Protein 6DZD (pdb70)

Structure (mmCIF, N/CA/C/O backbone):
data_6DZD
#
_en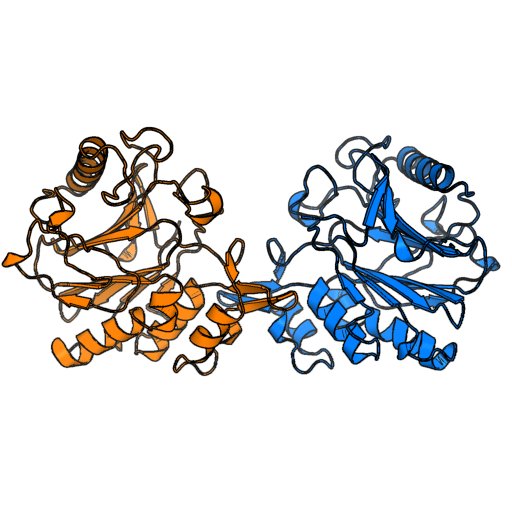try.id   6DZD
#
_cell.length_a   42.567
_cell.length_b   69.464
_cell.length_c   179.589
_cell.angle_alpha   90.000
_cell.angle_beta   90.000
_cell.angle_gamma   90.000
#
_symmetry.space_group_name_H-M   'P 21 21 21'
#
loop_
_entity.id
_entity.type
_entity.pdbx_description
1 polymer 'hypothetical protein YfiH'
2 non-polymer 'ZINC ION'
3 non-polymer 'POTASSIUM ION'
4 non-polymer 'CHLORIDE ION'
5 non-polymer 'SODIUM ION'
6 water water
#
loop_
_atom_site.group_PDB
_atom_site.id
_atom_site.type_symbol
_atom_site.label_atom_id
_atom_site.label_alt_id
_atom_site.label_comp_id
_atom_site.label_asym_id
_atom_site.label_entity_id
_atom_site.label_seq_id
_atom_site.pdbx_PDB_ins_code
_atom_site.Cartn_x
_atom_site.Cartn_y
_atom_site.Cartn_z
_atom_site.occupancy
_atom_site.B_iso_or_equiv
_atom_site.auth_seq_id
_atom_site.auth_comp_id
_atom_site.auth_asym_id
_atom_site.auth_atom_id
_atom_site.pdbx_PDB_model_num
ATOM 1 N N . ASN A 1 2 ? 18.59008 30.95068 33.05451 1.000 50.03514 2 ASN A N 1
ATOM 2 C CA . ASN A 1 2 ? 17.49502 30.59329 32.15864 1.000 48.62032 2 ASN A CA 1
ATOM 3 C C . ASN A 1 2 ? 16.43058 29.75642 32.87267 1.000 46.51983 2 ASN A C 1
ATOM 4 O O . ASN A 1 2 ? 16.69574 29.14541 33.92154 1.000 45.30938 2 ASN A O 1
ATOM 9 N N . THR A 1 3 ? 15.23445 29.70448 32.27192 1.000 46.33631 3 THR A N 1
ATOM 10 C CA . THR A 1 3 ? 14.06528 29.07027 32.87921 1.000 45.18024 3 THR A CA 1
ATOM 11 C C . THR A 1 3 ? 14.38953 27.64071 33.29101 1.000 41.74692 3 THR A C 1
ATOM 12 O O . THR A 1 3 ? 15.30377 27.01642 32.73993 1.000 40.07713 3 THR A O 1
ATOM 14 N N . TYR A 1 4 ? 13.68935 27.13377 34.29877 1.000 41.14331 4 TYR A N 1
ATOM 15 C CA . TYR A 1 4 ? 13.80200 25.71836 34.61082 1.000 38.14554 4 TYR A CA 1
ATOM 16 C C . TYR A 1 4 ? 12.96198 24.86430 33.68571 1.000 36.43995 4 TYR A C 1
ATOM 17 O O . TYR A 1 4 ? 13.11435 23.63790 33.70755 1.000 34.14170 4 TYR A O 1
ATOM 26 N N . ASN A 1 5 ? 12.09241 25.49065 32.88969 1.000 37.89682 5 ASN A N 1
ATOM 27 C CA . ASN A 1 5 ? 11.15358 24.75561 32.06199 1.000 36.85494 5 ASN A CA 1
ATOM 28 C C . ASN A 1 5 ? 11.89558 23.72025 31.23740 1.000 34.50574 5 ASN A C 1
ATOM 29 O O . ASN A 1 5 ? 12.90432 24.05192 30.61258 1.000 34.70851 5 ASN A O 1
ATOM 34 N N . PRO A 1 6 ? 11.41734 22.47698 31.16956 1.000 32.72841 6 PRO A N 1
ATOM 35 C CA . PRO A 1 6 ? 10.16028 21.87962 31.63408 1.000 32.57461 6 PRO A CA 1
ATOM 36 C C . PRO A 1 6 ? 10.13997 21.42768 33.10332 1.000 32.04270 6 PRO A C 1
ATOM 37 O O . PRO A 1 6 ? 9.22223 20.71004 33.51538 1.000 31.80421 6 PRO A O 1
ATOM 41 N N . PHE A 1 7 ? 11.13729 21.82891 33.87486 1.000 32.13957 7 PHE A N 1
ATOM 42 C CA . PHE A 1 7 ? 11.20939 21.47229 35.27927 1.000 31.97234 7 PHE A CA 1
ATOM 43 C C . PHE A 1 7 ? 10.63106 22.58301 36.14959 1.000 34.54864 7 PHE A C 1
ATOM 44 O O . PHE A 1 7 ? 10.57550 23.75077 35.76459 1.000 36.52578 7 PHE A O 1
ATOM 52 N N . ARG A 1 8 ? 10.20581 22.19661 37.34485 1.000 34.89859 8 ARG A N 1
ATOM 53 C CA . ARG A 1 8 ? 9.78111 23.13472 38.37297 1.000 37.72490 8 ARG A CA 1
ATOM 54 C C . ARG A 1 8 ? 10.62062 22.87276 39.61293 1.000 37.50429 8 ARG A C 1
ATOM 55 O O . ARG A 1 8 ? 10.85055 21.71501 39.97430 1.000 35.54571 8 ARG A O 1
ATOM 63 N N . LEU A 1 9 ? 11.12112 23.95120 40.21578 1.000 39.79057 9 LEU A N 1
ATOM 64 C CA . LEU A 1 9 ? 11.96809 23.90510 41.40430 1.000 40.27776 9 LEU A CA 1
ATOM 65 C C . LEU A 1 9 ? 11.14438 23.81708 42.68573 1.000 42.22461 9 LEU A C 1
ATOM 66 O O . LEU A 1 9 ? 10.48360 24.78775 43.06754 1.000 45.49073 9 LEU A O 1
ATOM 71 N N . ASP A 1 10 ? 11.11905 22.63584 43.31126 1.000 40.61228 10 ASP A N 1
ATOM 72 C CA . ASP A 1 10 ? 10.66053 22.47963 44.70075 1.000 42.57624 10 ASP A CA 1
ATOM 73 C C . ASP A 1 10 ? 11.91129 22.61327 45.56811 1.000 43.04090 10 ASP A C 1
ATOM 74 O O . ASP A 1 10 ? 12.55627 21.62717 45.92417 1.000 41.22414 10 ASP A O 1
ATOM 79 N N . ALA A 1 11 ? 12.27433 23.84841 45.90065 1.000 45.86841 11 ALA A N 1
ATOM 80 C CA . ALA A 1 11 ? 13.54759 24.07891 46.56123 1.000 46.57696 11 ALA A CA 1
ATOM 81 C C . ALA A 1 11 ? 13.60875 23.34566 47.90419 1.000 47.18274 11 ALA A C 1
ATOM 82 O O . ALA A 1 11 ? 12.57231 23.02374 48.49405 1.000 48.20739 11 ALA A O 1
ATOM 84 N N . PRO A 1 12 ? 14.82945 23.05497 48.40536 1.000 46.86926 12 PRO A N 1
ATOM 85 C CA . PRO A 1 12 ? 16.11318 23.08387 47.69246 1.000 45.39616 12 PRO A CA 1
ATOM 86 C C . PRO A 1 12 ? 16.40007 21.89048 46.77396 1.000 41.68469 12 PRO A C 1
ATOM 87 O O . PRO A 1 12 ? 17.07658 22.02264 45.76087 1.000 40.48778 12 PRO A O 1
ATOM 91 N N . SER A 1 13 ? 15.89835 20.72249 47.13996 1.000 40.28152 13 SER A N 1
ATOM 92 C CA . SER A 1 13 ? 16.48251 19.50837 46.60361 1.000 37.67529 13 SER A CA 1
ATOM 93 C C . SER A 1 13 ? 15.93055 19.05982 45.25526 1.000 35.27002 13 SER A C 1
ATOM 94 O O . SER A 1 13 ? 16.62368 18.31830 44.55912 1.000 33.61567 13 SER A O 1
ATOM 97 N N . MET A 1 14 ? 14.73413 19.47446 44.83796 1.000 35.39626 14 MET A N 1
ATOM 98 C CA . MET A 1 14 ? 14.05628 18.78719 43.74078 1.000 33.32780 14 MET A CA 1
ATOM 99 C C . MET A 1 14 ? 13.73845 19.69887 42.56681 1.000 33.36049 14 MET A C 1
ATOM 100 O O . MET A 1 14 ? 13.23242 20.80938 42.74253 1.000 35.37402 14 MET A O 1
ATOM 105 N N . LEU A 1 15 ? 13.99119 19.18931 41.36516 1.000 31.47934 15 LEU A N 1
ATOM 106 C CA . LEU A 1 15 ? 13.43304 19.73829 40.13534 1.000 31.30609 15 LEU A CA 1
ATOM 107 C C . LEU A 1 15 ? 12.45125 18.71910 39.57443 1.000 29.95222 15 LEU A C 1
ATOM 108 O O . LEU A 1 15 ? 12.82802 17.56878 39.34097 1.000 28.42777 15 LEU A O 1
ATOM 113 N N . LEU A 1 16 ? 11.21340 19.14340 39.31802 1.000 30.91228 16 LEU A N 1
ATOM 114 C CA . LEU A 1 16 ? 10.13786 18.22841 38.94671 1.000 30.26055 16 LEU A CA 1
ATOM 115 C C . LEU A 1 16 ? 9.57470 18.55075 37.57512 1.000 30.23364 16 LEU A C 1
ATOM 116 O O . LEU A 1 16 ? 9.25040 19.70752 37.29381 1.000 31.83427 16 LEU A O 1
ATOM 121 N N . ILE A 1 17 ? 9.41583 17.52060 36.74505 1.000 28.82134 17 ILE A N 1
ATOM 122 C CA . ILE A 1 17 ? 8.78143 17.66885 35.43579 1.000 29.00227 17 ILE A CA 1
ATOM 123 C C . ILE A 1 17 ? 7.26782 17.78951 35.62079 1.000 30.68719 17 ILE A C 1
ATOM 124 O O . ILE A 1 17 ? 6.56836 16.79682 35.84912 1.000 30.56526 17 ILE A O 1
ATOM 129 N N . GLU A 1 18 ? 6.75027 19.00254 35.43243 1.000 32.66387 18 GLU A N 1
ATOM 130 C CA . GLU A 1 18 ? 5.37976 19.29956 35.83959 1.000 35.10774 18 GLU A CA 1
ATOM 131 C C . GLU A 1 18 ? 4.35988 18.58332 34.95989 1.000 35.32689 18 GLU A C 1
ATOM 132 O O . GLU A 1 18 ? 3.49554 17.85709 35.46806 1.000 36.06343 18 GLU A O 1
ATOM 138 N N . GLU A 1 19 ? 4.45560 18.76707 33.63349 1.000 34.97991 19 GLU A N 1
ATOM 139 C CA . GLU A 1 19 ? 3.39514 18.33130 32.71841 1.000 35.97067 19 GLU A CA 1
ATOM 140 C C . GLU A 1 19 ? 3.11355 16.83571 32.82011 1.000 34.81334 19 GLU A C 1
ATOM 141 O O . GLU A 1 19 ? 1.99450 16.39833 32.53312 1.000 36.33354 19 GLU A O 1
ATOM 143 N N . TRP A 1 20 ? 4.10098 16.04145 33.23727 1.000 32.55754 20 TRP A N 1
ATOM 144 C CA . TRP A 1 20 ? 3.92605 14.59538 33.27686 1.000 31.76020 20 TRP A CA 1
ATOM 145 C C . TRP A 1 20 ? 3.11923 14.15001 34.50120 1.000 32.93856 20 TRP A C 1
ATOM 146 O O . TRP A 1 20 ? 2.34518 13.18073 34.41226 1.000 33.67433 20 TRP A O 1
ATOM 157 N N . ASN A 1 21 ? 3.24700 14.86165 35.62692 1.000 33.56033 21 ASN A N 1
ATOM 158 C CA . ASN A 1 21 ? 2.43272 14.58695 36.81881 1.000 35.28348 21 ASN A CA 1
ATOM 159 C C . ASN A 1 21 ? 1.05820 15.23792 36.69354 1.000 38.44380 21 ASN A C 1
ATOM 160 O O . ASN A 1 21 ? 0.45393 15.24957 35.61505 1.000 39.18610 21 ASN A O 1
ATOM 162 N N . GLN A 1 29 ? -0.33335 8.08123 36.57102 1.000 31.24010 29 GLN A N 1
ATOM 163 C CA . GLN A 1 29 ? 0.37617 9.30876 36.92940 1.000 29.80722 29 GLN A CA 1
ATOM 164 C C . GLN A 1 29 ? 1.88843 9.09751 37.05765 1.000 27.33033 29 GLN A C 1
ATOM 165 O O . GLN A 1 29 ? 2.37042 8.29140 37.85971 1.000 27.26742 29 GLN A O 1
ATOM 167 N N . VAL A 1 30 ? 2.62049 9.86961 36.29995 1.000 27.94261 30 VAL A N 1
ATOM 168 C CA . VAL A 1 30 ? 4.07102 9.79432 36.27280 1.000 25.72828 30 VAL A CA 1
ATOM 169 C C . VAL A 1 30 ? 4.66827 10.77910 37.26424 1.000 25.20254 30 VAL A C 1
ATOM 170 O O . VAL A 1 30 ? 4.20998 11.92822 37.37274 1.000 25.79434 30 VAL A O 1
ATOM 174 N N . THR A 1 31 ? 5.68547 10.32339 38.00319 1.000 23.95991 31 THR A N 1
ATOM 175 C CA . THR A 1 31 ? 6.55073 11.20390 38.78143 1.000 23.07291 31 THR A CA 1
ATOM 176 C C . THR A 1 31 ? 7.96381 11.17453 38.19476 1.000 21.37352 31 THR A C 1
ATOM 177 O O . THR A 1 31 ? 8.60495 10.12334 38.14895 1.000 20.65177 31 THR A O 1
ATOM 181 N N . ALA A 1 32 ? 8.43739 12.32658 37.73392 1.000 21.37712 32 ALA A N 1
ATOM 182 C CA . ALA A 1 32 ? 9.72646 12.42938 37.06890 1.000 20.86915 32 ALA A CA 1
ATOM 183 C C . ALA A 1 32 ? 10.43370 13.69551 37.54205 1.000 21.80844 32 ALA A C 1
ATOM 184 O O . ALA A 1 32 ? 9.78106 14.68050 37.91041 1.000 22.80539 32 ALA A O 1
ATOM 186 N N . GLY A 1 33 ? 11.76400 13.64505 37.59595 1.000 19.06343 33 GLY A N 1
ATOM 187 C CA . GLY A 1 33 ? 12.51020 14.82233 37.99930 1.000 20.22455 33 GLY A CA 1
ATOM 188 C C . GLY A 1 33 ? 14.00436 14.57147 38.04009 1.000 19.81418 33 GLY A C 1
ATOM 189 O O . GLY A 1 33 ? 14.49929 13.54714 37.56615 1.000 18.44375 33 GLY A O 1
ATOM 190 N N . PHE A 1 34 ? 14.70668 15.52555 38.66331 1.000 20.18367 34 PHE A N 1
ATOM 191 C CA . PHE A 1 34 ? 16.16505 15.63392 38.69521 1.000 19.88858 34 PHE A CA 1
ATOM 192 C C . PHE A 1 34 ? 16.54826 16.34820 39.98525 1.000 21.04519 34 PHE A C 1
ATOM 193 O O . PHE A 1 34 ? 15.94834 17.37226 40.31756 1.000 21.94416 34 PHE A O 1
ATOM 201 N N . THR A 1 35 ? 17.51128 15.82284 40.72439 1.000 18.21745 35 THR A N 1
ATOM 202 C CA . THR A 1 35 ? 17.83861 16.50713 41.96759 1.000 19.06641 35 THR A CA 1
ATOM 203 C C . THR A 1 35 ? 18.86474 17.62041 41.71850 1.000 18.80738 35 THR A C 1
ATOM 204 O O . THR A 1 35 ? 19.52804 17.68736 40.67641 1.000 18.10732 35 THR A O 1
ATOM 208 N N . THR A 1 36 ? 19.00190 18.48539 42.71461 1.000 21.12768 36 THR A N 1
ATOM 209 C CA . THR A 1 36 ? 19.93923 19.59331 42.72932 1.000 20.79784 36 THR A CA 1
ATOM 210 C C . THR A 1 36 ? 21.04713 19.28915 43.72578 1.000 20.94629 36 THR A C 1
ATOM 211 O O . THR A 1 36 ? 21.02279 18.28083 44.42542 1.000 21.48937 36 THR A O 1
ATOM 215 N N . LYS A 1 37 ? 22.02657 20.18929 43.76441 1.000 20.50133 37 LYS A N 1
ATOM 216 C CA . LYS A 1 37 ? 23.18522 20.08793 44.65494 1.000 20.54430 37 LYS A CA 1
ATOM 217 C C . LYS A 1 37 ? 22.80995 20.19393 46.13663 1.000 21.26698 37 LYS A C 1
ATOM 218 O O . LYS A 1 37 ? 23.54871 19.71807 47.00340 1.000 21.56579 37 LYS A O 1
ATOM 222 N N . ASN A 1 38 ? 21.68330 20.81754 46.44126 1.000 21.37982 38 ASN A N 1
ATOM 223 C CA . ASN A 1 38 ? 21.41057 21.34943 47.76912 1.000 21.87714 38 ASN A CA 1
ATOM 224 C C . ASN A 1 38 ? 20.48294 20.52003 48.66246 1.000 22.84331 38 ASN A C 1
ATOM 225 O O . ASN A 1 38 ? 19.61399 19.76550 48.20203 1.000 23.14275 38 ASN A O 1
ATOM 230 N N . GLY A 1 39 ? 20.67873 20.71296 49.97593 1.000 22.84958 39 GLY A N 1
ATOM 231 C CA . GLY A 1 39 ? 19.83047 20.15006 51.01005 1.000 23.76930 39 GLY A CA 1
ATOM 232 C C . GLY A 1 39 ? 20.22341 18.79298 51.54306 1.000 24.51880 39 GLY A C 1
ATOM 233 O O . GLY A 1 39 ? 19.36312 18.09897 52.10471 1.000 25.20044 39 GLY A O 1
ATOM 234 N N . GLY A 1 40 ? 21.49436 18.39837 51.41275 1.000 20.16387 40 GLY A N 1
ATOM 235 C CA . GLY A 1 40 ? 21.95002 17.08800 51.80622 1.000 20.44833 40 GLY A CA 1
ATOM 236 C C . GLY A 1 40 ? 22.90920 17.11414 52.98004 1.000 21.05168 40 GLY A C 1
ATOM 237 O O . GLY A 1 40 ? 23.14851 18.14303 53.60544 1.000 21.28762 40 GLY A O 1
ATOM 238 N N . GLU A 1 41 ? 23.49136 15.94877 53.24689 1.000 20.37897 41 GLU A N 1
ATOM 239 C CA . GLU A 1 41 ? 24.35277 15.73234 54.39560 1.000 20.94998 41 GLU A CA 1
ATOM 240 C C . GLU A 1 41 ? 25.81848 15.60082 54.03429 1.000 20.48639 41 GLU A C 1
ATOM 241 O O . GLU A 1 41 ? 26.65338 15.53663 54.94074 1.000 20.76407 41 GLU A O 1
ATOM 247 N N . SER A 1 42 ? 26.15532 15.50152 52.75471 1.000 20.20941 42 SER A N 1
ATOM 248 C CA . SER A 1 42 ? 27.52176 15.16124 52.39683 1.000 19.90810 42 SER A CA 1
ATOM 249 C C . SER A 1 42 ? 28.44614 16.35445 52.61606 1.000 19.75288 42 SER A C 1
ATOM 250 O O . SER A 1 42 ? 28.06403 17.51612 52.43806 1.000 19.43845 42 SER A O 1
ATOM 253 N N . GLU A 1 43 ? 29.65806 16.05223 53.03060 1.000 22.66776 43 GLU A N 1
ATOM 254 C CA . GLU A 1 43 ? 30.71559 17.02481 53.20937 1.000 22.15143 43 GLU A CA 1
ATOM 255 C C . GLU A 1 43 ? 31.42183 17.27206 51.88475 1.000 21.23598 43 GLU A C 1
ATOM 256 O O . GLU A 1 43 ? 31.31885 16.46310 50.95904 1.000 21.10650 43 GLU A O 1
ATOM 262 N N . PRO A 1 44 ? 32.14220 18.38526 51.75197 1.000 20.94301 44 PRO A N 1
ATOM 263 C CA . PRO A 1 44 ? 32.99409 18.57787 50.57294 1.000 20.26744 44 PRO A CA 1
ATOM 264 C C . PRO A 1 44 ? 33.93188 17.40277 50.37718 1.000 20.74242 44 PRO A C 1
ATOM 265 O O . PRO A 1 44 ? 34.39519 16.79084 51.35347 1.000 21.62696 44 PRO A O 1
ATOM 269 N N . PRO A 1 45 ? 34.24432 17.05516 49.12611 1.000 20.85361 45 PRO A N 1
ATOM 270 C CA . PRO A 1 45 ? 33.81195 17.72940 47.89462 1.000 19.71965 45 PRO A CA 1
ATOM 271 C C . PRO A 1 45 ? 32.44840 17.29336 47.34999 1.000 19.26103 45 PRO A C 1
ATOM 272 O O . PRO A 1 45 ? 32.22407 17.43035 46.14463 1.000 18.33972 45 PRO A O 1
ATOM 276 N N . PHE A 1 46 ? 31.55232 16.78710 48.19679 1.000 18.96137 46 PHE A N 1
ATOM 277 C CA . PHE A 1 46 ? 30.25435 16.29984 47.74232 1.000 18.84010 46 PHE A CA 1
ATOM 278 C C . PHE A 1 46 ? 29.10753 17.14160 48.29740 1.000 19.01264 46 PHE A C 1
ATOM 279 O O . PHE A 1 46 ? 27.99233 16.65233 48.46323 1.000 19.59352 46 PHE A O 1
ATOM 287 N N . HIS A 1 47 ? 29.35391 18.42127 48.55481 1.000 20.99796 47 HIS A N 1
ATOM 288 C CA . HIS A 1 47 ? 28.35420 19.25237 49.20662 1.000 21.28498 47 HIS A CA 1
ATOM 289 C C . HIS A 1 47 ? 27.21210 19.61426 48.25337 1.000 20.80440 47 HIS A C 1
ATOM 290 O O . HIS A 1 47 ? 27.43879 20.23671 47.20469 1.000 19.93403 47 HIS A O 1
ATOM 297 N N . SER A 1 48 ? 25.97914 19.26088 48.63338 1.000 19.40864 48 SER A N 1
ATOM 298 C CA . SER A 1 48 ? 25.72188 18.48766 49.84896 1.000 20.57689 48 SER A CA 1
ATOM 299 C C . SER A 1 48 ? 24.81132 17.28300 49.59103 1.000 21.29974 48 SER A C 1
ATOM 300 O O . SER A 1 48 ? 24.84158 16.31878 50.35939 1.000 22.34129 48 SER A O 1
ATOM 303 N N . LEU A 1 49 ? 24.00223 17.33008 48.52775 1.000 19.57477 49 LEU A N 1
ATOM 304 C CA . LEU A 1 49 ? 23.05459 16.24979 48.23215 1.000 20.08888 49 LEU A CA 1
ATOM 305 C C . LEU A 1 49 ? 23.64387 15.26814 47.22216 1.000 19.40410 49 LEU A C 1
ATOM 306 O O . LEU A 1 49 ? 23.09398 15.01801 46.14456 1.000 18.56205 49 LEU A O 1
ATOM 311 N N . ASN A 1 50 ? 24.76312 14.66481 47.59926 1.000 17.81310 50 ASN A N 1
ATOM 312 C CA . ASN A 1 50 ? 25.34999 13.65997 46.73086 1.000 17.17710 50 ASN A CA 1
ATOM 313 C C . ASN A 1 50 ? 24.51511 12.39175 46.74595 1.000 17.49870 50 ASN A C 1
ATOM 314 O O . ASN A 1 50 ? 24.11097 11.91504 47.81141 1.000 18.65538 50 ASN A O 1
ATOM 319 N N . THR A 1 51 ? 24.24412 11.84669 45.56038 1.000 18.50167 51 THR A N 1
ATOM 320 C CA . THR A 1 51 ? 23.44938 10.63107 45.45372 1.000 18.19873 51 THR A CA 1
ATOM 321 C C . THR A 1 51 ? 24.21094 9.44626 44.87774 1.000 17.70430 51 THR A C 1
ATOM 322 O O . THR A 1 51 ? 23.61619 8.38002 44.68635 1.000 17.30134 51 THR A O 1
ATOM 326 N N . GLY A 1 52 ? 25.50567 9.58641 44.60731 1.000 16.72131 52 GLY A N 1
ATOM 327 C CA . GLY A 1 52 ? 26.28899 8.50120 44.05489 1.000 17.09386 52 GLY A CA 1
ATOM 328 C C . GLY A 1 52 ? 26.99317 7.72954 45.15481 1.000 19.52393 52 GLY A C 1
ATOM 329 O O . GLY A 1 52 ? 27.62241 8.31707 46.04453 1.000 20.54908 52 GLY A O 1
ATOM 330 N N . LEU A 1 53 ? 26.86413 6.40346 45.09313 1.000 17.88152 53 LEU A N 1
ATOM 331 C CA . LEU A 1 53 ? 27.59495 5.51446 45.97559 1.000 19.76867 53 LEU A CA 1
ATOM 332 C C . LEU A 1 53 ? 28.93077 5.10545 45.37576 1.000 20.45533 53 LEU A C 1
ATOM 333 O O . LEU A 1 53 ? 29.67869 4.35647 46.00283 1.000 21.20998 53 LEU A O 1
ATOM 338 N N . HIS A 1 54 ? 29.26499 5.59850 44.19262 1.000 22.61670 54 HIS A N 1
ATOM 339 C CA . HIS A 1 54 ? 30.45418 5.16333 43.47905 1.000 22.96193 54 HIS A CA 1
ATOM 340 C C . HIS A 1 54 ? 31.50457 6.26732 43.35630 1.000 22.04855 54 HIS A C 1
ATOM 341 O O . HIS A 1 54 ? 32.37259 6.19416 42.48110 1.000 21.61647 54 HIS A O 1
ATOM 348 N N . VAL A 1 55 ? 31.42266 7.31331 44.17294 1.000 23.01580 55 VAL A N 1
ATOM 349 C CA . VAL A 1 55 ? 32.35983 8.42342 44.07040 1.000 21.98708 55 VAL A CA 1
ATOM 350 C C . VAL A 1 55 ? 33.15301 8.61780 45.36784 1.000 22.80463 55 VAL A C 1
ATOM 351 O O . VAL A 1 55 ? 33.65902 9.70486 45.63450 1.000 22.13166 55 VAL A O 1
ATOM 355 N N . GLN A 1 56 ? 33.26156 7.56492 46.17838 1.000 25.72454 56 GLN A N 1
ATOM 356 C CA . GLN A 1 56 ? 34.05382 7.57058 47.41310 1.000 26.33016 56 GLN A CA 1
ATOM 357 C C . GLN A 1 56 ? 33.62659 8.67809 48.38107 1.000 26.04493 56 GLN A C 1
ATOM 358 O O . GLN A 1 56 ? 34.44883 9.24373 49.10425 1.000 26.05788 56 GLN A O 1
ATOM 364 N N . ASP A 1 57 ? 32.32503 8.96270 48.42412 1.000 21.42195 57 ASP A N 1
ATOM 365 C CA . ASP A 1 57 ? 31.72329 9.73785 49.49726 1.000 21.44471 57 ASP A CA 1
ATOM 366 C C . ASP A 1 57 ? 31.41662 8.82547 50.68741 1.000 22.44440 57 ASP A C 1
ATOM 367 O O . ASP A 1 57 ? 31.48264 7.59630 50.59961 1.000 22.95064 57 ASP A O 1
ATOM 372 N N . HIS A 1 58 ? 31.07784 9.44303 51.81627 1.000 23.66533 58 HIS A N 1
ATOM 373 C CA . HIS A 1 58 ? 30.67496 8.68879 52.99409 1.000 24.45386 58 HIS A CA 1
ATOM 374 C C . HIS A 1 58 ? 29.35255 7.98854 52.72747 1.000 24.57494 58 HIS A C 1
ATOM 375 O O . HIS A 1 58 ? 28.32523 8.64549 52.52711 1.000 24.27946 58 HIS A O 1
ATOM 382 N N . GLU A 1 59 ? 29.37876 6.65431 52.76520 1.000 25.06171 59 GLU A N 1
ATOM 383 C CA . GLU A 1 59 ? 28.26215 5.87055 52.25061 1.000 24.87946 59 GLU A CA 1
ATOM 384 C C . GLU A 1 59 ? 26.95854 6.20599 52.96960 1.000 24.78433 59 GLU A C 1
ATOM 385 O O . GLU A 1 59 ? 25.91395 6.38685 52.33421 1.000 24.13199 59 GLU A O 1
ATOM 391 N N . GLN A 1 60 ? 27.00969 6.31494 54.29861 1.000 23.63173 60 GLN A N 1
ATOM 392 C CA . GLN A 1 60 ? 25.81510 6.62101 55.07553 1.000 23.74526 60 GLN A CA 1
ATOM 393 C C . GLN A 1 60 ? 25.21602 7.96572 54.68371 1.000 23.26529 60 GLN A C 1
ATOM 394 O O . GLN A 1 60 ? 23.99768 8.14576 54.77108 1.000 23.08205 60 GLN A O 1
ATOM 400 N N . HIS A 1 61 ? 26.05115 8.93464 54.29742 1.000 23.05604 61 HIS A N 1
ATOM 401 C CA . HIS A 1 61 ? 25.52046 10.22755 53.87277 1.000 22.63139 61 HIS A CA 1
ATOM 402 C C . HIS A 1 61 ? 24.75240 10.10888 52.55662 1.000 21.85313 61 HIS A C 1
ATOM 403 O O . HIS A 1 61 ? 23.71285 10.75586 52.38407 1.000 21.52586 61 HIS A O 1
ATOM 410 N N . VAL A 1 62 ? 25.24380 9.29009 51.61828 1.000 20.52072 62 VAL A N 1
ATOM 411 C CA . VAL A 1 62 ? 24.56776 9.11967 50.32721 1.000 19.65292 62 VAL A CA 1
ATOM 412 C C . VAL A 1 62 ? 23.21403 8.43908 50.50944 1.000 19.81544 62 VAL A C 1
ATOM 413 O O . VAL A 1 62 ? 22.20555 8.84740 49.91698 1.000 19.17229 62 VAL A O 1
ATOM 417 N N . ILE A 1 63 ? 23.17301 7.38189 51.32374 1.000 21.24616 63 ILE A N 1
ATOM 418 C CA . ILE A 1 63 ? 21.91108 6.70203 51.59189 1.000 20.84428 63 ILE A CA 1
ATOM 419 C C . ILE A 1 63 ? 20.92414 7.65366 52.25868 1.000 20.99987 63 ILE A C 1
ATOM 420 O O . ILE A 1 63 ? 19.71804 7.63381 51.96209 1.000 20.37911 63 ILE A O 1
ATOM 425 N N . ASN A 1 64 ? 21.42126 8.52051 53.14769 1.000 20.33453 64 ASN A N 1
ATOM 426 C CA . ASN A 1 64 ? 20.54715 9.51032 53.76544 1.000 20.90940 64 ASN A CA 1
ATOM 427 C C . ASN A 1 64 ? 20.09549 10.56019 52.75098 1.000 19.66449 64 ASN A C 1
ATOM 428 O O . ASN A 1 64 ? 18.94224 11.00627 52.79209 1.000 20.18589 64 ASN A O 1
ATOM 433 N N . ASN A 1 65 ? 20.96704 10.95610 51.81693 1.000 20.24812 65 ASN A N 1
ATOM 434 C CA . ASN A 1 65 ? 20.50007 11.87216 50.78112 1.000 19.40125 65 ASN A CA 1
ATOM 435 C C . ASN A 1 65 ? 19.42719 11.20684 49.91110 1.000 18.86194 65 ASN A C 1
ATOM 436 O O . ASN A 1 65 ? 18.42366 11.83678 49.55251 1.000 18.68553 65 ASN A O 1
ATOM 441 N N . ARG A 1 66 ? 19.61042 9.91486 49.59591 1.000 20.18609 66 ARG A N 1
ATOM 442 C CA . ARG A 1 66 ? 18.58569 9.16815 48.86875 1.000 19.66790 66 ARG A CA 1
ATOM 443 C C . ARG A 1 66 ? 17.33436 8.97871 49.71928 1.000 20.63870 66 ARG A C 1
ATOM 444 O O . ARG A 1 66 ? 16.20885 9.11515 49.22316 1.000 20.42417 66 ARG A O 1
ATOM 452 N N . LYS A 1 67 ? 17.51553 8.67465 51.00663 1.000 21.12580 67 LYS A N 1
ATOM 453 C CA . LYS A 1 67 ? 16.37112 8.51972 51.89518 1.000 22.05319 67 LYS A CA 1
ATOM 454 C C . LYS A 1 67 ? 15.55842 9.80056 51.98385 1.000 22.23552 67 LYS A C 1
ATOM 455 O O . LYS A 1 67 ? 14.33328 9.74367 52.14222 1.000 23.54163 67 LYS A O 1
ATOM 461 N N . LYS A 1 68 ? 16.21608 10.96283 51.87988 1.000 22.90179 68 LYS A N 1
ATOM 462 C CA . LYS A 1 68 ? 15.48800 12.22507 51.93347 1.000 22.98425 68 LYS A CA 1
ATOM 463 C C . LYS A 1 68 ? 14.71547 12.46459 50.64884 1.000 21.98090 68 LYS A C 1
ATOM 464 O O . LYS A 1 68 ? 13.54908 12.87677 50.69266 1.000 21.92325 68 LYS A O 1
ATOM 470 N N . VAL A 1 69 ? 15.32311 12.15653 49.49910 1.000 22.23757 69 VAL A N 1
ATOM 471 C CA . VAL A 1 69 ? 14.61218 12.34987 48.24162 1.000 21.25017 69 VAL A CA 1
ATOM 472 C C . VAL A 1 69 ? 13.42963 11.39729 48.14528 1.000 20.58998 69 VAL A C 1
ATOM 473 O O . VAL A 1 69 ? 12.32573 11.80031 47.76596 1.000 20.52914 69 VAL A O 1
ATOM 477 N N . ALA A 1 70 ? 13.62107 10.13873 48.54328 1.000 21.38770 70 ALA A N 1
ATOM 478 C CA . ALA A 1 70 ? 12.52055 9.18134 48.51905 1.000 21.96268 70 ALA A CA 1
ATOM 479 C C . ALA A 1 70 ? 11.35881 9.65468 49.38317 1.000 23.77180 70 ALA A C 1
ATOM 480 O O . ALA A 1 70 ? 10.18451 9.47921 49.02565 1.000 24.86989 70 ALA A O 1
ATOM 482 N N . ASP A 1 71 ? 11.66476 10.27075 50.51983 1.000 24.37308 71 ASP A N 1
ATOM 483 C CA . ASP A 1 71 ? 10.59893 10.70012 51.41738 1.000 26.46790 71 ASP A CA 1
ATOM 484 C C . ASP A 1 71 ? 9.87502 11.94671 50.89026 1.000 26.41289 71 ASP A C 1
ATOM 485 O O . ASP A 1 71 ? 8.68511 12.12729 51.14589 1.000 28.23775 71 ASP A O 1
ATOM 490 N N . ILE A 1 72 ? 10.56199 12.82436 50.16283 1.000 24.58897 72 ILE A N 1
ATOM 491 C CA . ILE A 1 72 ? 9.86870 13.97117 49.58738 1.000 24.70024 72 ILE A CA 1
ATOM 492 C C . ILE A 1 72 ? 8.84559 13.50662 48.55870 1.000 25.05589 72 ILE A C 1
ATOM 493 O O . ILE A 1 72 ? 7.70972 13.99161 48.52952 1.000 26.52351 72 ILE A O 1
ATOM 498 N N . LEU A 1 73 ? 9.21759 12.54033 47.72558 1.000 23.92204 73 LEU A N 1
ATOM 499 C CA . LEU A 1 73 ? 8.32174 11.93672 46.74814 1.000 24.29840 73 LEU A CA 1
ATOM 500 C C . LEU A 1 73 ? 7.32450 10.97120 47.37979 1.000 26.50178 73 LEU A C 1
ATOM 501 O O . LEU A 1 73 ? 6.58387 10.29639 46.65158 1.000 27.07110 73 LEU A O 1
ATOM 506 N N . LYS A 1 74 ? 7.30005 10.88677 48.70875 1.000 27.90862 74 LYS A N 1
ATOM 507 C CA . LYS A 1 74 ? 6.37058 10.02780 49.44287 1.000 30.39799 74 LYS A CA 1
ATOM 508 C C . LYS A 1 74 ? 6.43167 8.60655 48.89797 1.000 30.31266 74 LYS A C 1
ATOM 509 O O . LYS A 1 74 ? 5.41946 8.01099 48.52268 1.000 31.78410 74 LYS A O 1
ATOM 511 N N . THR A 1 75 ? 7.65555 8.07321 48.85099 1.000 28.70564 75 THR A N 1
ATOM 512 C CA . THR A 1 75 ? 7.92153 6.71491 48.39935 1.000 28.58951 75 THR A CA 1
ATOM 513 C C . THR A 1 75 ? 8.87867 6.04618 49.37131 1.000 28.76291 75 THR A C 1
ATOM 514 O O . THR A 1 75 ? 9.40121 6.66844 50.30133 1.000 28.72231 75 THR A O 1
ATOM 518 N N . ASP A 1 76 ? 9.11009 4.76238 49.13124 1.000 29.08234 76 ASP A N 1
ATOM 519 C CA . ASP A 1 76 ? 10.06269 3.97415 49.88619 1.000 29.31729 76 ASP A CA 1
ATOM 520 C C . ASP A 1 76 ? 11.27956 3.66857 49.02775 1.000 27.10513 76 ASP A C 1
ATOM 521 O O . ASP A 1 76 ? 11.14281 3.22494 47.88167 1.000 26.39230 76 ASP A O 1
ATOM 526 N N . LEU A 1 77 ? 12.46846 3.81913 49.61933 1.000 26.30192 77 LEU A N 1
ATOM 527 C CA . LEU A 1 77 ? 13.70354 3.53701 48.89943 1.000 24.49020 77 LEU A CA 1
ATOM 528 C C . LEU A 1 77 ? 13.81350 2.07066 48.50076 1.000 25.22868 77 LEU A C 1
ATOM 529 O O . LEU A 1 77 ? 14.58733 1.73835 47.59423 1.000 23.89572 77 LEU A O 1
ATOM 534 N N . HIS A 1 78 ? 13.03398 1.19457 49.13563 1.000 27.55444 78 HIS A N 1
ATOM 535 C CA . HIS A 1 78 ? 13.00292 -0.21519 48.76401 1.000 28.65217 78 HIS A CA 1
ATOM 536 C C . HIS A 1 78 ? 12.44250 -0.44103 47.37151 1.000 27.93622 78 HIS A C 1
ATOM 537 O O . HIS A 1 78 ? 12.74723 -1.46610 46.75561 1.000 28.09738 78 HIS A O 1
ATOM 544 N N . ASP A 1 79 ? 11.62741 0.48183 46.86851 1.000 27.29836 79 ASP A N 1
ATOM 545 C CA . ASP A 1 79 ? 11.03133 0.36079 45.54628 1.000 26.74940 79 ASP A CA 1
ATOM 546 C C . ASP A 1 79 ? 11.81154 1.14584 44.48804 1.000 24.15569 79 ASP A C 1
ATOM 547 O O . ASP A 1 79 ? 11.27319 1.44157 43.41187 1.000 23.51257 79 ASP A O 1
ATOM 552 N N . TRP A 1 80 ? 13.07011 1.47823 44.76960 1.000 24.58998 80 TRP A N 1
ATOM 553 C CA . TRP A 1 80 ? 13.92847 2.16189 43.82009 1.000 22.60489 80 TRP A CA 1
ATOM 554 C C . TRP A 1 80 ? 14.93244 1.18228 43.20067 1.000 22.45416 80 TRP A C 1
ATOM 555 O O . TRP A 1 80 ? 15.29474 0.16333 43.80068 1.000 23.55896 80 TRP A O 1
ATOM 566 N N . VAL A 1 81 ? 15.38058 1.50314 41.98126 1.000 21.53807 81 VAL A N 1
ATOM 567 C CA . VAL A 1 81 ? 16.33212 0.67314 41.24873 1.000 21.51032 81 VAL A CA 1
ATOM 568 C C . VAL A 1 81 ? 17.42578 1.55384 40.65750 1.000 20.35099 81 VAL A C 1
ATOM 569 O O . VAL A 1 81 ? 17.13150 2.52597 39.95202 1.000 19.28093 81 VAL A O 1
ATOM 573 N N . PHE A 1 82 ? 18.68354 1.17092 40.89879 1.000 20.07822 82 PHE A N 1
ATOM 574 C CA . PHE A 1 82 ? 19.86266 1.92794 40.50117 1.000 19.99820 82 PHE A CA 1
ATOM 575 C C . PHE A 1 82 ? 20.73354 1.08759 39.57318 1.000 20.96508 82 PHE A C 1
ATOM 576 O O . PHE A 1 82 ? 20.60050 -0.13722 39.50726 1.000 21.88501 82 PHE A O 1
ATOM 584 N N . ALA A 1 83 ? 21.63372 1.75692 38.84731 1.000 18.38428 83 ALA A N 1
ATOM 585 C CA . ALA A 1 83 ? 22.46839 1.10108 37.84553 1.000 19.71267 83 ALA A CA 1
ATOM 586 C C . ALA A 1 83 ? 23.94496 1.31366 38.13255 1.000 21.25987 83 ALA A C 1
ATOM 587 O O . ALA A 1 83 ? 24.35922 2.36659 38.62836 1.000 20.72031 83 ALA A O 1
ATOM 589 N N . ASP A 1 84 ? 24.72220 0.27350 37.84943 1.000 18.27062 84 ASP A N 1
ATOM 590 C CA . ASP A 1 84 ? 26.17463 0.35204 37.77774 1.000 20.12654 84 ASP A CA 1
ATOM 591 C C . ASP A 1 84 ? 26.49207 0.93154 36.40890 1.000 20.32303 84 ASP A C 1
ATOM 592 O O . ASP A 1 84 ? 26.53735 0.20958 35.41333 1.000 21.03456 84 ASP A O 1
ATOM 597 N N . GLN A 1 85 ? 26.68847 2.24220 36.34299 1.000 21.48570 85 GLN A N 1
ATOM 598 C CA . GLN A 1 85 ? 26.71862 2.92398 35.05911 1.000 19.74635 85 GLN A CA 1
ATOM 599 C C . GLN A 1 85 ? 28.11994 2.87100 34.46555 1.000 20.30929 85 GLN A C 1
ATOM 600 O O . GLN A 1 85 ? 29.06719 3.41941 35.04413 1.000 20.02248 85 GLN A O 1
ATOM 606 N N . THR A 1 86 ? 28.24825 2.21779 33.30338 1.000 17.56559 86 THR A N 1
ATOM 607 C CA . THR A 1 86 ? 29.53975 2.01054 32.65564 1.000 17.97078 86 THR A CA 1
ATOM 608 C C . THR A 1 86 ? 29.69042 2.80083 31.35379 1.000 16.90492 86 THR A C 1
ATOM 609 O O . THR A 1 86 ? 30.56834 2.48935 30.55211 1.000 17.40546 86 THR A O 1
ATOM 613 N N . HIS A 1 87 ? 28.84363 3.80099 31.11294 1.000 20.94647 87 HIS A N 1
ATOM 614 C CA . HIS A 1 87 ? 28.97789 4.65658 29.93555 1.000 19.40839 87 HIS A CA 1
ATOM 615 C C . HIS A 1 87 ? 28.97475 3.86488 28.62950 1.000 20.15016 87 HIS A C 1
ATOM 616 O O . HIS A 1 87 ? 29.65679 4.22940 27.66250 1.000 19.71447 87 HIS A O 1
ATOM 623 N N . GLU A 1 88 ? 28.17812 2.79842 28.59019 1.000 17.35681 88 GLU A N 1
ATOM 624 C CA . GLU A 1 88 ? 27.84027 2.04850 27.39624 1.000 18.00021 88 GLU A CA 1
ATOM 625 C C . GLU A 1 88 ? 26.33394 2.20591 27.16694 1.000 17.68059 88 GLU A C 1
ATOM 626 O O . GLU A 1 88 ? 25.73844 3.21759 27.56897 1.000 16.26647 88 GLU A O 1
ATOM 632 N N . ASP A 1 89 ? 25.71911 1.23568 26.49816 1.000 16.04312 89 ASP A N 1
ATOM 633 C CA . ASP A 1 89 ? 24.37726 1.46163 25.97792 1.000 15.63725 89 ASP A CA 1
ATOM 634 C C . ASP A 1 89 ? 23.42158 0.33106 26.33790 1.000 16.79276 89 ASP A C 1
ATOM 635 O O . ASP A 1 89 ? 22.51689 0.01440 25.56914 1.000 17.16295 89 ASP A O 1
ATOM 640 N N . ARG A 1 90 ? 23.59753 -0.27518 27.50478 1.000 17.55280 90 ARG A N 1
ATOM 641 C CA . ARG A 1 90 ? 22.70266 -1.33686 27.94350 1.000 17.96082 90 ARG A CA 1
ATOM 642 C C . ARG A 1 90 ? 21.44066 -0.75241 28.58032 1.000 16.81483 90 ARG A C 1
ATOM 643 O O . ARG A 1 90 ? 21.51509 0.11630 29.45700 1.000 15.82804 90 ARG A O 1
ATOM 647 N N . ILE A 1 91 ? 20.28316 -1.22675 28.12591 1.000 19.25612 91 ILE A N 1
ATOM 648 C CA . ILE A 1 91 ? 18.98916 -0.81234 28.64727 1.000 17.56033 91 ILE A CA 1
ATOM 649 C C . ILE A 1 91 ? 18.32397 -2.01332 29.28727 1.000 17.97765 91 ILE A C 1
ATOM 650 O O . ILE A 1 91 ? 18.13191 -3.04118 28.63518 1.000 19.19407 91 ILE A O 1
ATOM 655 N N . HIS A 1 92 ? 17.90703 -1.86487 30.52897 1.000 19.58624 92 HIS A N 1
ATOM 656 C CA . HIS A 1 92 ? 17.34740 -2.96990 31.28163 1.000 19.95651 92 HIS A CA 1
ATOM 657 C C . HIS A 1 92 ? 15.88406 -2.67235 31.54647 1.000 18.74272 92 HIS A C 1
ATOM 658 O O . HIS A 1 92 ? 15.53859 -1.56022 31.95562 1.000 17.35591 92 HIS A O 1
ATOM 665 N N . LYS A 1 93 ? 15.02596 -3.65473 31.28181 1.000 20.89736 93 LYS A N 1
ATOM 666 C CA . LYS A 1 93 ? 13.60264 -3.54110 31.57522 1.000 20.19490 93 LYS A CA 1
ATOM 667 C C . LYS A 1 93 ? 13.40318 -3.95509 33.02953 1.000 20.61927 93 LYS A C 1
ATOM 668 O O . LYS A 1 93 ? 13.46331 -5.14714 33.35704 1.000 22.05355 93 LYS A O 1
ATOM 674 N N . VAL A 1 94 ? 13.14693 -2.97494 33.89636 1.000 20.25759 94 VAL A N 1
ATOM 675 C CA . VAL A 1 94 ? 13.07296 -3.21765 35.33193 1.000 21.03975 94 VAL A CA 1
ATOM 676 C C . VAL A 1 94 ? 11.73688 -3.85717 35.68434 1.000 23.03569 94 VAL A C 1
ATOM 677 O O . VAL A 1 94 ? 10.67642 -3.34813 35.30686 1.000 23.25500 94 VAL A O 1
ATOM 681 N N . THR A 1 95 ? 11.78297 -4.96823 36.42258 1.000 24.71537 95 THR A N 1
ATOM 682 C CA . THR A 1 95 ? 10.57744 -5.66185 36.88821 1.000 27.02988 95 THR A CA 1
ATOM 683 C C . THR A 1 95 ? 10.55935 -5.70515 38.41426 1.000 28.15347 95 THR A C 1
ATOM 684 O O . THR A 1 95 ? 11.49214 -5.23923 39.08254 1.000 27.09016 95 THR A O 1
ATOM 688 N N . ASP A 1 96 ? 9.48667 -6.30159 38.96117 1.000 30.54195 96 ASP A N 1
ATOM 689 C CA . ASP A 1 96 ? 9.31175 -6.34442 40.41666 1.000 32.00607 96 ASP A CA 1
ATOM 690 C C . ASP A 1 96 ? 10.50578 -6.97468 41.10955 1.000 32.13366 96 ASP A C 1
ATOM 691 O O . ASP A 1 96 ? 10.93207 -6.51084 42.16648 1.000 31.95445 96 ASP A O 1
ATOM 696 N N . GLY A 1 97 ? 11.05139 -8.03890 40.53021 1.000 32.60716 97 GLY A N 1
ATOM 697 C CA . GLY A 1 97 ? 12.19596 -8.69084 41.13182 1.000 32.96613 97 GLY A CA 1
ATOM 698 C C . GLY A 1 97 ? 13.40913 -7.79806 41.27534 1.000 30.59731 97 GLY A C 1
ATOM 699 O O . GLY A 1 97 ? 14.23032 -8.02039 42.16342 1.000 30.99823 97 GLY A O 1
ATOM 700 N N . ASP A 1 98 ? 13.53589 -6.77355 40.42760 1.000 28.30601 98 ASP A N 1
ATOM 701 C CA . ASP A 1 98 ? 14.66713 -5.85541 40.49192 1.000 26.18478 98 ASP A CA 1
ATOM 702 C C . ASP A 1 98 ? 14.55919 -4.86669 41.62486 1.000 25.84779 98 ASP A C 1
ATOM 703 O O . ASP A 1 98 ? 15.47300 -4.05150 41.78850 1.000 24.26673 98 ASP A O 1
ATOM 708 N N . ARG A 1 99 ? 13.44958 -4.87042 42.35627 1.000 27.38635 99 ARG A N 1
ATOM 709 C CA . ARG A 1 99 ? 13.21813 -3.86483 43.38105 1.000 27.21077 99 ARG A CA 1
ATOM 710 C C . ARG A 1 99 ? 14.39809 -3.79234 44.33252 1.000 26.94045 99 ARG A C 1
ATOM 711 O O . ARG A 1 99 ? 15.06912 -4.79716 44.59740 1.000 27.93272 99 ARG A O 1
ATOM 719 N N . ALA A 1 100 ? 14.68179 -2.57698 44.78982 1.000 25.64520 100 ALA A N 1
ATOM 720 C CA . ALA A 1 100 ? 15.70709 -2.25799 45.78320 1.000 25.38080 100 ALA A CA 1
ATOM 721 C C . ALA A 1 100 ? 17.13090 -2.55405 45.30476 1.000 24.92225 100 ALA A C 1
ATOM 722 O O . ALA A 1 100 ? 18.07953 -2.38054 46.08060 1.000 25.38493 100 ALA A O 1
ATOM 724 N N . SER A 1 101 ? 17.32765 -2.88850 44.03034 1.000 23.99100 101 SER A N 1
ATOM 725 C CA . SER A 1 101 ? 18.65955 -3.23667 43.54778 1.000 24.28352 101 SER A CA 1
ATOM 726 C C . SER A 1 101 ? 19.49646 -1.96981 43.42002 1.000 23.70605 101 SER A C 1
ATOM 727 O O . SER A 1 101 ? 19.14397 -1.05286 42.66401 1.000 22.49268 101 SER A O 1
ATOM 730 N N . GLY A 1 102 ? 20.62158 -1.93333 44.12717 1.000 22.82376 102 GLY A N 1
ATOM 731 C CA . GLY A 1 102 ? 21.46453 -0.75619 44.12559 1.000 21.97926 102 GLY A CA 1
ATOM 732 C C . GLY A 1 102 ? 20.99616 0.40015 44.98085 1.000 21.51038 102 GLY A C 1
ATOM 733 O O . GLY A 1 102 ? 21.72212 1.39289 45.08317 1.000 20.98871 102 GLY A O 1
ATOM 734 N N . ALA A 1 103 ? 19.83802 0.28493 45.64325 1.000 21.74287 103 ALA A N 1
ATOM 735 C CA . ALA A 1 103 ? 19.26727 1.41421 46.37509 1.000 21.46137 103 ALA A CA 1
ATOM 736 C C . ALA A 1 103 ? 20.02925 1.67738 47.66713 1.000 22.39221 103 ALA A C 1
ATOM 737 O O . ALA A 1 103 ? 20.21412 2.83697 48.05357 1.000 22.02565 103 ALA A O 1
ATOM 739 N N . PHE A 1 104 ? 20.47524 0.62053 48.35640 1.000 21.87800 104 PHE A N 1
ATOM 740 C CA . PHE A 1 104 ? 21.25339 0.77347 49.58433 1.000 22.59114 104 PHE A CA 1
ATOM 741 C C . PHE A 1 104 ? 22.71161 0.36434 49.44615 1.000 22.56361 104 PHE A C 1
ATOM 742 O O . PHE A 1 104 ? 23.53282 0.74805 50.28263 1.000 23.10161 104 PHE A O 1
ATOM 750 N N . ARG A 1 105 ? 23.05648 -0.37173 48.40562 1.000 24.43583 105 ARG A N 1
ATOM 751 C CA . ARG A 1 105 ? 24.41113 -0.84751 48.20706 1.000 25.40776 105 ARG A CA 1
ATOM 752 C C . ARG A 1 105 ? 24.65477 -0.83081 46.71779 1.000 24.91456 105 ARG A C 1
ATOM 753 O O . ARG A 1 105 ? 23.76664 -1.20259 45.95396 1.000 24.09823 105 ARG A O 1
ATOM 761 N N . TYR A 1 106 ? 25.84379 -0.37935 46.30644 1.000 23.07902 106 TYR A N 1
ATOM 762 C CA . TYR A 1 106 ? 26.20077 -0.42170 44.89146 1.000 22.96105 106 TYR A CA 1
ATOM 763 C C . TYR A 1 106 ? 26.37200 -1.85511 44.38667 1.000 23.49568 106 TYR A C 1
ATOM 764 O O . TYR A 1 106 ? 26.24563 -2.09203 43.17944 1.000 23.25491 106 TYR A O 1
ATOM 773 N N . ASP A 1 107 ? 26.61623 -2.81139 45.29732 1.000 26.33542 107 ASP A N 1
ATOM 774 C CA . ASP A 1 107 ? 26.86962 -4.19210 44.90879 1.000 26.88413 107 ASP A CA 1
ATOM 775 C C . ASP A 1 107 ? 25.70803 -4.80111 44.14045 1.000 26.16191 107 ASP A C 1
ATOM 776 O O . ASP A 1 107 ? 25.92358 -5.70033 43.31463 1.000 26.48307 107 ASP A O 1
ATOM 781 N N . THR A 1 108 ? 24.47809 -4.34422 44.40063 1.000 24.13561 108 THR A N 1
ATOM 782 C CA . THR A 1 108 ? 23.29332 -4.86343 43.72545 1.000 23.86737 108 THR A CA 1
ATOM 783 C C . THR A 1 108 ? 22.73716 -3.93605 42.64763 1.000 22.32093 108 THR A C 1
ATOM 784 O O . THR A 1 108 ? 21.68332 -4.24079 42.08651 1.000 22.03972 108 THR A O 1
ATOM 788 N N . ALA A 1 109 ? 23.39655 -2.80892 42.36705 1.000 22.56495 109 ALA A N 1
ATOM 789 C CA . ALA A 1 109 ? 22.99688 -1.95457 41.25566 1.000 21.49038 109 ALA A CA 1
ATOM 790 C C . ALA A 1 109 ? 23.09886 -2.73914 39.95639 1.000 21.91433 109 ALA A C 1
ATOM 791 O O . ALA A 1 109 ? 23.93238 -3.63927 39.82564 1.000 23.19943 109 ALA A O 1
ATOM 793 N N . LEU A 1 110 ? 22.22499 -2.41861 38.99866 1.000 20.73620 110 LEU A N 1
ATOM 794 C CA . LEU A 1 110 ? 22.17305 -3.18003 37.74868 1.000 21.24482 110 LEU A CA 1
ATOM 795 C C . LEU A 1 110 ? 23.50105 -3.08488 36.97830 1.000 22.46568 110 LEU A C 1
ATOM 796 O O . LEU A 1 110 ? 23.92499 -1.99258 36.57914 1.000 22.28413 110 LEU A O 1
ATOM 801 N N . LYS A 1 111 ? 2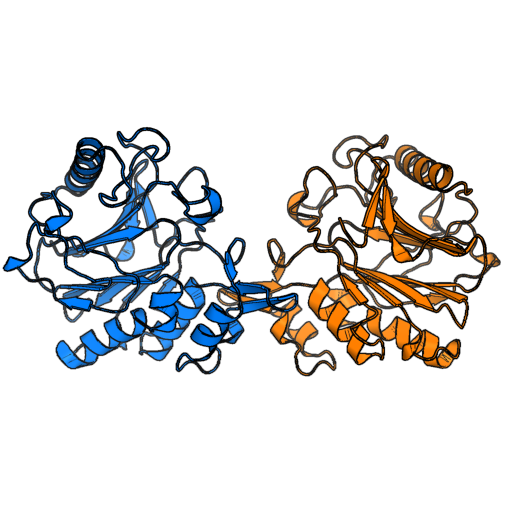4.14754 -4.24051 36.76104 1.000 19.90680 111 LYS A N 1
ATOM 802 C CA . LYS A 1 111 ? 25.53555 -4.26365 36.29896 1.000 20.51499 111 LYS A CA 1
ATOM 803 C C . LYS A 1 111 ? 25.67297 -3.72951 34.87628 1.000 20.03379 111 LYS A C 1
ATOM 804 O O . LYS A 1 111 ? 24.98434 -4.19129 33.95766 1.000 19.97033 111 LYS A O 1
ATOM 810 N N . ALA A 1 112 ? 26.61966 -2.80574 34.68028 1.000 20.30879 112 ALA A N 1
ATOM 811 C CA . ALA A 1 112 ? 26.95235 -2.28266 33.34804 1.000 20.38078 112 ALA A CA 1
ATOM 812 C C . ALA A 1 112 ? 25.71716 -1.75888 32.61639 1.000 19.58310 112 ALA A C 1
ATOM 813 O O . ALA A 1 112 ? 25.49262 -2.05032 31.44186 1.000 19.54149 112 ALA A O 1
ATOM 815 N N . THR A 1 113 ? 24.89306 -0.99019 33.31659 1.000 21.61722 113 THR A N 1
ATOM 816 C CA . THR A 1 113 ? 23.61720 -0.54857 32.76885 1.000 20.01779 113 THR A CA 1
ATOM 817 C C . THR A 1 113 ? 23.52037 0.97223 32.79033 1.000 18.00875 113 THR A C 1
ATOM 818 O O . THR A 1 113 ? 23.94379 1.62440 33.75346 1.000 17.31294 113 THR A O 1
ATOM 822 N N . ASP A 1 114 ? 23.03356 1.53338 31.68537 1.000 20.66993 114 ASP A N 1
ATOM 823 C CA . ASP A 1 114 ? 22.87867 2.97233 31.57190 1.000 17.99285 114 ASP A CA 1
ATOM 824 C C . ASP A 1 114 ? 21.50435 3.38226 31.05120 1.000 16.38604 114 ASP A C 1
ATOM 825 O O . ASP A 1 114 ? 21.26304 4.58004 30.85918 1.000 14.68594 114 ASP A O 1
ATOM 830 N N . GLY A 1 115 ? 20.58957 2.43563 30.84511 1.000 17.48412 115 GLY A N 1
ATOM 831 C CA . GLY A 1 115 ? 19.23608 2.76494 30.44013 1.000 16.30076 115 GLY A CA 1
ATOM 832 C C . GLY A 1 115 ? 18.24504 1.92416 31.22032 1.000 16.42485 115 GLY A C 1
ATOM 833 O O . GLY A 1 115 ? 18.46106 0.72256 31.42312 1.000 17.84880 115 GLY A O 1
ATOM 834 N N . LEU A 1 116 ? 17.16163 2.54133 31.68446 1.000 16.46627 116 LEU A N 1
ATOM 835 C CA . LEU A 1 116 ? 16.17336 1.83710 32.48713 1.000 16.83242 116 LEU A CA 1
ATOM 836 C C . LEU A 1 116 ? 14.77899 2.22811 32.02010 1.000 16.75403 116 LEU A C 1
ATOM 837 O O . LEU A 1 116 ? 14.53575 3.39006 31.67805 1.000 16.04239 116 LEU A O 1
ATOM 842 N N . TYR A 1 117 ? 13.86743 1.25756 31.99536 1.000 16.86463 117 TYR A N 1
ATOM 843 C CA . TYR A 1 117 ? 12.47275 1.57073 31.73681 1.000 16.62750 117 TYR A CA 1
ATOM 844 C C . TYR A 1 117 ? 11.60252 0.48625 32.33981 1.000 17.63921 117 TYR A C 1
ATOM 845 O O . TYR A 1 117 ? 12.05701 -0.63464 32.56302 1.000 18.24844 117 TYR A O 1
ATOM 854 N N . THR A 1 118 ? 10.33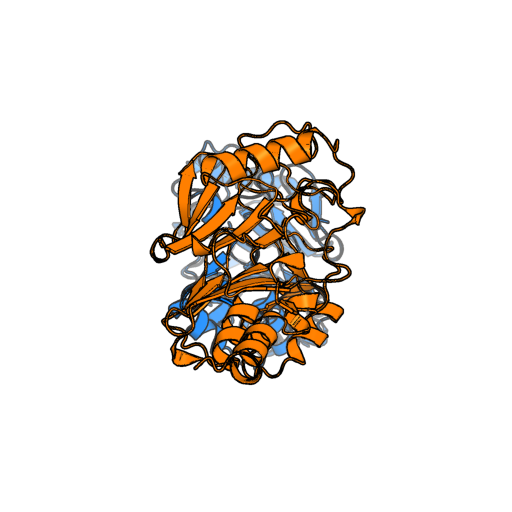513 0.82462 32.57747 1.000 19.07522 118 THR A N 1
ATOM 855 C CA . THR A 1 118 ? 9.42996 -0.12200 33.21640 1.000 20.85476 118 THR A CA 1
ATOM 856 C C . THR A 1 118 ? 7.99403 0.23698 32.86444 1.000 21.96142 118 THR A C 1
ATOM 857 O O . THR A 1 118 ? 7.71103 1.34911 32.41333 1.000 21.25950 118 THR A O 1
ATOM 861 N N . ASP A 1 119 ? 7.09308 -0.73811 33.03466 1.000 23.46459 119 ASP A N 1
ATOM 862 C CA . ASP A 1 119 ? 5.65302 -0.49217 32.95364 1.000 25.02569 119 ASP A CA 1
ATOM 863 C C . ASP A 1 119 ? 4.93616 -0.78852 34.27081 1.000 26.92760 119 ASP A C 1
ATOM 864 O O . ASP A 1 119 ? 3.70236 -0.73999 34.31306 1.000 28.69744 119 ASP A O 1
ATOM 869 N N . ARG A 1 120 ? 5.68162 -1.11520 35.35948 1.000 27.16183 120 ARG A N 1
ATOM 870 C CA . ARG A 1 120 ? 5.13035 -1.51334 36.64460 1.000 29.16421 120 ARG A CA 1
ATOM 871 C C . ARG A 1 120 ? 4.89519 -0.29105 37.53366 1.000 28.95063 120 ARG A C 1
ATOM 872 O O . ARG A 1 120 ? 5.65382 0.68494 37.48342 1.000 26.97319 120 ARG A O 1
ATOM 880 N N . PRO A 1 121 ? 3.87617 -0.33247 38.38447 1.000 30.78449 121 PRO A N 1
ATOM 881 C CA . PRO A 1 121 ? 3.58760 0.81460 39.25372 1.000 30.87000 121 PRO A CA 1
ATOM 882 C C . PRO A 1 121 ? 4.47527 0.86955 40.48708 1.000 30.43581 121 PRO A C 1
ATOM 883 O O . PRO A 1 121 ? 4.96830 -0.14789 40.97615 1.000 31.05254 121 PRO A O 1
ATOM 887 N N . ASN A 1 122 ? 4.65614 2.09531 40.99327 1.000 30.81939 122 ASN A N 1
ATOM 888 C CA . ASN A 1 122 ? 5.37831 2.36109 42.24594 1.000 30.59337 122 ASN A CA 1
ATOM 889 C C . ASN A 1 122 ? 6.79231 1.78784 42.19442 1.000 28.98174 122 ASN A C 1
ATOM 890 O O . ASN A 1 122 ? 7.32529 1.26822 43.18070 1.000 29.59960 122 ASN A O 1
ATOM 895 N N . LEU A 1 123 ? 7.42162 1.91194 41.03254 1.000 29.30767 123 LEU A N 1
ATOM 896 C CA . LEU A 1 123 ? 8.77213 1.40653 40.84167 1.000 27.87215 123 LEU A CA 1
ATOM 897 C C . LEU A 1 123 ? 9.62431 2.51263 40.24678 1.000 25.56657 123 LEU A C 1
ATOM 898 O O . LEU A 1 123 ? 9.51970 2.79487 39.04760 1.000 24.66867 123 LEU A O 1
ATOM 903 N N . PHE A 1 124 ? 10.48630 3.10939 41.06491 1.000 24.82335 124 PHE A N 1
ATOM 904 C CA . PHE A 1 124 ? 11.19469 4.31657 40.68013 1.000 23.00292 124 PHE A CA 1
ATOM 905 C C . PHE A 1 124 ? 12.59667 3.99472 40.16319 1.000 21.64376 124 PHE A C 1
ATOM 906 O O . PHE A 1 124 ? 13.39334 3.35500 40.85587 1.000 22.09637 124 PHE A O 1
ATOM 914 N N . LEU A 1 125 ? 12.89372 4.46507 38.94797 1.000 20.35805 125 LEU A N 1
ATOM 915 C CA . LEU A 1 125 ? 14.16184 4.23142 38.26463 1.000 19.79324 125 LEU A CA 1
ATOM 916 C C . LEU A 1 125 ? 15.08408 5.42095 38.50878 1.000 19.37940 125 LEU A C 1
ATOM 917 O O . LEU A 1 125 ? 14.62594 6.56626 38.55622 1.000 19.23119 125 LEU A O 1
ATOM 922 N N . ALA A 1 126 ? 16.38417 5.15910 38.66915 1.000 19.05801 126 ALA A N 1
ATOM 923 C CA . ALA A 1 126 ? 17.30312 6.22667 39.08085 1.000 18.95502 126 ALA A CA 1
ATOM 924 C C . ALA A 1 126 ? 18.67389 6.14200 38.40626 1.000 18.77384 126 ALA A C 1
ATOM 925 O O . ALA A 1 126 ? 19.34599 5.10686 38.49057 1.000 19.50236 126 ALA A O 1
ATOM 927 N N . LEU A 1 127 ? 19.10693 7.26309 37.79303 1.000 17.49272 127 LEU A N 1
ATOM 928 C CA . LEU A 1 127 ? 20.43551 7.39060 37.19082 1.000 17.40999 127 LEU A CA 1
ATOM 929 C C . LEU A 1 127 ? 21.19164 8.61759 37.72220 1.000 17.40765 127 LEU A C 1
ATOM 930 O O . LEU A 1 127 ? 20.60481 9.66709 38.00306 1.000 17.34778 127 LEU A O 1
ATOM 935 N N . CYS A 1 128 ? 22.50006 8.45851 37.88806 1.000 17.24117 128 CYS A N 1
ATOM 936 C CA . CYS A 1 128 ? 23.35715 9.46603 38.49994 1.000 17.55483 128 CYS A CA 1
ATOM 937 C C . CYS A 1 128 ? 24.03694 10.33224 37.44323 1.000 16.86029 128 CYS A C 1
ATOM 938 O O . CYS A 1 128 ? 24.35661 9.86277 36.34348 1.000 16.52759 128 CYS A O 1
ATOM 941 N N . PHE A 1 129 ? 24.16776 11.62606 37.75507 1.000 10.13877 129 PHE A N 1
ATOM 942 C CA . PHE A 1 129 ? 24.59955 12.61380 36.78544 1.000 10.09138 129 PHE A CA 1
ATOM 943 C C . PHE A 1 129 ? 25.42883 13.69315 37.44283 1.000 10.42626 129 PHE A C 1
ATOM 944 O O . PHE A 1 129 ? 25.22469 14.01372 38.61674 1.000 11.09184 129 PHE A O 1
ATOM 952 N N . ALA A 1 130 ? 26.40873 14.20349 36.69782 1.000 16.81249 130 ALA A N 1
ATOM 953 C CA . ALA A 1 130 ? 27.14580 15.37702 37.12774 1.000 17.35113 130 ALA A CA 1
ATOM 954 C C . ALA A 1 130 ? 27.80373 16.03873 35.92457 1.000 17.90159 130 ALA A C 1
ATOM 955 O O . ALA A 1 130 ? 28.95060 16.47750 36.04189 1.000 18.64261 130 ALA A O 1
ATOM 957 N N . ASP A 1 131 ? 27.09366 16.07688 34.78269 1.000 18.01153 131 ASP A N 1
ATOM 958 C CA . ASP A 1 131 ? 27.48000 16.68733 33.50571 1.000 18.66228 131 ASP A CA 1
ATOM 959 C C . ASP A 1 131 ? 26.90591 15.93292 32.30029 1.000 18.36956 131 ASP A C 1
ATOM 960 O O . ASP A 1 131 ? 26.49626 16.56031 31.31866 1.000 18.71939 131 ASP A O 1
ATOM 965 N N . CYS A 1 132 ? 26.90930 14.59675 32.33371 1.000 18.77328 132 CYS A N 1
ATOM 966 C CA . CYS A 1 132 ? 26.37693 13.80752 31.22257 1.000 18.68616 132 CYS A CA 1
ATOM 967 C C . CYS A 1 132 ? 24.87457 14.06312 31.03724 1.000 18.95581 132 CYS A C 1
ATOM 968 O O . CYS A 1 132 ? 24.18856 14.57695 31.91794 1.000 19.20040 132 CYS A O 1
ATOM 971 N N . VAL A 1 133 ? 24.36753 13.66671 29.87359 1.000 17.56997 133 VAL A N 1
ATOM 972 C CA . VAL A 1 133 ? 23.01033 13.97717 29.42276 1.000 17.94210 133 VAL A CA 1
ATOM 973 C C . VAL A 1 133 ? 21.95219 13.02729 29.98943 1.000 17.42636 133 VAL A C 1
ATOM 974 O O . VAL A 1 133 ? 21.97219 11.81822 29.71478 1.000 17.07121 133 VAL A O 1
ATOM 978 N N . PRO A 1 134 ? 20.99975 13.53588 30.76573 1.000 17.58670 134 PRO A N 1
ATOM 979 C CA . PRO A 1 134 ? 19.87063 12.71564 31.19269 1.000 17.26592 134 PRO A CA 1
ATOM 980 C C . PRO A 1 134 ? 18.71137 12.78251 30.21210 1.000 17.91860 134 PRO A C 1
ATOM 981 O O . PRO A 1 134 ? 18.28752 13.87065 29.80523 1.000 19.51978 134 PRO A O 1
ATOM 985 N N . VAL A 1 135 ? 18.16976 11.63691 29.82445 1.000 17.14626 135 VAL A N 1
ATOM 986 C CA . VAL A 1 135 ? 17.01460 11.59965 28.93560 1.000 18.00867 135 VAL A CA 1
ATOM 987 C C . VAL A 1 135 ? 15.84448 10.92835 29.64843 1.000 17.41015 135 VAL A C 1
ATOM 988 O O . VAL A 1 135 ? 16.01825 9.94183 30.37029 1.000 16.41952 135 VAL A O 1
ATOM 992 N N . TYR A 1 136 ? 14.65279 11.48169 29.46551 1.000 17.33236 136 TYR A N 1
ATOM 993 C CA . TYR A 1 136 ? 13.43557 10.90695 30.01243 1.000 16.96673 136 TYR A CA 1
ATOM 994 C C . TYR A 1 136 ? 12.53671 10.44681 28.87177 1.000 17.44604 136 TYR A C 1
ATOM 995 O O . TYR A 1 136 ? 12.53538 11.02270 27.78595 1.000 18.45583 136 TYR A O 1
ATOM 1004 N N . PHE A 1 137 ? 11.77461 9.39518 29.12269 1.000 16.92810 137 PHE A N 1
ATOM 1005 C CA . PHE A 1 137 ? 10.92326 8.81709 28.09725 1.000 17.44632 137 PHE A CA 1
ATOM 1006 C C . PHE A 1 137 ? 9.58521 8.49461 28.72435 1.000 17.45326 137 PHE A C 1
ATOM 1007 O O . PHE A 1 137 ? 9.53256 7.83367 29.76189 1.000 17.15297 137 PHE A O 1
ATOM 1015 N N . TYR A 1 138 ? 8.50700 8.89526 28.06749 1.000 18.38433 138 TYR A N 1
ATOM 1016 C CA . TYR A 1 138 ? 7.18181 8.60396 28.58315 1.000 18.56667 138 TYR A CA 1
ATOM 1017 C C . TYR A 1 138 ? 6.23803 8.32690 27.42900 1.000 19.32656 138 TYR A C 1
ATOM 1018 O O . TYR A 1 138 ? 6.11352 9.15034 26.51668 1.000 19.95100 138 TYR A O 1
ATOM 1027 N N . ASP A 1 139 ? 5.59779 7.15607 27.46033 1.000 19.43649 139 ASP A N 1
ATOM 1028 C CA . ASP A 1 139 ? 4.52653 6.81385 26.52812 1.000 20.78143 139 ASP A CA 1
ATOM 1029 C C . ASP A 1 139 ? 3.20599 6.75806 27.28607 1.000 22.58302 139 ASP A C 1
ATOM 1030 O O . ASP A 1 139 ? 2.93372 5.77617 27.99031 1.000 23.36227 139 ASP A O 1
ATOM 1035 N N . PRO A 1 140 ? 2.33863 7.75525 27.15694 1.000 23.55342 140 PRO A N 1
ATOM 1036 C CA . PRO A 1 140 ? 1.08309 7.72003 27.91486 1.000 25.53741 140 PRO A CA 1
ATOM 1037 C C . PRO A 1 140 ? 0.10610 6.69602 27.40330 1.000 27.26940 140 PRO A C 1
ATOM 1038 O O . PRO A 1 140 ? -0.81005 6.33036 28.14158 1.000 29.06393 140 PRO A O 1
ATOM 1042 N N . VAL A 1 141 ? 0.26175 6.23043 26.16333 1.000 26.98180 141 VAL A N 1
ATOM 1043 C CA . VAL A 1 141 ? -0.60921 5.18777 25.62353 1.000 28.68495 141 VAL A CA 1
ATOM 1044 C C . VAL A 1 141 ? -0.25928 3.83327 26.23167 1.000 28.76671 141 VAL A C 1
ATOM 1045 O O . VAL A 1 141 ? -1.13528 3.12012 26.73689 1.000 30.70185 141 VAL A O 1
ATOM 1049 N N . ARG A 1 142 ? 1.02079 3.43771 26.14764 1.000 26.90777 142 ARG A N 1
ATOM 1050 C CA . ARG A 1 142 ? 1.49291 2.15815 26.68229 1.000 26.97074 142 ARG A CA 1
ATOM 1051 C C . ARG A 1 142 ? 1.80842 2.21602 28.17602 1.000 26.77636 142 ARG A C 1
ATOM 1052 O O . ARG A 1 142 ? 2.01064 1.15699 28.79214 1.000 27.33101 142 ARG A O 1
ATOM 1060 N N . SER A 1 143 ? 1.84039 3.42299 28.75677 1.000 26.17957 143 SER A N 1
ATOM 1061 C CA . SER A 1 143 ? 2.17371 3.65517 30.16575 1.000 25.95268 143 SER A CA 1
ATOM 1062 C C . SER A 1 143 ? 3.56572 3.12279 30.49359 1.000 24.30390 143 SER A C 1
ATOM 1063 O O . SER A 1 143 ? 3.75679 2.29508 31.39572 1.000 24.85431 143 SER A O 1
ATOM 1066 N N . LEU A 1 144 ? 4.53572 3.62983 29.73535 1.000 22.47304 144 LEU A N 1
ATOM 1067 C CA . LEU A 1 144 ? 5.93810 3.31077 29.90638 1.000 20.90188 144 LEU A CA 1
ATOM 1068 C C . LEU A 1 144 ? 6.68306 4.55979 30.34271 1.000 19.48244 144 LEU A C 1
ATOM 1069 O O . LEU A 1 144 ? 6.46991 5.65237 29.80188 1.000 19.15863 144 LEU A O 1
ATOM 1074 N N . VAL A 1 145 ? 7.56821 4.38501 31.30924 1.000 19.85774 145 VAL A N 1
ATOM 1075 C CA . VAL A 1 145 ? 8.47098 5.43944 31.73010 1.000 18.49758 145 VAL A CA 1
ATOM 1076 C C . VAL A 1 145 ? 9.88655 4.89127 31.59405 1.000 17.83381 145 VAL A C 1
ATOM 1077 O O . VAL A 1 145 ? 10.13056 3.69579 31.79966 1.000 18.13298 145 VAL A O 1
ATOM 1081 N N . GLY A 1 146 ? 10.81520 5.75841 31.20782 1.000 17.05546 146 GLY A N 1
ATOM 1082 C CA . GLY A 1 146 ? 12.18953 5.33164 31.04949 1.000 16.45573 146 GLY A CA 1
ATOM 1083 C C . GLY A 1 146 ? 13.15743 6.46764 31.28370 1.000 15.65702 146 GLY A C 1
ATOM 1084 O O . GLY A 1 146 ? 12.79967 7.64419 31.19846 1.000 15.65145 146 GLY A O 1
ATOM 1085 N N . ILE A 1 147 ? 14.39945 6.09997 31.59654 1.000 16.97481 147 ILE A N 1
ATOM 1086 C CA . ILE A 1 147 ? 15.47773 7.07420 31.71480 1.000 16.60297 147 ILE A CA 1
ATOM 1087 C C . ILE A 1 147 ? 16.75971 6.46243 31.17682 1.000 16.74585 147 ILE A C 1
ATOM 1088 O O . ILE A 1 147 ? 17.01536 5.26483 31.33178 1.000 17.26218 147 ILE A O 1
ATOM 1093 N N . ALA A 1 148 ? 17.57861 7.30791 30.55909 1.000 16.58004 1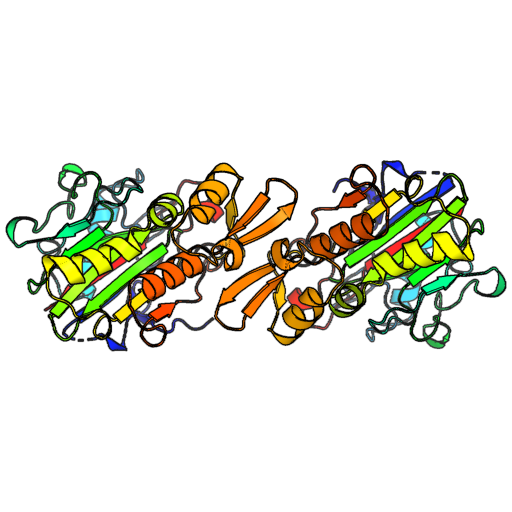48 ALA A N 1
ATOM 1094 C CA . ALA A 1 148 ? 18.85899 6.89518 30.02191 1.000 14.98486 148 ALA A CA 1
ATOM 1095 C C . ALA A 1 148 ? 19.94246 7.92273 30.35316 1.000 16.50830 148 ALA A C 1
ATOM 1096 O O . ALA A 1 148 ? 19.71217 9.14028 30.33844 1.000 16.33419 148 ALA A O 1
ATOM 1098 N N . HIS A 1 149 ? 21.15139 7.40474 30.57702 1.000 18.91277 149 HIS A N 1
ATOM 1099 C CA . HIS A 1 149 ? 22.33463 8.18305 30.91988 1.000 18.69522 149 HIS A CA 1
ATOM 1100 C C . HIS A 1 149 ? 23.28967 8.20689 29.72833 1.000 19.24282 149 HIS A C 1
ATOM 1101 O O . HIS A 1 149 ? 23.85353 7.16309 29.35857 1.000 20.15168 149 HIS A O 1
ATOM 1108 N N . ALA A 1 150 ? 23.49891 9.39756 29.14913 1.000 18.52255 150 ALA A N 1
ATOM 1109 C CA . ALA A 1 150 ? 24.28154 9.52751 27.91318 1.000 19.10094 150 ALA A CA 1
ATOM 1110 C C . ALA A 1 150 ? 25.38608 10.56027 28.08230 1.000 18.87457 150 ALA A C 1
ATOM 1111 O O . ALA A 1 150 ? 25.13046 11.75833 27.95349 1.000 18.96019 150 ALA A O 1
ATOM 1113 N N . GLY A 1 151 ? 26.61209 10.09147 28.34933 1.000 18.86325 151 GLY A N 1
ATOM 1114 C CA . GLY A 1 151 ? 27.79901 10.90304 28.16886 1.000 18.91675 151 GLY A CA 1
ATOM 1115 C C . GLY A 1 151 ? 28.13968 10.98164 26.69385 1.000 19.58436 151 GLY A C 1
ATOM 1116 O O . GLY A 1 151 ? 27.31495 10.69232 25.82632 1.000 20.03252 151 GLY A O 1
ATOM 1117 N N . TRP A 1 152 ? 29.38156 11.34976 26.39778 1.000 18.83282 152 TRP A N 1
ATOM 1118 C CA . TRP A 1 152 ? 29.76034 11.36083 24.99072 1.000 19.62892 152 TRP A CA 1
ATOM 1119 C C . TRP A 1 152 ? 29.80847 9.94431 24.42460 1.000 20.19963 152 TRP A C 1
ATOM 1120 O O . TRP A 1 152 ? 29.46792 9.73209 23.24545 1.000 20.88479 152 TRP A O 1
ATOM 1131 N N . LYS A 1 153 ? 30.20505 8.96542 25.25432 1.000 20.40790 153 LYS A N 1
ATOM 1132 C CA . LYS A 1 153 ? 30.23513 7.57240 24.81116 1.000 21.23694 153 LYS A CA 1
ATOM 1133 C C . LYS A 1 153 ? 28.82897 7.05635 24.53234 1.000 21.37537 153 LYS A C 1
ATOM 1134 O O . LYS A 1 153 ? 28.52641 6.58462 23.42558 1.000 22.06144 153 LYS A O 1
ATOM 1140 N N . GLY A 1 154 ? 27.94652 7.15514 25.53065 1.000 19.35339 154 GLY A N 1
ATOM 1141 C CA . GLY A 1 154 ? 26.57788 6.71146 25.33295 1.000 19.53283 154 GLY A CA 1
ATOM 1142 C C . GLY A 1 154 ? 25.89630 7.46907 24.22637 1.000 19.64343 154 GLY A C 1
ATOM 1143 O O . GLY A 1 154 ? 24.99601 6.94650 23.57495 1.000 20.31104 154 GLY A O 1
ATOM 1144 N N . THR A 1 155 ? 26.32225 8.70521 23.99030 1.000 19.42182 155 THR A N 1
ATOM 1145 C CA . THR A 1 155 ? 25.74695 9.46852 22.89485 1.000 20.18803 155 THR A CA 1
ATOM 1146 C C . THR A 1 155 ? 26.21012 8.90471 21.56320 1.000 21.22744 155 THR A C 1
ATOM 1147 O O . THR A 1 155 ? 25.39033 8.60355 20.68746 1.000 22.17243 155 THR A O 1
ATOM 1151 N N . ALA A 1 156 ? 27.51832 8.68802 21.42098 1.000 18.99241 156 ALA A N 1
ATOM 1152 C CA . ALA A 1 156 ? 28.02516 8.06796 20.20431 1.000 20.11988 156 ALA A CA 1
ATOM 1153 C C . ALA A 1 156 ? 27.42525 6.67763 19.99242 1.000 20.18621 156 ALA A C 1
ATOM 1154 O O . ALA A 1 156 ? 27.22938 6.25880 18.85298 1.000 21.02542 156 ALA A O 1
ATOM 1156 N N . LEU A 1 157 ? 27.09380 5.95993 21.06682 1.000 18.17585 157 LEU A N 1
ATOM 1157 C CA . LEU A 1 157 ? 26.47283 4.65013 20.91411 1.000 18.48241 157 LEU A CA 1
ATOM 1158 C C . LEU A 1 157 ? 25.00818 4.74331 20.53090 1.000 18.32065 157 LEU A C 1
ATOM 1159 O O . LEU A 1 157 ? 24.44842 3.75004 20.04961 1.000 18.86906 157 LEU A O 1
ATOM 1164 N N . GLY A 1 158 ? 24.38653 5.90546 20.71846 1.000 17.49454 158 GLY A N 1
ATOM 1165 C CA . GLY A 1 158 ? 22.97423 6.06389 20.43224 1.000 17.97820 158 GLY A CA 1
ATOM 1166 C C . GLY A 1 158 ? 22.08759 5.38121 21.45312 1.000 17.59927 158 GLY A C 1
ATOM 1167 O O . GLY A 1 158 ? 21.03476 4.83749 21.09011 1.000 18.28117 158 GLY A O 1
ATOM 1168 N N . ILE A 1 159 ? 22.47077 5.41907 22.73287 1.000 18.22548 159 ILE A N 1
ATOM 1169 C CA . ILE A 1 159 ? 21.64073 4.79375 23.75532 1.000 18.05482 159 ILE A CA 1
ATOM 1170 C C . ILE A 1 159 ? 20.23933 5.40305 23.77955 1.000 17.69446 159 ILE A C 1
ATOM 1171 O O . ILE A 1 159 ? 19.26711 4.71269 24.11288 1.000 18.01872 159 ILE A O 1
ATOM 1176 N N . ALA A 1 160 ? 20.10108 6.68910 23.41714 1.000 17.38764 160 ALA A N 1
ATOM 1177 C CA . ALA A 1 160 ? 18.77728 7.30684 23.39810 1.000 17.46554 160 ALA A CA 1
ATOM 1178 C C . ALA A 1 160 ? 17.90480 6.72915 22.28476 1.000 18.76481 160 ALA A C 1
ATOM 1179 O O . ALA A 1 160 ? 16.70047 6.51869 22.47783 1.000 18.71838 160 ALA A O 1
ATOM 1181 N N . ALA A 1 161 ? 18.48930 6.44558 21.11779 1.000 16.82326 161 ALA A N 1
ATOM 1182 C CA . ALA A 1 161 ? 17.68843 5.87408 20.04597 1.000 17.99239 161 ALA A CA 1
ATOM 1183 C C . ALA A 1 161 ? 17.33236 4.42443 20.33361 1.000 18.15956 161 ALA A C 1
ATOM 1184 O O . ALA A 1 161 ? 16.28702 3.94597 19.87554 1.000 18.84954 161 ALA A O 1
ATOM 1186 N N . SER A 1 162 ? 18.17584 3.71272 21.09032 1.000 16.00401 162 SER A N 1
ATOM 1187 C CA . SER A 1 162 ? 17.85827 2.33537 21.44640 1.000 16.71130 162 SER A CA 1
ATOM 1188 C C . SER A 1 162 ? 16.65282 2.26429 22.36915 1.000 16.25463 162 SER A C 1
ATOM 1189 O O . SER A 1 162 ? 15.85518 1.32960 22.28781 1.000 16.87813 162 SER A O 1
ATOM 1192 N N . MET A 1 163 ? 16.49129 3.24444 23.24431 1.000 19.71178 163 MET A N 1
ATOM 1193 C CA . MET A 1 163 ? 15.30427 3.24101 24.08293 1.000 18.62050 163 MET A CA 1
ATOM 1194 C C . MET A 1 163 ? 14.05383 3.28134 23.22779 1.000 19.02520 163 MET A C 1
ATOM 1195 O O . MET A 1 163 ? 13.09921 2.53944 23.48137 1.000 19.01471 163 MET A O 1
ATOM 1200 N N . VAL A 1 164 ? 14.04354 4.15227 22.21316 1.000 17.82308 164 VAL A N 1
ATOM 1201 C CA . VAL A 1 164 ? 12.87986 4.28051 21.34604 1.000 18.48911 164 VAL A CA 1
ATOM 1202 C C . VAL A 1 164 ? 12.70431 3.02511 20.50075 1.000 19.46966 164 VAL A C 1
ATOM 1203 O O . VAL A 1 164 ? 11.58010 2.54490 20.30797 1.000 19.96009 164 VAL A O 1
ATOM 1207 N N . ASP A 1 165 ? 13.80726 2.46646 19.98964 1.000 20.24417 165 ASP A N 1
ATOM 1208 C CA . ASP A 1 165 ? 13.70698 1.23614 19.21042 1.000 21.06974 165 ASP A CA 1
ATOM 1209 C C . ASP A 1 165 ? 13.21484 0.07708 20.07951 1.000 20.84384 165 ASP A C 1
ATOM 1210 O O . ASP A 1 165 ? 12.48775 -0.80558 19.60163 1.000 21.22583 165 ASP A O 1
ATOM 1215 N N . MET A 1 166 ? 13.62086 0.06025 21.35697 1.000 21.56441 166 MET A N 1
ATOM 1216 C CA . MET A 1 166 ? 13.17721 -0.96600 22.29860 1.000 21.46004 166 MET A CA 1
ATOM 1217 C C . MET A 1 166 ? 11.70138 -0.81445 22.63730 1.000 20.80737 166 MET A C 1
ATOM 1218 O O . MET A 1 166 ? 11.01052 -1.81787 22.83998 1.000 21.25884 166 MET A O 1
ATOM 1223 N N . TRP A 1 167 ? 11.20073 0.41773 22.75279 1.000 19.44437 167 TRP A N 1
ATOM 1224 C CA . TRP A 1 167 ? 9.76910 0.57709 23.01410 1.000 19.72509 167 TRP A CA 1
ATOM 1225 C C . TRP A 1 167 ? 8.94848 0.22716 21.77922 1.000 20.71297 167 TRP A C 1
ATOM 1226 O O . TRP A 1 167 ? 7.83066 -0.29834 21.88583 1.000 21.50327 167 TRP A O 1
ATOM 1237 N N . ILE A 1 168 ? 9.48039 0.54628 20.59873 1.000 19.80398 168 ILE A N 1
ATOM 1238 C CA . ILE A 1 168 ? 8.77772 0.24340 19.36600 1.000 20.56252 168 ILE A CA 1
ATOM 1239 C C . ILE A 1 168 ? 8.78949 -1.24830 19.11164 1.000 21.33054 168 ILE A C 1
ATOM 1240 O O . ILE A 1 168 ? 7.75725 -1.83544 18.76872 1.000 22.54560 168 ILE A O 1
ATOM 1245 N N . ARG A 1 169 ? 9.94336 -1.89549 19.29020 1.000 21.82512 169 ARG A N 1
ATOM 1246 C CA . ARG A 1 169 ? 10.04829 -3.28638 18.85404 1.000 22.75443 169 ARG A CA 1
ATOM 1247 C C . ARG A 1 169 ? 9.64677 -4.29851 19.92344 1.000 22.99501 169 ARG A C 1
ATOM 1248 O O . ARG A 1 169 ? 9.06401 -5.32958 19.59528 1.000 24.24466 169 ARG A O 1
ATOM 1256 N N . ARG A 1 170 ? 9.94868 -4.05395 21.19275 1.000 23.08635 170 ARG A N 1
ATOM 1257 C CA . ARG A 1 170 ? 9.56096 -5.00656 22.22801 1.000 23.48748 170 ARG A CA 1
ATOM 1258 C C . ARG A 1 170 ? 8.22463 -4.67452 22.86878 1.000 23.91063 170 ARG A C 1
ATOM 1259 O O . ARG A 1 170 ? 7.51392 -5.59360 23.29593 1.000 25.53426 170 ARG A O 1
ATOM 1267 N N . GLU A 1 171 ? 7.84980 -3.39312 22.92161 1.000 23.04299 171 GLU A N 1
ATOM 1268 C CA . GLU A 1 171 ? 6.68518 -2.98304 23.69317 1.000 23.82820 171 GLU A CA 1
ATOM 1269 C C . GLU A 1 171 ? 5.50242 -2.54232 22.84900 1.000 24.74587 171 GLU A C 1
ATOM 1270 O O . GLU A 1 171 ? 4.42667 -2.31865 23.41209 1.000 25.83147 171 GLU A O 1
ATOM 1276 N N . GLY A 1 172 ? 5.64857 -2.45793 21.52655 1.000 24.58499 172 GLY A N 1
ATOM 1277 C CA . GLY A 1 172 ? 4.53962 -2.03870 20.69724 1.000 25.59073 172 GLY A CA 1
ATOM 1278 C C . GLY A 1 172 ? 4.20937 -0.57062 20.77196 1.000 24.89334 172 GLY A C 1
ATOM 1279 O O . GLY A 1 172 ? 3.07565 -0.18417 20.46884 1.000 26.07293 172 GLY A O 1
ATOM 1280 N N . SER A 1 173 ? 5.16908 0.26846 21.14641 1.000 23.18394 173 SER A N 1
ATOM 1281 C CA . SER A 1 173 ? 4.89702 1.69622 21.15261 1.000 22.66707 173 SER A CA 1
ATOM 1282 C C . SER A 1 173 ? 4.74385 2.20962 19.72452 1.000 22.87291 173 SER A C 1
ATOM 1283 O O . SER A 1 173 ? 5.37906 1.72505 18.78049 1.000 22.66768 173 SER A O 1
ATOM 1286 N N . ASN A 1 174 ? 3.85262 3.16896 19.57059 1.000 23.51964 174 ASN A N 1
ATOM 1287 C CA . ASN A 1 174 ? 3.87725 4.04129 18.41508 1.000 23.50519 174 ASN A CA 1
ATOM 1288 C C . ASN A 1 174 ? 4.82563 5.18931 18.73317 1.000 22.02042 174 ASN A C 1
ATOM 1289 O O . ASN A 1 174 ? 4.63842 5.86132 19.76156 1.000 21.74746 174 ASN A O 1
ATOM 1294 N N . PRO A 1 175 ? 5.88295 5.40885 17.93698 1.000 21.18160 175 PRO A N 1
ATOM 1295 C CA . PRO A 1 175 ? 6.83186 6.48934 18.26664 1.000 19.96898 175 PRO A CA 1
ATOM 1296 C C . PRO A 1 175 ? 6.20026 7.86859 18.33434 1.000 20.40934 175 PRO A C 1
ATOM 1297 O O . PRO A 1 175 ? 6.74487 8.73973 19.01830 1.000 19.59882 175 PRO A O 1
ATOM 1301 N N . ALA A 1 176 ? 5.08481 8.10357 17.63538 1.000 21.81472 176 ALA A N 1
ATOM 1302 C CA . ALA A 1 176 ? 4.37801 9.37586 17.75211 1.000 22.54479 176 ALA A CA 1
ATOM 1303 C C . ALA A 1 176 ? 3.82145 9.60817 19.15607 1.000 22.60516 176 ALA A C 1
ATOM 1304 O O . ALA A 1 176 ? 3.60893 10.75612 19.54224 1.000 22.82649 176 ALA A O 1
ATOM 1306 N N . ASP A 1 177 ? 3.57489 8.54845 19.92188 1.000 22.61181 177 ASP A N 1
ATOM 1307 C CA . ASP A 1 177 ? 3.04219 8.66528 21.27314 1.000 22.89450 177 ASP A CA 1
ATOM 1308 C C . ASP A 1 177 ? 4.11094 8.96450 22.31233 1.000 21.34351 177 ASP A C 1
ATOM 1309 O O . ASP A 1 177 ? 3.75938 9.29259 23.45040 1.000 21.56233 177 ASP A O 1
ATOM 1314 N N . ILE A 1 178 ? 5.38962 8.82996 21.97440 1.000 20.87268 178 ILE A N 1
ATOM 1315 C CA . ILE A 1 178 ? 6.44124 8.91169 22.98406 1.000 20.13672 178 ILE A CA 1
ATOM 1316 C C . ILE A 1 178 ? 6.77920 10.37364 23.25402 1.000 20.39917 178 ILE A C 1
ATOM 1317 O O . ILE A 1 178 ? 6.92827 11.18078 22.32779 1.000 21.29361 178 ILE A O 1
ATOM 1322 N N . ARG A 1 179 ? 6.88530 10.71653 24.53211 1.000 20.63849 179 ARG A N 1
ATOM 1323 C CA . ARG A 1 179 ? 7.37708 12.00396 24.97512 1.000 20.98685 179 ARG A CA 1
ATOM 1324 C C . ARG A 1 179 ? 8.76654 11.81893 25.56254 1.000 20.38835 179 ARG A C 1
ATOM 1325 O O . ARG A 1 179 ? 9.09383 10.74952 26.08497 1.000 19.39511 179 ARG A O 1
ATOM 1333 N N . ALA A 1 180 ? 9.58937 12.86362 25.45047 1.000 19.15414 180 ALA A N 1
ATOM 1334 C CA . ALA A 1 180 ? 10.96333 12.82300 25.92021 1.000 18.77061 180 ALA A CA 1
ATOM 1335 C C . ALA A 1 180 ? 11.35835 14.15973 26.52787 1.000 19.49084 180 ALA A C 1
ATOM 1336 O O . ALA A 1 180 ? 10.92313 15.21951 26.06773 1.000 20.57039 180 ALA A O 1
ATOM 1338 N N . VAL A 1 181 ? 12.17686 14.10343 27.56753 1.000 18.32443 181 VAL A N 1
ATOM 1339 C CA . VAL A 1 181 ? 12.75231 15.29177 28.17022 1.000 18.71167 181 VAL A CA 1
ATOM 1340 C C . VAL A 1 181 ? 14.25806 15.08681 28.30549 1.000 18.19507 181 VAL A C 1
ATOM 1341 O O . VAL A 1 181 ? 14.71681 13.99772 28.67309 1.000 16.98037 181 VAL A O 1
ATOM 1345 N N . ILE A 1 182 ? 15.02627 16.12449 27.95830 1.000 18.38317 182 ILE A N 1
ATOM 1346 C CA . ILE A 1 182 ? 16.47787 16.16302 28.14289 1.000 18.22833 182 ILE A CA 1
ATOM 1347 C C . ILE A 1 182 ? 16.77418 17.13993 29.28228 1.000 18.24870 182 ILE A C 1
ATOM 1348 O O . ILE A 1 182 ? 16.39372 18.31652 29.21926 1.000 19.12955 182 ILE A O 1
ATOM 1353 N N . GLY A 1 183 ? 17.43678 16.64221 30.33007 1.000 19.21434 183 GLY A N 1
ATOM 1354 C CA . GLY A 1 183 ? 17.61990 17.37560 31.56178 1.000 19.21209 183 GLY A CA 1
ATOM 1355 C C . GLY A 1 183 ? 18.90528 18.18113 31.61141 1.000 19.19880 183 GLY A C 1
ATOM 1356 O O . GLY A 1 183 ? 19.62016 18.33065 30.60982 1.000 19.29168 183 GLY A O 1
ATOM 1357 N N . PRO A 1 184 ? 19.21622 18.71969 32.79201 1.000 18.48679 184 PRO A N 1
ATOM 1358 C CA . PRO A 1 184 ? 20.45905 19.48107 32.96277 1.000 18.28473 184 PRO A CA 1
ATOM 1359 C C . PRO A 1 184 ? 21.67992 18.62655 32.66572 1.000 17.75122 184 PRO A C 1
ATOM 1360 O O . PRO A 1 184 ? 21.83280 17.52011 33.18913 1.000 17.72054 184 PRO A O 1
ATOM 1364 N N . ALA A 1 185 ? 22.51187 19.13575 31.76513 1.000 17.52636 185 ALA A N 1
ATOM 1365 C CA . ALA A 1 185 ? 23.78625 18.54389 31.42312 1.000 17.11644 185 ALA A CA 1
ATOM 1366 C C . ALA A 1 185 ? 24.71856 19.67792 31.01673 1.000 17.12644 185 ALA A C 1
ATOM 1367 O O . ALA A 1 185 ? 24.29819 20.83889 30.87884 1.000 17.43329 185 ALA A O 1
ATOM 1369 N N . ILE A 1 186 ? 25.99175 19.32281 30.80354 1.000 19.10239 186 ILE A N 1
ATOM 1370 C CA . ILE A 1 186 ? 27.00525 20.30904 30.43554 1.000 19.01300 186 ILE A CA 1
ATOM 1371 C C . ILE A 1 186 ? 26.72106 20.85368 29.03705 1.000 19.07710 186 ILE A C 1
ATOM 1372 O O . ILE A 1 186 ? 26.52863 20.09628 28.07459 1.000 19.33081 186 ILE A O 1
ATOM 1377 N N . GLY A 1 187 ? 26.69676 22.18762 28.91576 1.000 19.87103 187 GLY A N 1
ATOM 1378 C CA . GLY A 1 187 ? 26.44783 22.80737 27.63444 1.000 20.19114 187 GLY A CA 1
ATOM 1379 C C . GLY A 1 187 ? 27.70291 22.87856 26.79453 1.000 20.37616 187 GLY A C 1
ATOM 1380 O O . GLY A 1 187 ? 28.82034 22.71134 27.29688 1.000 19.90918 187 GLY A O 1
ATOM 1381 N N . SER A 1 188 ? 27.49811 23.13826 25.49236 1.000 19.73095 188 SER A N 1
ATOM 1382 C CA . SER A 1 188 ? 28.63241 23.32830 24.60035 1.000 20.28037 188 SER A CA 1
ATOM 1383 C C . SER A 1 188 ? 29.45480 24.52379 25.03168 1.000 19.77386 188 SER A C 1
ATOM 1384 O O . SER A 1 188 ? 30.64915 24.58182 24.73319 1.000 19.86851 188 SER A O 1
ATOM 1387 N N . CYS A 1 189 ? 28.85115 25.42516 25.80642 1.000 20.14954 189 CYS A N 1
ATOM 1388 C CA . CYS A 1 189 ? 29.57501 26.54587 26.38270 1.000 19.67750 189 CYS A CA 1
ATOM 1389 C C . CYS A 1 189 ? 30.79192 26.08807 27.17230 1.000 19.04295 189 CYS A C 1
ATOM 1390 O O . CYS A 1 189 ? 31.82021 26.76484 27.15881 1.000 18.72779 189 CYS A O 1
ATOM 1393 N N . CYS A 1 190 ? 30.71847 24.93938 27.84188 1.000 20.28908 190 CYS A N 1
ATOM 1394 C CA . CYS A 1 190 ? 31.80900 24.51243 28.71436 1.000 19.38795 190 CYS A CA 1
ATOM 1395 C C . CYS A 1 190 ? 32.43478 23.18468 28.31059 1.000 19.20445 190 CYS A C 1
ATOM 1396 O O . CYS A 1 190 ? 33.18881 22.62882 29.11071 1.000 18.13312 190 CYS A O 1
ATOM 1399 N N . TYR A 1 191 ? 32.12816 22.63093 27.13551 1.000 20.25727 191 TYR A N 1
ATOM 1400 C CA . TYR A 1 191 ? 32.52564 21.25490 26.81776 1.000 20.35898 191 TYR A CA 1
ATOM 1401 C C . TYR A 1 191 ? 33.30881 21.18763 25.50650 1.000 21.93611 191 TYR A C 1
ATOM 1402 O O . TYR A 1 191 ? 32.74933 21.43415 24.42895 1.000 23.81791 191 TYR A O 1
ATOM 1411 N N . THR A 1 192 ? 34.60019 20.84247 25.58790 1.000 20.84864 192 THR A N 1
ATOM 1412 C CA . THR A 1 192 ? 35.41093 20.66307 24.38958 1.000 23.12493 192 THR A CA 1
ATOM 1413 C C . THR A 1 192 ? 36.00993 19.26241 24.35302 1.000 23.26596 192 THR A C 1
ATOM 1414 O O . THR A 1 192 ? 36.35424 18.69831 25.38575 1.000 20.52851 192 THR A O 1
ATOM 1418 N N . VAL A 1 193 ? 36.11621 18.69239 23.15291 1.000 21.13545 193 VAL A N 1
ATOM 1419 C CA . VAL A 1 193 ? 36.50096 17.29593 22.97436 1.000 21.08739 193 VAL A CA 1
ATOM 1420 C C . VAL A 1 193 ? 37.56960 17.20122 21.89097 1.000 24.63455 193 VAL A C 1
ATOM 1421 O O . VAL A 1 193 ? 37.77133 18.12320 21.10170 1.000 27.55004 193 VAL A O 1
ATOM 1425 N N . ASP A 1 194 ? 38.25681 16.06102 21.85688 1.000 23.37808 194 ASP A N 1
ATOM 1426 C CA . ASP A 1 194 ? 39.28009 15.80110 20.85209 1.000 26.44057 194 ASP A CA 1
ATOM 1427 C C . ASP A 1 194 ? 38.67481 15.10505 19.62749 1.000 28.70081 194 ASP A C 1
ATOM 1428 O O . ASP A 1 194 ? 37.45764 14.94068 19.51051 1.000 28.21305 194 ASP A O 1
ATOM 1433 N N . ASP A 1 195 ? 39.54032 14.72056 18.68229 1.000 27.53612 195 ASP A N 1
ATOM 1434 C CA . ASP A 1 195 ? 39.11264 13.97167 17.51225 1.000 28.58764 195 ASP A CA 1
ATOM 1435 C C . ASP A 1 195 ? 38.54892 12.62738 17.88834 1.000 26.24279 195 ASP A C 1
ATOM 1436 O O . ASP A 1 195 ? 37.65312 12.11374 17.20414 1.000 26.57458 195 ASP A O 1
ATOM 1441 N N . HIS A 1 196 ? 39.08895 12.01149 18.93340 1.000 28.20264 196 HIS A N 1
ATOM 1442 C CA . HIS A 1 196 ? 38.64990 10.66275 19.24648 1.000 26.41497 196 HIS A CA 1
ATOM 1443 C C . HIS A 1 196 ? 37.15855 10.64154 19.54725 1.000 25.17566 196 HIS A C 1
ATOM 1444 O O . HIS A 1 196 ? 36.44075 9.74525 19.08967 1.000 25.36431 196 HIS A O 1
ATOM 1451 N N . VAL A 1 197 ? 36.66003 11.67378 20.23379 1.000 23.52643 197 VAL A N 1
ATOM 1452 C CA . VAL A 1 197 ? 35.23194 11.75645 20.50985 1.000 22.84739 197 VAL A CA 1
ATOM 1453 C C . VAL A 1 197 ? 34.46874 12.14483 19.25441 1.000 24.90337 197 VAL A C 1
ATOM 1454 O O . VAL A 1 197 ? 33.51511 11.46720 18.85899 1.000 25.51088 197 VAL A O 1
ATOM 1458 N N . ILE A 1 198 ? 34.94438 13.17568 18.55452 1.000 24.54764 198 ILE A N 1
ATOM 1459 C CA . ILE A 1 198 ? 34.19738 13.72877 17.42998 1.000 26.36316 198 ILE A CA 1
ATOM 1460 C C . ILE A 1 198 ? 34.10912 12.71991 16.30281 1.000 28.10010 198 ILE A C 1
ATOM 1461 O O . ILE A 1 198 ? 33.06967 12.60175 15.64395 1.000 29.10643 198 ILE A O 1
ATOM 1466 N N . ASP A 1 199 ? 35.18010 11.95781 16.07550 1.000 28.54563 199 ASP A N 1
ATOM 1467 C CA . ASP A 1 199 ? 35.11095 10.89924 15.07462 1.000 29.53006 199 ASP A CA 1
ATOM 1468 C C . ASP A 1 199 ? 33.98637 9.92136 15.39443 1.000 29.63670 199 ASP A C 1
ATOM 1469 O O . ASP A 1 199 ? 33.32652 9.40382 14.48605 1.000 32.26592 199 ASP A O 1
ATOM 1474 N N . LYS A 1 200 ? 33.77628 9.62708 16.67822 1.000 29.07047 200 LYS A N 1
ATOM 1475 C CA . LYS A 1 200 ? 32.73496 8.67724 17.04061 1.000 28.05901 200 LYS A CA 1
ATOM 1476 C C . LYS A 1 200 ? 31.34707 9.30647 16.93909 1.000 28.22389 200 LYS A C 1
ATOM 1477 O O . LYS A 1 200 ? 30.38892 8.64358 16.52434 1.000 30.07979 200 LYS A O 1
ATOM 1483 N N . ILE A 1 201 ? 31.22805 10.59215 17.26557 1.000 28.12989 201 ILE A N 1
ATOM 1484 C CA . ILE A 1 201 ? 29.96678 11.30746 17.09243 1.000 28.54765 201 ILE A CA 1
ATOM 1485 C C . ILE A 1 201 ? 29.58825 11.38209 15.61080 1.000 31.14967 201 ILE A C 1
ATOM 1486 O O . ILE A 1 201 ? 28.46831 11.02617 15.20899 1.000 32.31897 201 ILE A O 1
ATOM 1491 N N . ARG A 1 202 ? 30.51629 11.84905 14.77150 1.000 30.94004 202 ARG A N 1
ATOM 1492 C CA . ARG A 1 202 ? 30.18809 12.03236 13.36631 1.000 34.17235 202 ARG A CA 1
ATOM 1493 C C . ARG A 1 202 ? 29.89126 10.71126 12.65630 1.000 37.09348 202 ARG A C 1
ATOM 1494 O O . ARG A 1 202 ? 29.47982 10.73192 11.48752 1.000 40.28147 202 ARG A O 1
ATOM 1502 N N . ASN A 1 203 ? 30.07936 9.57187 13.32905 1.000 36.38049 203 ASN A N 1
ATOM 1503 C CA . ASN A 1 203 ? 29.73467 8.26205 12.79115 1.000 39.23024 203 ASN A CA 1
ATOM 1504 C C . ASN A 1 203 ? 28.35588 7.79492 13.21216 1.000 39.71470 203 ASN A C 1
ATOM 1505 O O . ASN A 1 203 ? 27.99425 6.64290 12.94562 1.000 42.03615 203 ASN A O 1
ATOM 1510 N N . LEU A 1 204 ? 27.58103 8.66358 13.85728 1.000 37.82510 204 LEU A N 1
ATOM 1511 C CA . LEU A 1 204 ? 26.20833 8.33223 14.18832 1.000 38.59056 204 LEU A CA 1
ATOM 1512 C C . LEU A 1 204 ? 25.37115 8.30188 12.91331 1.000 42.48488 204 LEU A C 1
ATOM 1513 O O . LEU A 1 204 ? 25.69279 8.98627 11.93478 1.000 43.88854 204 LEU A O 1
ATOM 1518 N N . PRO A 1 205 ? 24.28624 7.50742 12.89861 1.000 44.58757 205 PRO A N 1
ATOM 1519 C CA . PRO A 1 205 ? 23.45058 7.40507 11.68992 1.000 48.76402 205 PRO A CA 1
ATOM 1520 C C . PRO A 1 205 ? 22.74711 8.70823 11.34293 1.000 48.90514 205 PRO A C 1
ATOM 1521 O O . PRO A 1 205 ? 21.86221 8.73581 10.48559 1.000 52.29776 205 PRO A O 1
ATOM 1525 N N . LEU A 1 206 ? 23.09897 9.78618 12.03325 1.000 45.46365 206 LEU A N 1
ATOM 1526 C CA . LEU A 1 206 ? 22.60401 11.10249 11.66969 1.000 45.63650 206 LEU A CA 1
ATOM 1527 C C . LEU A 1 206 ? 23.37444 11.62227 10.46899 1.000 47.52610 206 LEU A C 1
ATOM 1528 O O . LEU A 1 206 ? 24.57737 11.38354 10.33066 1.000 46.86834 206 LEU A O 1
ATOM 1533 N N . GLN A 1 207 ? 22.67125 12.30299 9.58105 1.000 50.19244 207 GLN A N 1
ATOM 1534 C CA . GLN A 1 207 ? 23.35477 12.93300 8.46855 1.000 52.15196 207 GLN A CA 1
ATOM 1535 C C . GLN A 1 207 ? 23.79770 14.34096 8.81613 1.000 49.60927 207 GLN A C 1
ATOM 1536 O O . GLN A 1 207 ? 24.80132 14.81700 8.26816 1.000 49.92614 207 GLN A O 1
ATOM 1538 N N . GLN A 1 208 ? 23.11388 14.98335 9.75495 1.000 48.61052 208 GLN A N 1
ATOM 1539 C CA . GLN A 1 208 ? 23.46083 16.33034 10.19862 1.000 46.27045 208 GLN A CA 1
ATOM 1540 C C . GLN A 1 208 ? 24.18124 16.27964 11.53935 1.000 42.03266 208 GLN A C 1
ATOM 1541 O O . GLN A 1 208 ? 23.82650 16.97779 12.50129 1.000 39.64212 208 GLN A O 1
ATOM 1543 N N . GLU A 1 209 ? 25.19546 15.40730 11.61990 1.000 45.15452 209 GLU A N 1
ATOM 1544 C CA . GLU A 1 209 ? 25.93536 15.25484 12.87271 1.000 42.09210 209 GLU A CA 1
ATOM 1545 C C . GLU A 1 209 ? 26.67953 16.53957 13.22567 1.000 41.19829 209 GLU A C 1
ATOM 1546 O O . GLU A 1 209 ? 26.74187 16.92221 14.40218 1.000 39.85893 209 GLU A O 1
ATOM 1549 N N . ASP A 1 210 ? 27.22970 17.23077 12.21235 1.000 39.85067 210 ASP A N 1
ATOM 1550 C CA . ASP A 1 210 ? 28.06827 18.40423 12.44430 1.000 39.49949 210 ASP A CA 1
ATOM 1551 C C . ASP A 1 210 ? 27.26934 19.61652 12.88278 1.000 38.45359 210 ASP A C 1
ATOM 1552 O O . ASP A 1 210 ? 27.87280 20.63255 13.22991 1.000 37.75630 210 ASP A O 1
ATOM 1557 N N . LYS A 1 211 ? 25.93949 19.54290 12.88583 1.000 36.37231 211 LYS A N 1
ATOM 1558 C CA . LYS A 1 211 ? 25.18285 20.66847 13.40976 1.000 35.58530 211 LYS A CA 1
ATOM 1559 C C . LYS A 1 211 ? 25.44427 20.87902 14.90058 1.000 33.44609 211 LYS A C 1
ATOM 1560 O O . LYS A 1 211 ? 25.24253 21.99120 15.39766 1.000 32.36050 211 LYS A O 1
ATOM 1564 N N . ALA A 1 212 ? 25.94420 19.86754 15.61289 1.000 30.92415 212 ALA A N 1
ATOM 1565 C CA . ALA A 1 212 ? 26.08653 19.95603 17.06292 1.000 29.37470 212 ALA A CA 1
ATOM 1566 C C . ALA A 1 212 ? 27.50853 20.22429 17.53472 1.000 29.16464 212 ALA A C 1
ATOM 1567 O O . ALA A 1 212 ? 27.75035 20.22387 18.74887 1.000 27.79093 212 ALA A O 1
ATOM 1569 N N . PHE A 1 213 ? 28.46929 20.36280 16.62664 1.000 29.45749 213 PHE A N 1
ATOM 1570 C CA . PHE A 1 213 ? 29.82853 20.65074 17.04108 1.000 28.75848 213 PHE A CA 1
ATOM 1571 C C . PHE A 1 213 ? 30.47225 21.62238 16.06673 1.000 29.87897 213 PHE A C 1
ATOM 1572 O O . PHE A 1 213 ? 30.08962 21.69836 14.89629 1.000 31.55868 213 PHE A O 1
ATOM 1580 N N . LEU A 1 214 ? 31.44747 22.38101 16.56665 1.000 28.47254 214 LEU A N 1
ATOM 1581 C CA . LEU A 1 214 ? 32.26017 23.25127 15.72942 1.000 29.02391 214 LEU A CA 1
ATOM 1582 C C . LEU A 1 214 ? 33.71975 23.03736 16.09560 1.000 28.80119 214 LEU A C 1
ATOM 1583 O O . LEU A 1 214 ? 34.04663 22.33860 17.06388 1.000 28.54843 214 LEU A O 1
ATOM 1588 N N . THR A 1 215 ? 34.58651 23.65636 15.29723 1.000 27.22922 215 THR A N 1
ATOM 1589 C CA . THR A 1 215 ? 36.03787 23.58960 15.44099 1.000 27.21429 215 THR A CA 1
ATOM 1590 C C . THR A 1 215 ? 36.54166 24.91837 15.99517 1.000 26.43635 215 THR A C 1
ATOM 1591 O O . THR A 1 215 ? 36.38123 25.96125 15.35107 1.000 28.27764 215 THR A O 1
ATOM 1595 N N . ILE A 1 216 ? 37.11893 24.89178 17.19367 1.000 26.79813 216 ILE A N 1
ATOM 1596 C CA . ILE A 1 216 ? 37.81822 26.07040 17.70423 1.000 25.98646 216 ILE A CA 1
ATOM 1597 C C . ILE A 1 216 ? 39.16205 26.22739 16.99222 1.000 27.20251 216 ILE A C 1
ATOM 1598 O O . ILE A 1 216 ? 39.45507 27.25387 16.35494 1.000 28.74442 216 ILE A O 1
ATOM 1603 N N . LYS A 1 217 ? 39.98553 25.18950 17.07599 1.000 27.44864 217 LYS A N 1
ATOM 1604 C CA . LYS A 1 217 ? 41.27076 25.10886 16.40751 1.000 28.45845 217 LYS A CA 1
ATOM 1605 C C . LYS A 1 217 ? 41.45215 23.64376 16.05704 1.000 29.94783 217 LYS A C 1
ATOM 1606 O O . LYS A 1 217 ? 40.67027 22.79597 16.48821 1.000 30.37269 217 LYS A O 1
ATOM 1612 N N . GLU A 1 218 ? 42.50268 23.33781 15.30064 1.000 31.99543 218 GLU A N 1
ATOM 1613 C CA . GLU A 1 218 ? 42.67826 21.96224 14.86520 1.000 33.82231 218 GLU A CA 1
ATOM 1614 C C . GLU A 1 218 ? 42.79442 21.05299 16.07853 1.000 33.28823 218 GLU A C 1
ATOM 1615 O O . GLU A 1 218 ? 43.59769 21.31330 16.97745 1.000 31.81309 218 GLU A O 1
ATOM 1621 N N . GLY A 1 219 ? 41.93937 20.02784 16.12635 1.000 30.90286 219 GLY A N 1
ATOM 1622 C CA . GLY A 1 219 ? 41.92995 19.05985 17.20174 1.000 30.51691 219 GLY A CA 1
ATOM 1623 C C . GLY A 1 219 ? 41.12255 19.43375 18.43024 1.000 28.98991 219 GLY A C 1
ATOM 1624 O O . GLY A 1 219 ? 40.97606 18.59394 19.32817 1.000 28.64590 219 GLY A O 1
ATOM 1625 N N . GLU A 1 220 ? 40.55817 20.63782 18.49937 1.000 31.05828 220 GLU A N 1
ATOM 1626 C CA . GLU A 1 220 ? 39.68638 20.99968 19.61031 1.000 29.25221 220 GLU A CA 1
ATOM 1627 C C . GLU A 1 220 ? 38.32528 21.41818 19.09210 1.000 29.63843 220 GLU A C 1
ATOM 1628 O O . GLU A 1 220 ? 38.22099 22.27022 18.20411 1.000 29.76777 220 GLU A O 1
ATOM 1634 N N . TYR A 1 221 ? 37.29058 20.83807 19.67383 1.000 24.74273 221 TYR A N 1
ATOM 1635 C CA . TYR A 1 221 ? 35.94397 20.98364 19.17105 1.000 25.27470 221 TYR A CA 1
ATOM 1636 C C . TYR A 1 221 ? 35.00453 21.28018 20.32631 1.000 23.10813 221 TYR A C 1
ATOM 1637 O O . TYR A 1 221 ? 35.11320 20.68473 21.39796 1.000 21.94369 221 TYR A O 1
ATOM 1646 N N . ARG A 1 222 ? 34.05800 22.17147 20.07553 1.000 27.13838 222 ARG A N 1
ATOM 1647 C CA . ARG A 1 222 ? 32.95246 22.44706 20.97500 1.000 25.26943 222 ARG A CA 1
ATOM 1648 C C . ARG A 1 222 ? 31.82068 21.50558 20.59641 1.000 26.51527 222 ARG A C 1
ATOM 1649 O O . ARG A 1 222 ? 31.55138 21.30467 19.41062 1.000 28.27969 222 ARG A O 1
ATOM 1657 N N . LEU A 1 223 ? 31.15068 20.93858 21.59598 1.000 24.35665 223 LEU A N 1
ATOM 1658 C CA . LEU A 1 223 ? 30.17678 19.87802 21.35325 1.000 25.19602 223 LEU A CA 1
ATOM 1659 C C . LEU A 1 223 ? 28.97079 20.04701 22.26712 1.000 23.36302 223 LEU A C 1
ATOM 1660 O O . LEU A 1 223 ? 29.13243 20.19194 23.48085 1.000 21.31855 223 LEU A O 1
ATOM 1665 N N . GLU A 1 224 ? 27.76887 20.03421 21.68292 1.000 24.12195 224 GLU A N 1
ATOM 1666 C CA . GLU A 1 224 ? 26.50717 20.13331 22.42410 1.000 22.98166 224 GLU A CA 1
ATOM 1667 C C . GLU A 1 224 ? 25.85953 18.74682 22.52114 1.000 23.30392 224 GLU A C 1
ATOM 1668 O O . GLU A 1 224 ? 25.14814 18.31126 21.61050 1.000 24.28448 224 GLU A O 1
ATOM 1674 N N . LEU A 1 225 ? 26.08930 18.05526 23.63892 1.000 20.17764 225 LEU A N 1
ATOM 1675 C CA . LEU A 1 225 ? 25.65477 16.66279 23.74237 1.000 20.04233 225 LEU A CA 1
ATOM 1676 C C . LEU A 1 225 ? 24.13635 16.52310 23.80351 1.000 20.88701 225 LEU A C 1
ATOM 1677 O O . LEU A 1 225 ? 23.59789 15.47923 23.41402 1.000 21.60665 225 LEU A O 1
ATOM 1682 N N . LYS A 1 226 ? 23.43344 17.54987 24.30100 1.000 20.13902 226 LYS A N 1
A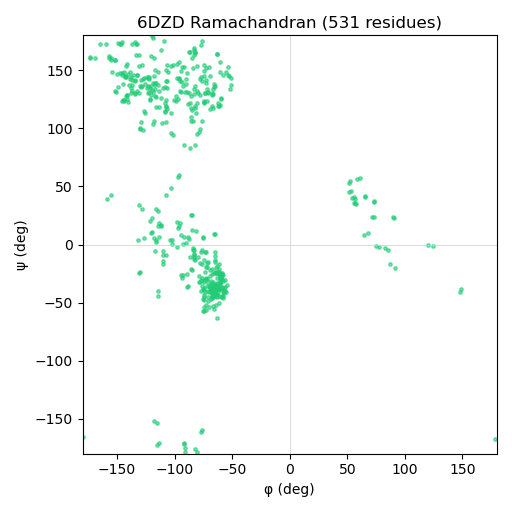TOM 1683 C CA . LYS A 1 226 ? 21.97365 17.51510 24.31466 1.000 19.56982 226 LYS A CA 1
ATOM 1684 C C . LYS A 1 226 ? 21.41295 17.50412 22.89856 1.000 20.04707 226 LYS A C 1
ATOM 1685 O O . LYS A 1 226 ? 20.37677 16.88765 22.63374 1.000 19.60261 226 LYS A O 1
ATOM 1691 N N . GLU A 1 227 ? 22.07379 18.20609 21.97993 1.000 21.43097 227 GLU A N 1
ATOM 1692 C CA . GLU A 1 227 ? 21.52437 18.35891 20.64032 1.000 21.84999 227 GLU A CA 1
ATOM 1693 C C . GLU A 1 227 ? 21.68551 17.08404 19.82793 1.000 21.51596 227 GLU A C 1
ATOM 1694 O O . GLU A 1 227 ? 20.80394 16.73014 19.03965 1.000 21.67225 227 GLU A O 1
ATOM 1700 N N . VAL A 1 228 ? 22.81351 16.39755 19.98790 1.000 22.31551 228 VAL A N 1
ATOM 1701 C CA . VAL A 1 228 ? 22.97933 15.12173 19.31552 1.000 21.87407 228 VAL A CA 1
ATOM 1702 C C . VAL A 1 228 ? 21.92842 14.14652 19.80166 1.000 20.79056 228 VAL A C 1
ATOM 1703 O O . VAL A 1 228 ? 21.36533 13.37422 19.01932 1.000 20.75191 228 VAL A O 1
ATOM 1707 N N . ASN A 1 229 ? 21.65900 14.14996 21.10541 1.000 21.27053 229 ASN A N 1
ATOM 1708 C CA . ASN A 1 229 ? 20.61879 13.27186 21.61497 1.000 20.40023 229 ASN A CA 1
ATOM 1709 C C . ASN A 1 229 ? 19.24173 13.69271 21.10979 1.000 20.82346 229 ASN A C 1
ATOM 1710 O O . ASN A 1 229 ? 18.44460 12.84286 20.69351 1.000 20.66947 229 ASN A O 1
ATOM 1715 N N . ARG A 1 230 ? 18.94561 14.99279 21.10574 1.000 21.11990 230 ARG A N 1
ATOM 1716 C CA . ARG A 1 230 ? 17.68037 15.41611 20.52356 1.000 21.58898 230 ARG A CA 1
ATOM 1717 C C . ARG A 1 230 ? 17.57772 14.96745 19.07329 1.000 21.83361 230 ARG A C 1
ATOM 1718 O O . ARG A 1 230 ? 16.52182 14.50103 18.63128 1.000 21.93862 230 ARG A O 1
ATOM 1726 N N . GLN A 1 231 ? 18.67734 15.06817 18.32908 1.000 23.45147 231 GLN A N 1
ATOM 1727 C CA . GLN A 1 231 ? 18.66914 14.60472 16.95020 1.000 23.90935 231 GLN A CA 1
ATOM 1728 C C . GLN A 1 231 ? 18.41703 13.10915 16.88826 1.000 23.13665 231 GLN A C 1
ATOM 1729 O O . GLN A 1 231 ? 17.69268 12.63226 16.00902 1.000 23.67108 231 GLN A O 1
ATOM 1735 N N . LEU A 1 232 ? 18.96252 12.35789 17.84502 1.000 24.19495 232 LEU A N 1
ATOM 1736 C CA . LEU A 1 232 ? 18.79929 10.91406 17.81745 1.000 23.45342 232 LEU A CA 1
ATOM 1737 C C . LEU A 1 232 ? 17.37314 10.48965 18.14142 1.000 23.35554 232 LEU A C 1
ATOM 1738 O O . LEU A 1 232 ? 16.89367 9.49022 17.59056 1.000 23.27906 232 LEU A O 1
ATOM 1743 N N . LEU A 1 233 ? 16.67048 11.25244 18.99449 1.000 22.50959 233 LEU A N 1
ATOM 1744 C CA . LEU A 1 233 ? 15.25874 10.98418 19.26625 1.000 22.64933 233 LEU A CA 1
ATOM 1745 C C . LEU A 1 233 ? 14.40005 11.24457 18.03336 1.000 23.61345 233 LEU A C 1
ATOM 1746 O O . LEU A 1 233 ? 13.55246 10.41598 17.67427 1.000 23.72685 233 LEU A O 1
ATOM 1751 N N . VAL A 1 234 ? 14.61926 12.38041 17.35866 1.000 21.61403 234 VAL A N 1
ATOM 1752 C CA . VAL A 1 234 ? 13.84560 12.69834 16.16219 1.000 23.61103 234 VAL A CA 1
ATOM 1753 C C . VAL A 1 234 ? 14.10833 11.65597 15.08399 1.000 24.37579 234 VAL A C 1
ATOM 1754 O O . VAL A 1 234 ? 13.18871 11.20221 14.38552 1.000 25.60874 234 VAL A O 1
ATOM 1758 N N . HIS A 1 235 ? 15.37652 11.27061 14.93107 1.000 24.08175 235 HIS A N 1
ATOM 1759 C CA . HIS A 1 235 ? 15.73253 10.18154 14.03846 1.000 24.79826 235 HIS A CA 1
ATOM 1760 C C . HIS A 1 235 ? 14.99456 8.91439 14.43265 1.000 24.19568 235 HIS A C 1
ATOM 1761 O O . HIS A 1 235 ? 14.48387 8.18930 13.57413 1.000 25.45604 235 HIS A O 1
ATOM 1768 N N . ALA A 1 236 ? 14.87682 8.65977 15.73414 1.000 22.65870 236 ALA A N 1
ATOM 1769 C CA . ALA A 1 236 ? 14.24502 7.42793 16.16985 1.000 22.26176 236 ALA A CA 1
ATOM 1770 C C . ALA A 1 236 ? 12.74215 7.42012 15.93373 1.000 23.29940 236 ALA A C 1
ATOM 1771 O O . ALA A 1 236 ? 12.12499 6.35490 16.01916 1.000 23.55469 236 ALA A O 1
ATOM 1773 N N . GLY A 1 237 ? 12.13045 8.56908 15.67155 1.000 23.77444 237 GLY A N 1
ATOM 1774 C CA . GLY A 1 237 ? 10.70561 8.61336 15.40768 1.000 25.12542 237 GLY A CA 1
ATOM 1775 C C . GLY A 1 237 ? 9.93551 9.46649 16.38151 1.000 24.73922 237 GLY A C 1
ATOM 1776 O O . GLY A 1 237 ? 8.70622 9.55773 16.27576 1.000 26.02023 237 GLY A O 1
ATOM 1777 N N . ILE A 1 238 ? 10.57363 10.07428 17.35699 1.000 23.39705 238 ILE A N 1
ATOM 1778 C CA . ILE A 1 238 ? 9.82877 10.95081 18.25517 1.000 23.31564 238 ILE A CA 1
ATOM 1779 C C . ILE A 1 238 ? 9.62530 12.28813 17.55329 1.000 24.89146 238 ILE A C 1
ATOM 1780 O O . ILE A 1 238 ? 10.60467 12.86284 17.04495 1.000 24.95251 238 ILE A O 1
ATOM 1785 N N . PRO A 1 239 ? 8.40098 12.81696 17.50999 1.000 26.25699 239 PRO A N 1
ATOM 1786 C CA . PRO A 1 239 ? 8.20073 14.13358 16.89370 1.000 28.05556 239 PRO A CA 1
ATOM 1787 C C . PRO A 1 239 ? 8.89731 15.21289 17.70875 1.000 27.15291 239 PRO A C 1
ATOM 1788 O O . PRO A 1 239 ? 8.88698 15.18827 18.94094 1.000 25.73344 239 PRO A O 1
ATOM 1792 N N . ASN A 1 240 ? 9.54828 16.14363 17.00216 1.000 28.15216 240 ASN A N 1
ATOM 1793 C CA . ASN A 1 240 ? 10.33976 17.16128 17.68460 1.000 27.51288 240 ASN A CA 1
ATOM 1794 C C . ASN A 1 240 ? 9.49533 17.97934 18.65876 1.000 27.96242 240 ASN A C 1
ATOM 1795 O O . ASN A 1 240 ? 10.00506 18.43076 19.69389 1.000 26.78330 240 ASN A O 1
ATOM 1800 N N . GLY A 1 241 ? 8.20714 18.17357 18.34367 1.000 29.87783 241 GLY A N 1
ATOM 1801 C CA . GLY A 1 241 ? 7.32744 18.90964 19.23159 1.000 30.67380 241 GLY A CA 1
ATOM 1802 C C . GLY A 1 241 ? 7.16433 18.26062 20.59004 1.000 28.70418 241 GLY A C 1
ATOM 1803 O O . GLY A 1 241 ? 6.86847 18.94499 21.57430 1.000 28.83320 241 GLY A O 1
ATOM 1804 N N . GLN A 1 242 ? 7.35717 16.94116 20.67160 1.000 27.08410 242 GLN A N 1
ATOM 1805 C CA . GLN A 1 242 ? 7.20919 16.19896 21.91379 1.000 25.42253 242 GLN A CA 1
ATOM 1806 C C . GLN A 1 242 ? 8.53558 16.00219 22.64288 1.000 23.14179 242 GLN A C 1
ATOM 1807 O O . GLN A 1 242 ? 8.64705 15.09490 23.47721 1.000 21.66327 242 GLN A O 1
ATOM 1813 N N . ILE A 1 243 ? 9.55202 16.80157 22.32144 1.000 23.59192 243 ILE A N 1
ATOM 1814 C CA . ILE A 1 243 ? 10.83681 16.77401 23.01743 1.000 22.16663 243 ILE A CA 1
ATOM 1815 C C . ILE A 1 243 ? 11.10046 18.15345 23.62475 1.000 22.42482 243 ILE A C 1
ATOM 1816 O O . ILE A 1 243 ? 11.01586 19.17846 22.93389 1.000 24.04620 243 ILE A O 1
ATOM 1821 N N . GLU A 1 244 ? 11.41899 18.17995 24.91511 1.000 23.85215 244 GLU A N 1
ATOM 1822 C CA . GLU A 1 244 ? 11.75514 19.42138 25.59685 1.000 24.22498 244 GLU A CA 1
ATOM 1823 C C . GLU A 1 244 ? 13.15776 19.30452 26.17761 1.000 23.56827 244 GLU A C 1
ATOM 1824 O O . GLU A 1 244 ? 13.44852 18.37203 26.93628 1.000 22.75881 244 GLU A O 1
ATOM 1830 N N . VAL A 1 245 ? 14.01691 20.25368 25.82214 1.000 20.34416 245 VAL A N 1
ATOM 1831 C CA . VAL A 1 245 ? 15.41471 20.27207 26.23400 1.000 19.86198 245 VAL A CA 1
ATOM 1832 C C . VAL A 1 245 ? 15.60981 21.37300 27.26699 1.000 20.16508 245 VAL A C 1
ATOM 1833 O O . VAL A 1 245 ? 15.40128 22.55166 26.97168 1.000 21.64660 245 VAL A O 1
ATOM 1837 N N . SER A 1 246 ? 16.03364 20.98878 28.46742 1.000 20.22186 246 SER A N 1
ATOM 1838 C CA . SER A 1 246 ? 16.38356 21.95067 29.50003 1.000 20.60565 246 SER A CA 1
ATOM 1839 C C . SER A 1 246 ? 17.60562 22.75446 29.07330 1.000 21.67733 246 SER A C 1
ATOM 1840 O O . SER A 1 246 ? 18.57892 22.19787 28.56035 1.000 21.57557 246 SER A O 1
ATOM 1843 N N . SER A 1 247 ? 17.55585 24.06779 29.26833 1.000 22.05875 247 SER A N 1
ATOM 1844 C CA . SER A 1 247 ? 18.68252 24.90754 28.89088 1.000 23.28027 247 SER A CA 1
ATOM 1845 C C . SER A 1 247 ? 19.77286 24.95686 29.95779 1.000 23.24665 247 SER A C 1
ATOM 1846 O O . SER A 1 247 ? 20.85874 25.48832 29.68491 1.000 24.21649 247 SER A O 1
ATOM 1849 N N . LEU A 1 248 ? 19.54792 24.33327 31.11618 1.000 22.13277 248 LEU A N 1
ATOM 1850 C CA . LEU A 1 248 ? 20.47300 24.45110 32.23286 1.000 22.89326 248 LEU A CA 1
ATOM 1851 C C . LEU A 1 248 ? 21.77086 23.69898 31.95005 1.000 23.57215 248 LEU A C 1
ATOM 1852 O O . LEU A 1 248 ? 21.76175 22.55015 31.50428 1.000 22.74056 248 LEU A O 1
ATOM 1857 N N . CYS A 1 249 ? 22.88814 24.37359 32.17714 1.000 20.86423 249 CYS A N 1
ATOM 1858 C CA . CYS A 1 249 ? 24.21866 23.79620 32.05474 1.000 20.54188 249 CYS A CA 1
ATOM 1859 C C . CYS A 1 249 ? 24.73955 23.44451 33.44591 1.000 20.01363 249 CYS A C 1
ATOM 1860 O O . CYS A 1 249 ? 24.77669 24.29609 34.33998 1.000 20.96527 249 CYS A O 1
ATOM 1863 N N . THR A 1 250 ? 25.11964 22.18684 33.63706 1.000 20.10121 250 THR A N 1
ATOM 1864 C CA . THR A 1 250 ? 25.56743 21.77319 34.96378 1.000 19.80831 250 THR A CA 1
ATOM 1865 C C . THR A 1 250 ? 26.87832 22.45955 35.35346 1.000 20.56582 250 THR A C 1
ATOM 1866 O O . THR A 1 250 ? 27.11045 22.72841 36.54200 1.000 20.48403 250 THR A O 1
ATOM 1870 N N . SER A 1 251 ? 27.74173 22.74517 34.37482 1.000 20.77162 251 SER A N 1
ATOM 1871 C CA . SER A 1 251 ? 28.96418 23.49340 34.65581 1.000 22.52203 251 SER A CA 1
ATOM 1872 C C . SER A 1 251 ? 28.66437 24.94145 35.04804 1.000 24.02559 251 SER A C 1
ATOM 1873 O O . SER A 1 251 ? 29.23357 25.46418 36.01543 1.000 25.12815 251 SER A O 1
ATOM 1876 N N . CYS A 1 252 ? 27.77272 25.60596 34.31036 1.000 24.32979 252 CYS A N 1
ATOM 1877 C CA . CYS A 1 252 ? 27.53559 27.02229 34.55561 1.000 26.16962 252 CYS A CA 1
ATOM 1878 C C . CYS A 1 252 ? 26.81856 27.26098 35.87827 1.000 25.98637 252 CYS A C 1
ATOM 1879 O O . CYS A 1 252 ? 27.18082 28.17558 36.62495 1.000 27.60336 252 CYS A O 1
ATOM 1882 N N . GLU A 1 253 ? 25.83023 26.43758 36.20657 1.000 24.24262 253 GLU A N 1
ATOM 1883 C CA . GLU A 1 253 ? 24.95427 26.70102 37.34919 1.000 24.28058 253 GLU A CA 1
ATOM 1884 C C . GLU A 1 253 ? 25.64503 26.22643 38.61937 1.000 24.07056 253 GLU A C 1
ATOM 1885 O O . GLU A 1 253 ? 25.41855 25.12072 39.11571 1.000 22.58681 253 GLU A O 1
ATOM 1891 N N . ARG A 1 254 ? 26.47463 27.10187 39.18496 1.000 25.99775 254 ARG A N 1
ATOM 1892 C CA . ARG A 1 254 ? 27.30449 26.68254 40.30687 1.000 26.01356 254 ARG A CA 1
ATOM 1893 C C . ARG A 1 254 ? 26.48673 26.49897 41.58623 1.000 25.71544 254 ARG A C 1
ATOM 1894 O O . ARG A 1 254 ? 26.80882 25.63508 42.40412 1.000 25.10053 254 ARG A O 1
ATOM 1902 N N . SER A 1 255 ? 25.39599 27.23389 41.75310 1.000 26.27748 255 SER A N 1
ATOM 1903 C CA . SER A 1 255 ? 24.62196 27.06782 42.97297 1.000 26.25991 255 SER A CA 1
ATOM 1904 C C . SER A 1 255 ? 23.63366 25.91380 42.89129 1.000 24.31226 255 SER A C 1
ATOM 1905 O O . SER A 1 255 ? 22.98072 25.61932 43.89343 1.000 24.29002 255 SER A O 1
ATOM 1908 N N . LEU A 1 256 ? 23.52369 25.23601 41.74577 1.000 24.17057 256 LEU A N 1
ATOM 1909 C CA . LEU A 1 256 ? 22.50796 24.20403 41.53985 1.000 22.93841 256 LEU A CA 1
ATOM 1910 C C . LEU A 1 256 ? 23.06276 22.79670 41.36518 1.000 22.14161 256 LEU A C 1
ATOM 1911 O O . LEU A 1 256 ? 22.44089 21.84379 41.83049 1.000 20.87061 256 LEU A O 1
ATOM 1916 N N . PHE A 1 257 ? 24.16731 22.60707 40.64947 1.000 20.88695 257 PHE A N 1
ATOM 1917 C CA . PHE A 1 257 ? 24.54448 21.26817 40.21830 1.000 19.81507 257 PHE A CA 1
ATOM 1918 C C . PHE A 1 257 ? 26.00337 20.94457 40.53695 1.000 20.22908 257 PHE A C 1
ATOM 1919 O O . PHE A 1 257 ? 26.84948 21.83467 40.65271 1.000 21.54216 257 PHE A O 1
ATOM 1927 N N . PHE A 1 258 ? 26.28524 19.64990 40.70167 1.000 20.58271 258 PHE A N 1
ATOM 1928 C CA . PHE A 1 258 ? 27.65736 19.17590 40.59613 1.000 21.05442 258 PHE A CA 1
ATOM 1929 C C . PHE A 1 258 ? 28.05833 19.17396 39.12876 1.000 22.01885 258 PHE A C 1
ATOM 1930 O O . PHE A 1 258 ? 27.23717 18.91951 38.23627 1.000 21.65763 258 PHE A O 1
ATOM 1938 N N . SER A 1 259 ? 29.34242 19.39642 38.87085 1.000 20.91967 259 SER A N 1
ATOM 1939 C CA . SER A 1 259 ? 29.82993 19.29881 37.49961 1.000 21.93899 259 SER A CA 1
ATOM 1940 C C . SER A 1 259 ? 31.19101 18.63028 37.48888 1.000 22.31280 259 SER A C 1
ATOM 1941 O O . SER A 1 259 ? 32.13183 19.12826 38.11736 1.000 23.07083 259 SER A O 1
ATOM 1944 N N . HIS A 1 260 ? 31.29312 17.52663 36.73763 1.000 23.37528 260 HIS A N 1
ATOM 1945 C CA . HIS A 1 260 ? 32.55295 16.80113 36.65484 1.000 23.72771 260 HIS A CA 1
ATOM 1946 C C . HIS A 1 260 ? 33.64945 17.67915 36.06918 1.000 25.36566 260 HIS A C 1
ATOM 1947 O O . HIS A 1 260 ? 34.79591 17.65254 36.54221 1.000 25.99178 260 HIS A O 1
ATOM 1954 N N . ARG A 1 261 ? 33.30179 18.50407 35.07599 1.000 22.54314 261 ARG A N 1
ATOM 1955 C CA . ARG A 1 261 ? 34.29132 19.35267 34.41060 1.000 24.43616 261 ARG A CA 1
ATOM 1956 C C . ARG A 1 261 ? 34.69698 20.54199 35.27734 1.000 25.89619 261 ARG A C 1
ATOM 1957 O O . ARG A 1 261 ? 35.88433 20.86906 35.39059 1.000 27.88026 261 ARG A O 1
ATOM 1965 N N . ARG A 1 262 ? 33.71986 21.22707 35.86241 1.000 25.18681 262 ARG A N 1
ATOM 1966 C CA . ARG A 1 262 ? 34.02248 22.40779 36.66237 1.000 26.73019 262 ARG A CA 1
ATOM 1967 C C . ARG A 1 262 ? 34.79396 22.05013 37.92508 1.000 27.59021 262 ARG A C 1
ATOM 1968 O O . ARG A 1 262 ? 35.72939 22.75676 38.30369 1.000 29.66406 262 ARG A O 1
ATOM 1976 N N . ASP A 1 263 ? 34.42866 20.95555 38.58112 1.000 27.55286 263 ASP A N 1
ATOM 1977 C CA . ASP A 1 263 ? 34.99244 20.61675 39.87597 1.000 27.37685 263 ASP A CA 1
ATOM 1978 C C . ASP A 1 263 ? 36.29020 19.81164 39.78150 1.000 28.46260 263 ASP A C 1
ATOM 1979 O O . ASP A 1 263 ? 36.84007 19.42939 40.82374 1.000 29.47306 263 ASP A O 1
ATOM 1984 N N . ARG A 1 264 ? 36.82293 19.58730 38.57767 1.000 32.14224 264 ARG A N 1
ATOM 1985 C CA . ARG A 1 264 ? 38.14061 18.95999 38.42419 1.000 32.71349 264 ARG A CA 1
ATOM 1986 C C . ARG A 1 264 ? 38.14327 17.51315 38.93114 1.000 31.58471 264 ARG A C 1
ATOM 1987 O O . ARG A 1 264 ? 39.07129 17.08548 39.63180 1.000 32.05019 264 ARG A O 1
ATOM 1989 N N . GLY A 1 265 ? 37.06989 16.77332 38.60983 1.000 33.40204 265 GLY A N 1
ATOM 1990 C CA . GLY A 1 265 ? 37.04021 15.32266 38.68506 1.000 32.28315 265 GLY A CA 1
ATOM 1991 C C . GLY A 1 265 ? 36.56467 14.68344 39.98457 1.000 31.22938 265 GLY A C 1
ATOM 1992 O O . GLY A 1 265 ? 36.13061 13.52020 39.94800 1.000 30.12013 265 GLY A O 1
ATOM 1993 N N . LYS A 1 266 ? 36.57162 15.38629 41.11995 1.000 27.69746 266 LYS A N 1
ATOM 1994 C CA . LYS A 1 266 ? 36.06656 14.79491 42.36313 1.000 27.13860 266 LYS A CA 1
ATOM 1995 C C . LYS A 1 266 ? 34.86786 15.60206 42.86007 1.000 26.07635 266 LYS A C 1
ATOM 1996 O O . LYS A 1 266 ? 35.03848 16.69755 43.41001 1.000 26.89599 266 LYS A O 1
ATOM 2002 N N . THR A 1 267 ? 33.66695 15.04864 42.71043 1.000 23.90675 267 THR A N 1
ATOM 2003 C CA . THR A 1 267 ? 32.44976 15.79612 43.00643 1.000 22.73209 267 THR A CA 1
ATOM 2004 C C . THR A 1 267 ? 31.29185 14.83167 43.23622 1.000 21.27235 267 THR A C 1
ATOM 2005 O O . THR A 1 267 ? 31.41079 13.62052 43.03506 1.000 21.07119 267 THR A O 1
ATOM 2009 N N . GLY A 1 268 ? 30.15698 15.38808 43.66116 1.000 20.49218 268 GLY A N 1
ATOM 2010 C CA . GLY A 1 268 ? 28.95826 14.59623 43.84752 1.000 19.28460 268 GLY A CA 1
ATOM 2011 C C . GLY A 1 268 ? 28.22501 14.33731 42.53210 1.000 17.73592 268 GLY A C 1
ATOM 2012 O O . GLY A 1 268 ? 28.65948 14.71648 41.44604 1.000 17.58001 268 GLY A O 1
ATOM 2013 N N . ARG A 1 269 ? 27.09391 13.64685 42.64268 1.000 16.79231 269 ARG A N 1
ATOM 2014 C CA . ARG A 1 269 ? 26.24304 13.32905 41.50032 1.000 15.48621 269 ARG A CA 1
ATOM 2015 C C . ARG A 1 269 ? 24.81214 13.65505 41.87315 1.000 14.91896 269 ARG A C 1
ATOM 2016 O O . ARG A 1 269 ? 24.35055 13.28030 42.95903 1.000 15.29113 269 ARG A O 1
ATOM 2024 N N . MET A 1 270 ? 24.12149 14.35602 40.98615 1.000 15.86453 270 MET A N 1
ATOM 2025 C CA . MET A 1 270 ? 22.67460 14.43641 41.06299 1.000 15.30355 270 MET A CA 1
ATOM 2026 C C . MET A 1 270 ? 22.08097 13.12712 40.54966 1.000 14.53519 270 MET A C 1
ATOM 2027 O O . MET A 1 270 ? 22.79431 12.23578 40.07841 1.000 14.53673 270 MET A O 1
ATOM 2032 N N . MET A 1 271 ? 20.76397 12.99135 40.64723 1.000 17.11206 271 MET A N 1
ATOM 2033 C CA . MET A 1 271 ? 20.13476 11.82466 40.04489 1.000 16.65304 271 MET A CA 1
ATOM 2034 C C . MET A 1 271 ? 18.84649 12.21779 39.32931 1.000 16.18552 271 MET A C 1
ATOM 2035 O O . MET A 1 271 ? 18.14886 13.15262 39.73978 1.000 16.26444 271 MET A O 1
ATOM 2040 N N . SER A 1 272 ? 18.58100 11.55272 38.20896 1.000 17.67222 272 SER A N 1
ATOM 2041 C CA . SER A 1 272 ? 17.26885 11.60024 37.59218 1.000 17.52257 272 SER A CA 1
ATOM 2042 C C . SER A 1 272 ? 16.45397 10.40359 38.07735 1.000 17.36093 272 SER A C 1
ATOM 2043 O O . SER A 1 272 ? 16.99972 9.34239 38.39311 1.000 17.28996 272 SER A O 1
ATOM 2046 N N . PHE A 1 273 ? 15.13997 10.59089 38.15641 1.000 17.90378 273 PHE A N 1
ATOM 2047 C CA . PHE A 1 273 ? 14.24246 9.55904 38.65444 1.000 17.68245 273 PHE A CA 1
ATOM 2048 C C . PHE A 1 273 ? 12.92449 9.64182 37.90606 1.000 18.00844 273 PHE A C 1
ATOM 2049 O O . PHE A 1 273 ? 12.47897 10.72627 37.52211 1.000 18.59018 273 PHE A O 1
ATOM 2057 N N . ILE A 1 274 ? 12.29454 8.49003 37.71213 1.000 18.02271 274 ILE A N 1
ATOM 2058 C CA . ILE A 1 274 ? 10.97567 8.44225 37.09776 1.000 18.70136 274 ILE A CA 1
ATOM 2059 C C . ILE A 1 274 ? 10.27360 7.18062 37.58064 1.000 19.18450 274 ILE A C 1
ATOM 2060 O O . ILE A 1 274 ? 10.91558 6.17740 37.90497 1.000 19.00627 274 ILE A O 1
ATOM 2065 N N . GLY A 1 275 ? 8.95139 7.25827 37.68479 1.000 21.22404 275 GLY A N 1
ATOM 2066 C CA . GLY A 1 275 ? 8.15960 6.11916 38.10342 1.000 22.45487 275 GLY A CA 1
ATOM 2067 C C . GLY A 1 275 ? 6.68356 6.41436 37.97936 1.000 23.92445 275 GLY A C 1
ATOM 2068 O O . GLY A 1 275 ? 6.26237 7.57551 37.92706 1.000 24.16968 275 GLY A O 1
ATOM 2069 N N . LEU A 1 276 ? 5.90211 5.34054 37.94059 1.000 25.76666 276 LEU A N 1
ATOM 2070 C CA . LEU A 1 276 ? 4.44832 5.39506 37.89051 1.000 27.60314 276 LEU A CA 1
ATOM 2071 C C . LEU A 1 276 ? 3.90435 4.99073 39.25458 1.000 29.11910 276 LEU A C 1
ATOM 2072 O O . LEU A 1 276 ? 4.46574 4.10421 39.90659 1.000 29.08652 276 LEU A O 1
ATOM 2077 N N . LYS A 1 277 ? 2.84653 5.66233 39.71507 1.000 29.86345 277 LYS A N 1
ATOM 2078 C CA . LYS A 1 277 ? 2.28087 5.29937 41.01958 1.000 31.57651 277 LYS A CA 1
ATOM 2079 C C . LYS A 1 277 ? 0.86285 4.73855 40.91676 1.000 34.01136 277 LYS A C 1
ATOM 2080 O O . LYS A 1 277 ? -0.05205 5.40981 40.44297 1.000 35.06130 277 LYS A O 1
ATOM 2086 N N . TYR B 1 4 ? 49.47569 33.54483 26.45697 1.000 42.08223 4 TYR B N 1
ATOM 2087 C CA . TYR B 1 4 ? 49.03414 34.70804 25.68393 1.000 37.32876 4 TYR B CA 1
ATOM 2088 C C . TYR B 1 4 ? 49.47167 34.62780 24.22408 1.000 37.56215 4 TYR B C 1
ATOM 2089 O O . TYR B 1 4 ? 48.99636 35.40418 23.39398 1.000 31.89721 4 TYR B O 1
ATOM 2098 N N . ASN B 1 5 ? 50.33890 33.65530 23.93820 1.000 41.51826 5 ASN B N 1
ATOM 2099 C CA . ASN B 1 5 ? 50.97357 33.49780 22.63440 1.000 40.08969 5 ASN B CA 1
ATOM 2100 C C . ASN B 1 5 ? 49.93176 33.51304 21.51219 1.000 34.38350 5 ASN B C 1
ATOM 2101 O O . ASN B 1 5 ? 48.86207 32.90567 21.65301 1.000 33.30584 5 ASN B O 1
ATOM 2106 N N . PRO B 1 6 ? 50.18544 34.21485 20.39321 1.000 33.73956 6 PRO B N 1
ATOM 2107 C CA . PRO B 1 6 ? 51.41304 34.88495 19.94572 1.000 35.37251 6 PRO B CA 1
ATOM 2108 C C . PRO B 1 6 ? 51.65779 36.26655 20.55505 1.000 33.67334 6 PRO B C 1
ATOM 2109 O O . PRO B 1 6 ? 52.51824 36.99485 20.06037 1.000 34.62131 6 PRO B O 1
ATOM 2113 N N . PHE B 1 7 ? 50.89542 36.63012 21.57692 1.000 31.49432 7 PHE B N 1
ATOM 2114 C CA . PHE B 1 7 ? 51.10858 37.87097 22.30290 1.000 31.87086 7 PHE B CA 1
ATOM 2115 C C . PHE B 1 7 ? 51.90908 37.59426 23.56944 1.000 37.89479 7 PHE B C 1
ATOM 2116 O O . PHE B 1 7 ? 51.93924 36.47411 24.08908 1.000 40.84448 7 PHE B O 1
ATOM 2124 N N . ARG B 1 8 ? 52.58721 38.63141 24.04075 1.000 31.33291 8 ARG B N 1
ATOM 2125 C CA . ARG B 1 8 ? 53.32615 38.59317 25.28938 1.000 33.26750 8 ARG B CA 1
ATOM 2126 C C . ARG B 1 8 ? 52.92277 39.78149 26.14738 1.000 31.18214 8 ARG B C 1
ATOM 2127 O O . ARG B 1 8 ? 52.81093 40.90171 25.64124 1.000 29.76263 8 ARG B O 1
ATOM 2135 N N . LEU B 1 9 ? 52.68466 39.54709 27.43629 1.000 32.21975 9 LEU B N 1
ATOM 2136 C CA . LEU B 1 9 ? 52.36831 40.65861 28.32840 1.000 30.13355 9 LEU B CA 1
ATOM 2137 C C . LEU B 1 9 ? 53.70059 41.31608 28.64716 1.000 32.95754 9 LEU B C 1
ATOM 2138 O O . LEU B 1 9 ? 54.40689 40.90532 29.57363 1.000 35.88009 9 LEU B O 1
ATOM 2143 N N . ASP B 1 10 ? 54.01785 42.38594 27.90874 1.000 32.51436 10 ASP B N 1
ATOM 2144 C CA . ASP B 1 10 ? 55.23888 43.14991 28.11659 1.000 35.46088 10 ASP B CA 1
ATOM 2145 C C . ASP B 1 10 ? 55.05411 44.23157 29.16366 1.000 35.15197 10 ASP B C 1
ATOM 2146 O O . ASP B 1 10 ? 56.04117 44.80783 29.63702 1.000 38.12008 10 ASP B O 1
ATOM 2151 N N . ALA B 1 11 ? 53.81803 44.46886 29.56229 1.000 32.14860 11 ALA B N 1
ATOM 2152 C CA . ALA B 1 11 ? 53.44387 45.49627 30.51725 1.000 31.82731 11 ALA B CA 1
ATOM 2153 C C . ALA B 1 11 ? 51.96260 45.30873 30.80736 1.000 28.81650 11 ALA B C 1
ATOM 2154 O O . ALA B 1 11 ? 51.27038 44.62672 30.04035 1.000 26.83151 11 ALA B O 1
ATOM 2156 N N . PRO B 1 12 ? 51.45720 45.86694 31.91164 1.000 28.91906 12 PRO B N 1
ATOM 2157 C CA . PRO B 1 12 ? 50.07355 45.54863 32.28544 1.000 26.86118 12 PRO B CA 1
ATOM 2158 C C . PRO B 1 12 ? 49.07340 45.96732 31.23267 1.000 23.98919 12 PRO B C 1
ATOM 2159 O O . PRO B 1 12 ? 48.08662 45.25455 31.02412 1.000 22.43000 12 PRO B O 1
ATOM 2163 N N . SER B 1 13 ? 49.33667 47.05003 30.51160 1.000 23.74886 13 SER B N 1
ATOM 2164 C CA . SER B 1 13 ? 48.39282 47.56866 29.54278 1.000 21.69605 13 SER B CA 1
ATOM 2165 C C . SER B 1 13 ? 48.51115 46.88648 28.19860 1.000 21.71289 13 SER B C 1
ATOM 2166 O O . SER B 1 13 ? 47.56093 46.94066 27.42288 1.000 19.26211 13 SER B O 1
ATOM 2169 N N . MET B 1 14 ? 49.65424 46.26978 27.88819 1.000 22.31616 14 MET B N 1
ATOM 2170 C CA . MET B 1 14 ? 49.97500 45.90459 26.51195 1.000 23.38115 14 MET B CA 1
ATOM 2171 C C . MET B 1 14 ? 50.32046 44.43230 26.34272 1.000 24.94263 14 MET B C 1
ATOM 2172 O O . MET B 1 14 ? 51.08125 43.86243 27.13086 1.000 27.29785 14 MET B O 1
ATOM 2177 N N . LEU B 1 15 ? 49.79267 43.85814 25.26266 1.000 23.09984 15 LEU B N 1
ATOM 2178 C CA . LEU B 1 15 ? 50.20263 42.57343 24.71331 1.000 25.45542 15 LEU B CA 1
ATOM 2179 C C . LEU B 1 15 ? 50.91460 42.83393 23.39733 1.000 27.32044 15 LEU B C 1
ATOM 2180 O O . LEU B 1 15 ? 50.47288 43.67711 22.61552 1.000 24.88812 15 LEU B O 1
ATOM 2185 N N . LEU B 1 16 ? 52.04699 42.18261 23.17989 1.000 27.24475 16 LEU B N 1
ATOM 2186 C CA . LEU B 1 16 ? 52.83201 42.42544 21.97601 1.000 29.34810 16 LEU B CA 1
ATOM 2187 C C . LEU B 1 16 ? 52.92109 41.15600 21.13714 1.000 30.72431 16 LEU B C 1
ATOM 2188 O O . LEU B 1 16 ? 53.11202 40.06113 21.67260 1.000 31.73450 16 LEU B O 1
ATOM 2193 N N . ILE B 1 17 ? 52.76141 41.30019 19.82194 1.000 31.18949 17 ILE B N 1
ATOM 2194 C CA . ILE B 1 17 ? 52.94352 40.16251 18.92275 1.000 33.21419 17 ILE B CA 1
ATOM 2195 C C . ILE B 1 17 ? 54.42022 39.79277 18.89985 1.000 37.32774 17 ILE B C 1
ATOM 2196 O O . ILE B 1 17 ? 55.26193 40.57084 18.43135 1.000 39.53474 17 ILE B O 1
ATOM 2201 N N . GLU B 1 18 ? 54.73095 38.57920 19.37022 1.000 38.94043 18 GLU B N 1
ATOM 2202 C CA . GLU B 1 18 ? 56.10476 38.20872 19.70816 1.000 43.11240 18 GLU B CA 1
ATOM 2203 C C . GLU B 1 18 ? 57.02114 38.22975 18.48988 1.000 47.08168 18 GLU B C 1
ATOM 2204 O O . GLU B 1 18 ? 57.94299 39.05297 18.40311 1.000 49.35758 18 GLU B O 1
ATOM 2210 N N . GLU B 1 19 ? 56.74149 37.37534 17.50608 1.000 48.27685 19 GLU B N 1
ATOM 2211 C CA . GLU B 1 19 ? 57.67972 37.19559 16.40587 1.000 52.99840 19 GLU B CA 1
ATOM 2212 C C . GLU B 1 19 ? 57.89178 38.47052 15.58884 1.000 53.39898 19 GLU B C 1
ATOM 2213 O O . GLU B 1 19 ? 58.94246 38.60952 14.95139 1.000 57.99110 19 GLU B O 1
ATOM 2219 N N . TRP B 1 20 ? 56.93315 39.40846 15.59996 1.000 49.26717 20 TRP B N 1
ATOM 2220 C CA . TRP B 1 20 ? 56.98993 40.52881 14.66274 1.000 50.10954 20 TRP B CA 1
ATOM 2221 C C . TRP B 1 20 ? 57.99555 41.61308 15.04783 1.000 52.15721 20 TRP B C 1
ATOM 2222 O O . TRP B 1 20 ? 58.56558 42.24304 14.14493 1.000 55.46191 20 TRP B O 1
ATOM 2233 N N . ASN B 1 21 ? 58.26597 41.85218 16.33381 1.000 50.93142 21 ASN B N 1
ATOM 2234 C CA . ASN B 1 21 ? 59.34686 42.81144 16.61389 1.000 53.96195 21 ASN B CA 1
ATOM 2235 C C . ASN B 1 21 ? 60.71634 42.12525 16.47495 1.000 59.68029 21 ASN B C 1
ATOM 2236 O O . ASN B 1 21 ? 61.33502 42.14454 15.40407 1.000 63.82850 21 ASN B O 1
ATOM 2241 N N . GLN B 1 29 ? 60.97253 48.34876 11.18024 1.000 32.84205 29 GLN B N 1
ATOM 2242 C CA . GLN B 1 29 ? 60.68464 47.45989 12.31126 1.000 31.54688 29 GLN B CA 1
ATOM 2243 C C . GLN B 1 29 ? 59.19087 47.46876 12.66061 1.000 28.70828 29 GLN B C 1
ATOM 2244 O O . GLN B 1 29 ? 58.59345 48.52781 12.83205 1.000 27.51026 29 GLN B O 1
ATOM 2246 N N . VAL B 1 30 ? 58.58077 46.30744 12.79662 1.000 29.63367 30 VAL B N 1
ATOM 2247 C CA . VAL B 1 30 ? 57.14917 46.23850 13.05776 1.000 28.28421 30 VAL B CA 1
ATOM 2248 C C . VAL B 1 30 ? 56.88697 46.29937 14.56181 1.000 27.81823 30 VAL B C 1
ATOM 2249 O O . VAL B 1 30 ? 57.47802 45.54935 15.35002 1.000 28.17543 30 VAL B O 1
ATOM 2253 N N . THR B 1 31 ? 55.97543 47.18098 14.95810 1.000 24.82080 31 THR B N 1
ATOM 2254 C CA . THR B 1 31 ? 55.41984 47.18795 16.30128 1.000 24.51075 31 THR B CA 1
ATOM 2255 C C . THR B 1 31 ? 53.93136 46.88644 16.19638 1.000 24.11135 31 THR B C 1
ATOM 2256 O O . THR B 1 31 ? 53.18467 47.63028 15.55252 1.000 23.79919 31 THR B O 1
ATOM 2260 N N . ALA B 1 32 ? 53.50321 45.79125 16.80571 1.000 21.93102 32 ALA B N 1
ATOM 2261 C CA . ALA B 1 32 ? 52.11033 45.38621 16.72746 1.000 21.69123 32 ALA B CA 1
ATOM 2262 C C . ALA B 1 32 ? 51.68027 44.86133 18.08721 1.000 21.80304 32 ALA B C 1
ATOM 2263 O O . ALA B 1 32 ? 52.48082 44.26917 18.81524 1.000 22.08334 32 ALA B O 1
ATOM 2265 N N . GLY B 1 33 ? 50.41994 45.08463 18.43725 1.000 19.47648 33 GLY B N 1
ATOM 2266 C CA . GLY B 1 33 ? 49.96599 44.55043 19.70244 1.000 19.73747 33 GLY B CA 1
ATOM 2267 C C . GLY B 1 33 ? 48.51721 44.86597 19.99460 1.000 19.69013 33 GLY B C 1
ATOM 2268 O O . GLY B 1 33 ? 47.75418 45.30312 19.12876 1.000 19.43629 33 GLY B O 1
ATOM 2269 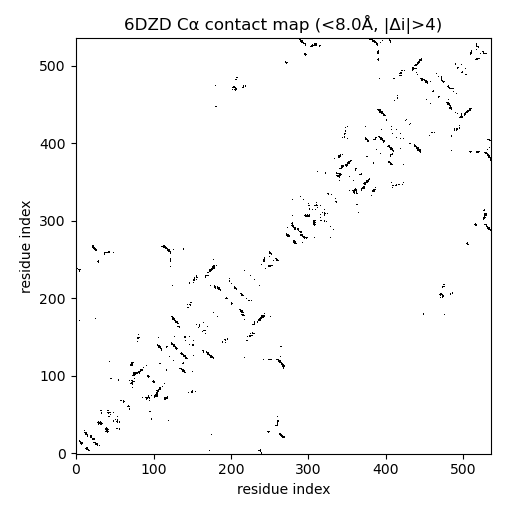N N . PHE B 1 34 ? 48.16423 44.65640 21.25925 1.000 19.69807 34 PHE B N 1
ATOM 2270 C CA . PHE B 1 34 ? 46.78711 44.72979 21.71147 1.000 19.65161 34 PHE B CA 1
ATOM 2271 C C . PHE B 1 34 ? 46.77966 45.16370 23.16552 1.000 20.10828 34 PHE B C 1
ATOM 2272 O O . PHE B 1 34 ? 47.52862 44.62279 23.98430 1.000 20.35704 34 PHE B O 1
ATOM 2280 N N . THR B 1 35 ? 45.95498 46.14473 23.48852 1.000 17.39632 35 THR B N 1
ATOM 2281 C CA . THR B 1 35 ? 45.97691 46.63139 24.85222 1.000 17.72497 35 THR B CA 1
ATOM 2282 C C . THR B 1 35 ? 45.04727 45.83081 25.74797 1.000 17.87229 35 THR B C 1
ATOM 2283 O O . THR B 1 35 ? 44.19613 45.05595 25.29254 1.000 17.59075 35 THR B O 1
ATOM 2287 N N . THR B 1 36 ? 45.24100 46.02346 27.04581 1.000 18.46003 36 THR B N 1
ATOM 2288 C CA . THR B 1 36 ? 44.39681 45.45525 28.07483 1.000 18.53989 36 THR B CA 1
ATOM 2289 C C . THR B 1 36 ? 43.62801 46.58945 28.74404 1.000 18.66767 36 THR B C 1
ATOM 2290 O O . THR B 1 36 ? 43.92244 47.77300 28.54213 1.000 18.72235 36 THR B O 1
ATOM 2294 N N . LYS B 1 37 ? 42.61616 46.22069 29.53416 1.000 18.62660 37 LYS B N 1
ATOM 2295 C CA . LYS B 1 37 ? 41.83709 47.23419 30.23317 1.000 18.76266 37 LYS B CA 1
ATOM 2296 C C . LYS B 1 37 ? 42.57521 47.85406 31.41960 1.000 19.43796 37 LYS B C 1
ATOM 2297 O O . LYS B 1 37 ? 42.09660 48.85533 31.96012 1.000 19.64085 37 LYS B O 1
ATOM 2303 N N . ASN B 1 38 ? 43.68225 47.25885 31.86968 1.000 17.74455 38 ASN B N 1
ATOM 2304 C CA . ASN B 1 38 ? 44.33844 47.67193 33.10246 1.000 18.94116 38 ASN B CA 1
ATOM 2305 C C . ASN B 1 38 ? 45.40773 48.72534 32.83362 1.000 18.46444 38 ASN B C 1
ATOM 2306 O O . ASN B 1 38 ? 46.00764 48.77625 31.75575 1.000 17.76996 38 ASN B O 1
ATOM 2311 N N . GLY B 1 39 ? 45.66148 49.55572 33.84893 1.000 19.36718 39 GLY B N 1
ATOM 2312 C CA . GLY B 1 39 ? 46.65847 50.60012 33.74749 1.000 19.19772 39 GLY B CA 1
ATOM 2313 C C . GLY B 1 39 ? 46.14084 51.92010 33.21935 1.000 18.59962 39 GLY B C 1
ATOM 2314 O O . GLY B 1 39 ? 46.93077 52.69630 32.67458 1.000 18.40968 39 GLY B O 1
ATOM 2315 N N . GLY B 1 40 ? 44.83486 52.19700 33.33733 1.000 18.77695 40 GLY B N 1
ATOM 2316 C CA . GLY B 1 40 ? 44.25227 53.40881 32.77591 1.000 18.38589 40 GLY B CA 1
ATOM 2317 C C . GLY B 1 40 ? 43.67933 54.41005 33.76768 1.000 19.84301 40 GLY B C 1
ATOM 2318 O O . GLY B 1 40 ? 43.81169 54.24088 34.97338 1.000 21.24562 40 GLY B O 1
ATOM 2319 N N . GLU B 1 41 ? 43.01296 55.45016 33.26909 1.000 21.34786 41 GLU B N 1
ATOM 2320 C CA . GLU B 1 41 ? 42.46321 56.51661 34.10095 1.000 21.94516 41 GLU B CA 1
ATOM 2321 C C . GLU B 1 41 ? 40.94324 56.51672 34.17706 1.000 21.96798 41 GLU B C 1
ATOM 2322 O O . GLU B 1 41 ? 40.38683 57.32750 34.92657 1.000 23.58781 41 GLU B O 1
ATOM 2328 N N . SER B 1 42 ? 40.26400 55.69634 33.37132 1.000 22.12551 42 SER B N 1
ATOM 2329 C CA . SER B 1 42 ? 38.81880 55.80768 33.20404 1.000 21.95812 42 SER B CA 1
ATOM 2330 C C . SER B 1 42 ? 38.06698 55.22231 34.38469 1.000 23.33958 42 SER B C 1
ATOM 2331 O O . SER B 1 42 ? 38.45097 54.18996 34.94763 1.000 23.53450 42 SER B O 1
ATOM 2334 N N . GLU B 1 43 ? 36.95793 55.85600 34.71055 1.000 24.84655 43 GLU B N 1
ATOM 2335 C CA . GLU B 1 43 ? 36.08765 55.34694 35.74226 1.000 26.87698 43 GLU B CA 1
ATOM 2336 C C . GLU B 1 43 ? 35.16760 54.28090 35.15510 1.000 26.51982 43 GLU B C 1
ATOM 2337 O O . GLU B 1 43 ? 35.08043 54.12051 33.93388 1.000 24.80467 43 GLU B O 1
ATOM 2343 N N . PRO B 1 44 ? 34.55807 53.46703 36.01302 1.000 28.23644 44 PRO B N 1
ATOM 2344 C CA . PRO B 1 44 ? 33.50188 52.58065 35.55146 1.000 28.49364 44 PRO B CA 1
ATOM 2345 C C . PRO B 1 44 ? 32.41082 53.36881 34.85462 1.000 28.80049 44 PRO B C 1
ATOM 2346 O O . PRO B 1 44 ? 32.14037 54.53528 35.20459 1.000 29.95809 44 PRO B O 1
ATOM 2350 N N . PRO B 1 45 ? 31.73935 52.76082 33.85503 1.000 27.99438 45 PRO B N 1
ATOM 2351 C CA . PRO B 1 45 ? 31.96721 51.36311 33.44423 1.000 26.96903 45 PRO B CA 1
ATOM 2352 C C . PRO B 1 45 ? 33.10508 51.11900 32.43707 1.000 24.26687 45 PRO B C 1
ATOM 2353 O O . PRO B 1 45 ? 33.08222 50.10660 31.71393 1.000 23.33220 45 PRO B O 1
ATOM 2357 N N . PHE B 1 46 ? 34.09343 52.01415 32.39997 1.000 23.27218 46 PHE B N 1
ATOM 2358 C CA . PHE B 1 46 ? 35.20457 51.88612 31.46264 1.000 21.04301 46 PHE B CA 1
ATOM 2359 C C . PHE B 1 46 ? 36.53148 51.67564 32.18104 1.000 20.83341 46 PHE B C 1
ATOM 2360 O O . PHE B 1 46 ? 37.57938 52.09091 31.67858 1.000 19.51499 46 PHE B O 1
ATOM 2368 N N . HIS B 1 47 ? 36.51452 51.03462 33.35443 1.000 22.33427 47 HIS B N 1
ATOM 2369 C CA . HIS B 1 47 ? 37.74443 50.89908 34.13367 1.000 22.46958 47 HIS B CA 1
ATOM 2370 C C . HIS B 1 47 ? 38.68184 49.90029 33.47375 1.000 21.01440 47 HIS B C 1
ATOM 2371 O O . HIS B 1 47 ? 38.30115 48.74755 33.26371 1.000 21.12077 47 HIS B O 1
ATOM 2378 N N . SER B 1 48 ? 39.90767 50.31916 33.16386 1.000 19.91872 48 SER B N 1
ATOM 2379 C CA . SER B 1 48 ? 40.37009 51.68026 33.36345 1.000 19.95961 48 SER B CA 1
ATOM 2380 C C . SER B 1 48 ? 41.05012 52.25791 32.12028 1.000 18.81260 48 SER B C 1
ATOM 2381 O O . SER B 1 48 ? 41.12007 53.47826 31.96983 1.000 18.89667 48 SER B O 1
ATOM 2384 N N . LEU B 1 49 ? 41.58576 51.39058 31.25792 1.000 19.44791 49 LEU B N 1
ATOM 2385 C CA . LEU B 1 49 ? 42.32462 51.82869 30.06720 1.000 19.13470 49 LEU B CA 1
ATOM 2386 C C . LEU B 1 49 ? 41.42770 51.83018 28.82473 1.000 18.36781 49 LEU B C 1
ATOM 2387 O O . LEU B 1 49 ? 41.70218 51.17811 27.81856 1.000 17.89511 49 LEU B O 1
ATOM 2392 N N . ASN B 1 50 ? 40.33875 52.59315 28.88642 1.000 20.52961 50 ASN B N 1
ATOM 2393 C CA . ASN B 1 50 ? 39.46132 52.70843 27.73057 1.000 19.79401 50 ASN B CA 1
ATOM 2394 C C . ASN B 1 50 ? 40.11399 53.57962 26.66106 1.000 19.69562 50 ASN B C 1
ATOM 2395 O O . ASN B 1 50 ? 40.58524 54.68511 26.95357 1.000 20.36903 50 ASN B O 1
ATOM 2400 N N . THR B 1 51 ? 40.13717 53.10017 25.41800 1.000 17.51926 51 THR B N 1
ATOM 2401 C CA . THR B 1 51 ? 40.73879 53.86764 24.33232 1.000 17.24256 51 THR B CA 1
ATOM 2402 C C . THR B 1 51 ? 39.71642 54.31842 23.29355 1.000 16.96482 51 THR B C 1
ATOM 2403 O O . THR B 1 51 ? 40.09897 54.84252 22.24354 1.000 16.81733 51 THR B O 1
ATOM 2407 N N . GLY B 1 52 ? 38.42398 54.09134 23.53808 1.000 17.12331 52 GLY B N 1
ATOM 2408 C CA . GLY B 1 52 ? 37.38841 54.47617 22.60150 1.000 16.88791 52 GLY B CA 1
ATOM 2409 C C . GLY B 1 52 ? 36.81002 55.82659 22.96897 1.000 17.87370 52 GLY B C 1
ATOM 2410 O O . GLY B 1 52 ? 36.51476 56.09329 24.13813 1.000 18.54638 52 GLY B O 1
ATOM 2411 N N . LEU B 1 53 ? 36.70783 56.69754 21.96157 1.000 18.77451 53 LEU B N 1
ATOM 2412 C CA . LEU B 1 53 ? 36.08239 58.01189 22.05670 1.000 19.37196 53 LEU B CA 1
ATOM 2413 C C . LEU B 1 53 ? 34.61137 57.98224 21.66693 1.000 19.24188 53 LEU B C 1
ATOM 2414 O O . LEU B 1 53 ? 33.95088 59.03298 21.66724 1.000 19.67880 53 LEU B O 1
ATOM 2419 N N . HIS B 1 54 ? 34.08948 56.81308 21.31797 1.000 21.00166 54 HIS B N 1
ATOM 2420 C CA . HIS B 1 54 ? 32.74064 56.69923 20.78937 1.000 20.93860 54 HIS B CA 1
ATOM 2421 C C . HIS B 1 54 ? 31.81490 55.97972 21.76154 1.000 20.88652 54 HIS B C 1
ATOM 2422 O O . HIS B 1 54 ? 30.76376 55.48388 21.36243 1.000 20.79651 54 HIS B O 1
ATOM 2429 N N . VAL B 1 55 ? 32.20698 55.86738 23.02027 1.000 19.32542 55 VAL B N 1
ATOM 2430 C CA . VAL B 1 55 ? 31.40932 55.13046 23.98495 1.000 19.87532 55 VAL B CA 1
ATOM 2431 C C . VAL B 1 55 ? 30.99598 56.02834 25.15128 1.000 21.15870 55 VAL B C 1
ATOM 2432 O O . VAL B 1 55 ? 30.60466 55.54545 26.21931 1.000 21.82892 55 VAL B O 1
ATOM 2436 N N . GLN B 1 56 ? 31.03668 57.34323 24.91894 1.000 22.30083 56 GLN B N 1
ATOM 2437 C CA . GLN B 1 56 ? 30.60286 58.35148 25.88524 1.000 23.10583 56 GLN B CA 1
ATOM 2438 C C . GLN B 1 56 ? 31.30758 58.18310 27.23274 1.000 23.38869 56 GLN B C 1
ATOM 2439 O O . GLN B 1 56 ? 30.73141 58.37485 28.30954 1.000 25.08048 56 GLN B O 1
ATOM 2445 N N . ASP B 1 57 ? 32.59082 57.87348 27.14804 1.000 21.03300 57 ASP B N 1
ATOM 2446 C CA . ASP B 1 57 ? 33.53015 57.99632 28.24225 1.000 21.24189 57 ASP B CA 1
ATOM 2447 C C . ASP B 1 57 ? 34.00724 59.45551 28.33179 1.000 21.89395 57 ASP B C 1
ATOM 2448 O O . ASP B 1 57 ? 33.82524 60.25548 27.40884 1.000 21.82571 57 ASP B O 1
ATOM 2453 N N . HIS B 1 58 ? 34.63446 59.80447 29.44761 1.000 22.71396 58 HIS B N 1
ATOM 2454 C CA . HIS B 1 58 ? 35.19713 61.14257 29.59313 1.000 23.48002 58 HIS B CA 1
ATOM 2455 C C . HIS B 1 58 ? 36.35702 61.31395 28.62882 1.000 21.79724 58 HIS B C 1
ATOM 2456 O O . HIS B 1 58 ? 37.37158 60.61738 28.74638 1.000 20.62243 58 HIS B O 1
ATOM 2463 N N . GLU B 1 59 ? 36.23236 62.28647 27.72230 1.000 21.99483 59 GLU B N 1
ATOM 2464 C CA A GLU B 1 59 ? 37.16408 62.36834 26.60258 0.533 20.57514 59 GLU B CA 1
ATOM 2465 C CA B GLU B 1 59 ? 37.16428 62.39641 26.60019 0.467 20.60117 59 GLU B CA 1
ATOM 2466 C C . GLU B 1 59 ? 38.61038 62.51358 27.07439 1.000 20.28775 59 GLU B C 1
ATOM 2467 O O . GLU B 1 59 ? 39.50173 61.82993 26.55462 1.000 18.85707 59 GLU B O 1
ATOM 2478 N N . GLN B 1 60 ? 38.86557 63.36778 28.07486 1.000 21.82058 60 GLN B N 1
ATOM 2479 C CA . GLN B 1 60 ? 40.23896 63.56314 28.53484 1.000 21.80408 60 GLN B CA 1
ATOM 2480 C C . GLN B 1 60 ? 40.86343 62.26946 29.05238 1.000 20.69135 60 GLN B C 1
ATOM 2481 O O . GLN B 1 60 ? 42.06717 62.03555 28.87437 1.000 19.98355 60 GLN B O 1
ATOM 2487 N N . HIS B 1 61 ? 40.06797 61.41734 29.70705 1.000 20.77733 61 HIS B N 1
ATOM 2488 C CA . HIS B 1 61 ? 40.60860 60.16071 30.20801 1.000 19.97846 61 HIS B CA 1
ATOM 2489 C C . HIS B 1 61 ? 41.01177 59.25542 29.05686 1.000 18.98109 61 HIS B C 1
ATOM 2490 O O . HIS B 1 61 ? 42.07986 58.62487 29.09449 1.000 18.88967 61 HIS B O 1
ATOM 2497 N N . VAL B 1 62 ? 40.17771 59.20795 28.00749 1.000 19.35928 62 VAL B N 1
ATOM 2498 C CA . VAL B 1 62 ? 40.46137 58.35293 26.85673 1.000 18.77270 62 VAL B CA 1
ATOM 2499 C C . VAL B 1 62 ? 41.73720 58.80562 26.16365 1.000 18.65414 62 VAL B C 1
ATOM 2500 O O . VAL B 1 62 ? 42.55399 57.98030 25.73554 1.000 18.32522 62 VAL B O 1
ATOM 2504 N N . ILE B 1 63 ? 41.90657 60.12179 26.00228 1.000 17.78745 63 ILE B N 1
ATOM 2505 C CA . ILE B 1 63 ? 43.12605 60.63316 25.38849 1.000 17.67017 63 ILE B CA 1
ATOM 2506 C C . ILE B 1 63 ? 44.33545 60.30165 26.25652 1.000 17.87268 63 ILE B C 1
ATOM 2507 O O . ILE B 1 63 ? 45.40410 59.94883 25.74928 1.000 17.47597 63 ILE B O 1
ATOM 2512 N N . ASN B 1 64 ? 44.18187 60.37297 27.57694 1.000 18.40410 64 ASN B N 1
ATOM 2513 C CA . ASN B 1 64 ? 45.31339 60.06690 28.45035 1.000 18.73852 64 ASN B CA 1
ATOM 2514 C C . ASN B 1 64 ? 45.68729 58.59159 28.37634 1.000 18.42714 64 ASN B C 1
ATOM 2515 O O . ASN B 1 64 ? 46.87802 58.25062 28.33589 1.000 18.37397 64 ASN B O 1
ATOM 2520 N N . ASN B 1 65 ? 44.68789 57.70571 28.30293 1.000 19.38472 65 ASN B N 1
ATOM 2521 C CA . ASN B 1 65 ? 44.97963 56.28062 28.15252 1.000 19.14948 65 ASN B CA 1
ATOM 2522 C C . ASN B 1 65 ? 45.66029 55.97860 26.82040 1.000 18.51361 65 ASN B C 1
ATOM 2523 O O . ASN B 1 65 ? 46.58689 55.15906 26.76319 1.000 18.39904 65 ASN B O 1
ATOM 2528 N N . ARG B 1 66 ? 45.24109 56.66535 25.74892 1.000 18.93397 66 ARG B N 1
ATOM 2529 C CA . ARG B 1 66 ? 45.92172 56.57445 24.46245 1.000 18.11311 66 ARG B CA 1
ATOM 2530 C C . ARG B 1 66 ? 47.33456 57.15484 24.52941 1.000 18.19215 66 ARG B C 1
ATOM 2531 O O . ARG B 1 66 ? 48.27179 56.59011 23.93499 1.000 17.75871 66 ARG B O 1
ATOM 2539 N N . LYS B 1 67 ? 47.50967 58.29398 25.22391 1.000 17.33670 67 LYS B N 1
ATOM 2540 C CA . LYS B 1 67 ? 48.85533 58.84819 25.39917 1.000 17.63870 67 LYS B CA 1
ATOM 2541 C C . LYS B 1 67 ? 49.78251 57.88259 26.14515 1.000 17.84702 67 LYS B C 1
ATOM 2542 O O . LYS B 1 67 ? 50.98734 57.84131 25.86286 1.000 17.92740 67 LYS B O 1
ATOM 2548 N N . LYS B 1 68 ? 49.24297 57.08915 27.08824 1.000 18.51407 68 LYS B N 1
ATOM 2549 C CA . LYS B 1 68 ? 50.09176 56.18157 27.85771 1.000 18.86953 68 LYS B CA 1
ATOM 2550 C C . LYS B 1 68 ? 50.58190 55.03479 26.98730 1.000 18.33799 68 LYS B C 1
ATOM 2551 O O . LYS B 1 68 ? 51.74705 54.62317 27.08172 1.000 18.51984 68 LYS B O 1
ATOM 2557 N N . VAL B 1 69 ? 49.70836 54.51587 26.12465 1.000 19.57842 69 VAL B N 1
ATOM 2558 C CA . VAL B 1 69 ? 50.11759 53.46442 25.20500 1.000 19.08795 69 VAL B CA 1
ATOM 2559 C C . VAL B 1 69 ? 51.11890 53.99304 24.18595 1.000 18.60266 69 VAL B C 1
ATOM 2560 O O . VAL B 1 69 ? 52.12997 53.33888 23.88811 1.000 18.63922 69 VAL B O 1
ATOM 2564 N N . ALA B 1 70 ? 50.85608 55.19310 23.64584 1.000 17.83258 70 ALA B N 1
ATOM 2565 C CA . ALA B 1 70 ? 51.77132 55.80644 22.69336 1.000 18.08101 70 ALA B CA 1
ATOM 2566 C C . ALA B 1 70 ? 53.14054 56.05604 23.31269 1.000 19.10954 70 ALA B C 1
ATOM 2567 O O . ALA B 1 70 ? 54.16226 55.95652 22.62511 1.000 19.53081 70 ALA B O 1
ATOM 2569 N N . ASP B 1 71 ? 53.18095 56.42844 24.59468 1.000 17.73427 71 ASP B N 1
ATOM 2570 C CA . ASP B 1 71 ? 54.46415 56.70312 25.23993 1.000 18.66596 71 ASP B CA 1
ATOM 2571 C C . ASP B 1 71 ? 55.23701 55.42487 25.55793 1.000 18.90200 71 ASP B C 1
ATOM 2572 O O . ASP B 1 71 ? 56.47026 55.43719 25.51503 1.000 20.09383 71 ASP B O 1
ATOM 2577 N N . ILE B 1 72 ? 54.54164 54.32329 25.87224 1.000 20.67054 72 ILE B N 1
ATOM 2578 C CA . ILE B 1 72 ? 55.21075 53.03662 26.08331 1.000 20.90046 72 ILE B CA 1
ATOM 2579 C C . ILE B 1 72 ? 55.89730 52.58728 24.80070 1.000 20.53864 72 ILE B C 1
ATOM 2580 O O . ILE B 1 72 ? 57.06465 52.18543 24.80889 1.000 20.91975 72 ILE B O 1
ATOM 2585 N N . LEU B 1 73 ? 55.20209 52.70228 23.67461 1.000 20.89551 73 LEU B N 1
ATOM 2586 C CA . LEU B 1 73 ? 55.75786 52.37575 22.36976 1.000 20.57344 73 LEU B CA 1
ATOM 2587 C C . LEU B 1 73 ? 56.72354 53.42555 21.85965 1.000 20.79487 73 LEU B C 1
ATOM 2588 O O . LEU B 1 73 ? 57.14889 53.31114 20.70482 1.000 20.63813 73 LEU B O 1
ATOM 2593 N N . LYS B 1 74 ? 57.06633 54.42921 22.67316 1.000 19.96420 74 LYS B N 1
ATOM 2594 C CA . LYS B 1 74 ? 57.98217 55.50569 22.27802 1.000 21.52778 74 LYS B CA 1
ATOM 2595 C C . LYS B 1 74 ? 57.54159 56.15269 20.95854 1.000 21.31660 74 LYS B C 1
ATOM 2596 O O . LYS B 1 74 ? 58.27504 56.19050 19.96938 1.000 22.46423 74 LYS B O 1
ATOM 2600 N N . THR B 1 75 ? 56.28646 56.60387 20.93310 1.000 19.98078 75 THR B N 1
ATOM 2601 C CA . THR B 1 75 ? 55.73570 57.34334 19.80303 1.000 19.87214 75 THR B CA 1
ATOM 2602 C C . THR B 1 75 ? 54.91755 58.52403 20.31994 1.000 19.64572 75 THR B C 1
ATOM 2603 O O . THR B 1 75 ? 54.62862 58.62467 21.51405 1.000 19.48817 75 THR B O 1
ATOM 2607 N N . ASP B 1 76 ? 54.48644 59.37805 19.38389 1.000 19.95053 76 ASP B N 1
ATOM 2608 C CA . ASP B 1 76 ? 53.59466 60.50787 19.63026 1.000 20.09525 76 ASP B CA 1
ATOM 2609 C C . ASP B 1 76 ? 52.20982 60.19199 19.05771 1.000 19.45350 76 ASP B C 1
ATOM 2610 O O . ASP B 1 76 ? 52.09753 59.55769 18.00085 1.000 18.98588 76 ASP B O 1
ATOM 2615 N N . LEU B 1 77 ? 51.14269 60.57853 19.77273 1.000 20.60614 77 LEU B N 1
ATOM 2616 C CA . LEU B 1 77 ? 49.79437 60.28804 19.27992 1.000 20.12482 77 LEU B CA 1
ATOM 2617 C C . LEU B 1 77 ? 49.47174 61.02564 17.98898 1.000 20.02136 77 LEU B C 1
ATOM 2618 O O . LEU B 1 77 ? 48.50121 60.67384 17.30666 1.000 19.62677 77 LEU B O 1
ATOM 2623 N N . HIS B 1 78 ? 50.26271 62.03371 17.64334 1.000 21.85320 78 HIS B N 1
ATOM 2624 C CA . HIS B 1 78 ? 50.11364 62.71721 16.37201 1.000 21.91608 78 HIS B CA 1
ATOM 2625 C C . HIS B 1 78 ? 50.38567 61.79916 15.18898 1.000 21.61975 78 HIS B C 1
ATOM 2626 O O . HIS B 1 78 ? 49.88685 62.04565 14.08261 1.000 21.66226 78 HIS B O 1
ATOM 2633 N N . ASP B 1 79 ? 51.16236 60.74362 15.38985 1.000 20.61817 79 ASP B N 1
ATOM 2634 C CA . ASP B 1 79 ? 51.51166 59.85187 14.30035 1.000 20.53028 79 ASP B CA 1
ATOM 2635 C C . ASP B 1 79 ? 50.60538 58.63474 14.24486 1.000 19.93476 79 ASP B C 1
ATOM 2636 O O . ASP B 1 79 ? 50.93230 57.65597 13.55943 1.000 19.90109 79 ASP B O 1
ATOM 2641 N N . TRP B 1 80 ? 49.46378 58.68941 14.92767 1.000 20.02990 80 TRP B N 1
ATOM 2642 C CA . TRP B 1 80 ? 48.49584 57.60553 14.93022 1.000 19.51752 80 TRP B CA 1
ATOM 2643 C C . TRP B 1 80 ? 47.27741 57.96659 14.09067 1.000 19.48833 80 TRP B C 1
ATOM 2644 O O . TRP B 1 80 ? 46.95766 59.13900 13.88868 1.000 19.75324 80 TRP B O 1
ATOM 2655 N N . VAL B 1 81 ? 46.60594 56.94464 13.58085 1.000 17.95636 81 VAL B N 1
ATOM 2656 C CA . VAL B 1 81 ? 45.39840 57.15197 12.79382 1.000 17.91627 81 VAL B CA 1
ATOM 2657 C C . VAL B 1 81 ? 44.33855 56.16910 13.27590 1.000 17.08027 81 VAL B C 1
ATOM 2658 O O . VAL B 1 81 ? 44.60456 54.96976 13.41692 1.000 16.67381 81 VAL B O 1
ATOM 2662 N N . PHE B 1 82 ? 43.14375 56.69213 13.53607 1.000 17.87340 82 PHE B N 1
ATOM 2663 C CA . PHE B 1 82 ? 42.01575 55.94458 14.05263 1.000 17.47956 82 PHE B CA 1
ATOM 2664 C C . PHE B 1 82 ? 40.88177 55.99954 13.03983 1.000 17.55217 82 PHE B C 1
ATOM 2665 O O . PHE B 1 82 ? 40.83577 56.88577 12.17832 1.000 17.92998 82 PHE B O 1
ATOM 2673 N N . ALA B 1 83 ? 39.94539 55.05717 13.16749 1.000 15.43430 83 ALA B N 1
ATOM 2674 C CA . ALA B 1 83 ? 38.83999 54.92947 12.22831 1.000 15.55450 83 ALA B CA 1
ATOM 2675 C C . ALA B 1 83 ? 37.51269 55.04510 12.95779 1.000 15.70371 83 ALA B C 1
ATOM 2676 O O . ALA B 1 83 ? 37.36145 54.55448 14.07877 1.000 15.55007 83 ALA B O 1
ATOM 2678 N N . ASP B 1 84 ? 36.55512 55.68954 12.30687 1.000 15.32954 84 ASP B N 1
ATOM 2679 C CA . ASP B 1 84 ? 35.15967 55.63063 12.71747 1.000 16.10216 84 ASP B CA 1
ATOM 2680 C C . ASP B 1 84 ? 34.62488 54.28981 12.23725 1.000 15.64732 84 ASP B C 1
ATOM 2681 O O . ASP B 1 84 ? 34.34629 54.11089 11.05210 1.000 15.82665 84 ASP B O 1
ATOM 2686 N N . GLN B 1 85 ? 34.55505 53.31796 13.15110 1.000 16.85326 85 GLN B N 1
ATOM 2687 C CA . GLN B 1 85 ? 34.26602 51.92361 12.81549 1.000 16.24776 85 GLN B CA 1
ATOM 2688 C C . GLN B 1 85 ? 32.75881 51.69915 12.72310 1.000 16.58173 85 GLN B C 1
ATOM 2689 O O . GLN B 1 85 ? 32.04472 51.83268 13.71929 1.000 16.77380 85 GLN B O 1
ATOM 2695 N N . THR B 1 86 ? 32.27900 51.35246 11.52915 1.000 15.94400 86 THR B N 1
ATOM 2696 C CA . THR B 1 86 ? 30.85240 51.21466 11.26665 1.000 16.28365 86 THR B CA 1
ATOM 2697 C C . THR B 1 86 ? 30.45373 49.77942 10.95225 1.000 16.09543 86 THR B C 1
ATOM 2698 O O . THR B 1 86 ? 29.36727 49.54516 10.41372 1.000 16.75509 86 THR B O 1
ATOM 2702 N N . HIS B 1 87 ? 31.31533 48.81275 11.26584 1.000 17.13755 87 HIS B N 1
ATOM 2703 C CA . HIS B 1 87 ? 31.02400 47.38866 11.03792 1.000 17.04271 87 HIS B CA 1
ATOM 2704 C C . HIS B 1 87 ? 30.70255 47.08659 9.57423 1.000 17.29428 87 HIS B C 1
ATOM 2705 O O . HIS B 1 87 ? 29.89194 46.20235 9.26415 1.000 17.49906 87 HIS B O 1
ATOM 2712 N N . GLU B 1 88 ? 31.37120 47.81419 8.66589 1.000 17.00231 88 GLU B N 1
ATOM 2713 C CA . GLU B 1 88 ? 31.35881 47.44013 7.25725 1.000 17.46699 88 GLU B CA 1
ATOM 2714 C C . GLU B 1 88 ? 32.76579 47.10792 6.75274 1.000 17.54220 88 GLU B C 1
ATOM 2715 O O . GLU B 1 88 ? 33.59471 46.59694 7.51562 1.000 17.10025 88 GLU B O 1
ATOM 2721 N N . ASP B 1 89 ? 33.04064 47.29789 5.46452 1.000 16.96524 89 ASP B N 1
ATOM 2722 C CA . ASP B 1 89 ? 34.18725 46.63753 4.83974 1.000 17.45819 89 ASP B CA 1
ATOM 2723 C C . ASP B 1 89 ? 35.07283 47.62244 4.09095 1.000 18.37064 89 ASP B C 1
ATOM 2724 O O . ASP B 1 89 ? 35.73042 47.25474 3.11472 1.000 19.01048 89 ASP B O 1
ATOM 2729 N N . ARG B 1 90 ? 35.13559 48.86715 4.54658 1.000 17.12988 90 ARG B N 1
ATOM 2730 C CA . ARG B 1 90 ? 36.00154 49.85156 3.91014 1.000 17.68838 90 ARG B CA 1
ATOM 2731 C C . ARG B 1 90 ? 37.40937 49.74870 4.48816 1.000 17.79195 90 ARG B C 1
ATOM 2732 O O . ARG B 1 90 ? 37.60130 49.73893 5.71330 1.000 17.17780 90 ARG B O 1
ATOM 2740 N N . ILE B 1 91 ? 38.38565 49.62308 3.59787 1.000 16.66451 91 ILE B N 1
ATOM 2741 C CA . ILE B 1 91 ? 39.79336 49.55531 3.95227 1.000 16.68512 91 ILE B CA 1
ATOM 2742 C C . ILE B 1 91 ? 40.45398 50.76178 3.32247 1.000 17.28795 91 ILE B C 1
ATOM 2743 O O . ILE B 1 91 ? 40.24992 51.03305 2.13435 1.000 18.10870 91 ILE B O 1
ATOM 2748 N N . HIS B 1 92 ? 41.18422 51.51546 4.12932 1.000 17.14507 92 HIS B N 1
ATOM 2749 C CA . HIS B 1 92 ? 41.80573 52.75824 3.70503 1.000 17.38534 92 HIS B CA 1
ATOM 2750 C C . HIS B 1 92 ? 43.31504 52.63717 3.81521 1.000 17.79981 92 HIS B C 1
ATOM 2751 O O . HIS B 1 92 ? 43.82751 52.12422 4.81338 1.000 17.51392 92 HIS B O 1
ATOM 2758 N N . LYS B 1 93 ? 44.02434 53.06474 2.78179 1.000 18.19679 93 LYS B N 1
ATOM 2759 C CA . LYS B 1 93 ? 45.47936 53.13831 2.84257 1.000 19.06915 93 LYS B CA 1
ATOM 2760 C C . LYS B 1 93 ? 45.85794 54.48054 3.45341 1.000 19.25480 93 LYS B C 1
ATOM 2761 O O . LYS B 1 93 ? 45.71037 55.53392 2.80888 1.000 20.45361 93 LYS B O 1
ATOM 2767 N N . VAL B 1 94 ? 46.37655 54.42751 4.68023 1.000 19.67652 94 VAL B N 1
ATOM 2768 C CA . VAL B 1 94 ? 46.72413 55.61345 5.45281 1.000 19.46600 94 VAL B CA 1
ATOM 2769 C C . VAL B 1 94 ? 47.98857 56.23087 4.86672 1.000 20.73714 94 VAL B C 1
ATOM 2770 O O . VAL B 1 94 ? 48.98155 55.53313 4.62920 1.000 21.28119 94 VAL B O 1
ATOM 2774 N N . THR B 1 95 ? 47.95436 57.53315 4.61168 1.000 21.51348 95 THR B N 1
ATOM 2775 C CA . THR B 1 95 ? 49.09317 58.26146 4.05506 1.000 23.73359 95 THR B CA 1
ATOM 2776 C C . THR B 1 95 ? 49.55736 59.34671 5.02814 1.000 23.99447 95 THR B C 1
ATOM 2777 O O . THR B 1 95 ? 48.96137 59.56132 6.08353 1.000 22.50374 95 THR B O 1
ATOM 2781 N N . ASP B 1 96 ? 50.62874 60.05075 4.64941 1.000 26.16801 96 ASP B N 1
ATOM 2782 C CA . ASP B 1 96 ? 51.20040 61.06332 5.53187 1.000 26.77430 96 ASP B CA 1
ATOM 2783 C C . ASP B 1 96 ? 50.19013 62.15799 5.86157 1.000 26.50431 96 ASP B C 1
ATOM 2784 O O . ASP B 1 96 ? 50.13727 62.64482 6.99730 1.000 25.81594 96 ASP B O 1
ATOM 2789 N N . GLY B 1 97 ? 49.36766 62.54997 4.89446 1.000 27.20806 97 GLY B N 1
ATOM 2790 C CA . GLY B 1 97 ? 48.32520 63.52371 5.18100 1.000 27.09358 97 GLY B CA 1
ATOM 2791 C C . GLY B 1 97 ? 47.33211 63.05070 6.22856 1.000 24.62831 97 GLY B C 1
ATOM 2792 O O . GLY B 1 97 ? 46.68600 63.86737 6.88727 1.000 24.52019 97 GLY B O 1
ATOM 2793 N N . ASP B 1 98 ? 47.18539 61.73637 6.39033 1.000 22.87997 98 ASP B N 1
ATOM 2794 C CA . ASP B 1 98 ? 46.24766 61.18269 7.36274 1.000 20.76187 98 ASP B CA 1
ATOM 2795 C C . ASP B 1 98 ? 46.73966 61.24423 8.80119 1.000 19.95259 98 ASP B C 1
ATOM 2796 O O . ASP B 1 98 ? 45.96815 60.89837 9.70099 1.000 19.31991 98 ASP B O 1
ATOM 2801 N N . ARG B 1 99 ? 47.98373 61.65074 9.05211 1.000 21.21098 99 ARG B N 1
ATOM 2802 C CA . ARG B 1 99 ? 48.52324 61.60916 10.40868 1.000 20.80423 99 ARG B CA 1
ATOM 2803 C C . ARG B 1 99 ? 47.57430 62.29208 11.39292 1.000 20.46004 99 ARG B C 1
ATOM 2804 O O . ARG B 1 99 ? 46.90181 63.27204 11.05653 1.000 20.67445 99 ARG B O 1
ATOM 2812 N N . ALA B 1 100 ? 47.48960 61.74635 12.60234 1.000 19.86019 100 ALA B N 1
ATOM 2813 C CA . ALA B 1 100 ? 46.70526 62.30219 13.70117 1.000 19.75902 100 ALA B CA 1
ATOM 2814 C C . ALA B 1 100 ? 45.19083 62.25405 13.48472 1.000 19.52764 100 ALA B C 1
ATOM 2815 O O . ALA B 1 100 ? 44.44431 62.80263 14.30830 1.000 19.57007 100 ALA B O 1
ATOM 2817 N N . SER B 1 101 ? 44.69586 61.56150 12.45873 1.000 19.12598 101 SER B N 1
ATOM 2818 C CA . SER B 1 101 ? 43.25557 61.50544 12.22530 1.000 18.97046 101 SER B CA 1
ATOM 2819 C C . SER B 1 101 ? 42.61240 60.58362 13.25000 1.000 18.55886 101 SER B C 1
ATOM 2820 O O . SER B 1 101 ? 43.02197 59.42476 13.39953 1.000 18.24591 101 SER B O 1
ATOM 2823 N N . GLY B 1 102 ? 41.64394 61.11574 13.99191 1.000 18.46066 102 GLY B N 1
ATOM 2824 C CA . GLY B 1 102 ? 40.97768 60.36665 15.04246 1.000 18.32761 102 GLY B CA 1
ATOM 2825 C C . GLY B 1 102 ? 41.77248 60.15999 16.31717 1.000 18.42568 102 GLY B C 1
ATOM 2826 O O . GLY B 1 102 ? 41.24794 59.54220 17.24365 1.000 18.50225 102 GLY B O 1
ATOM 2827 N N . ALA B 1 103 ? 43.01820 60.64824 16.39781 1.000 17.81667 103 ALA B N 1
ATOM 2828 C CA . ALA B 1 103 ? 43.88811 60.33170 17.53470 1.000 17.96695 103 ALA B CA 1
ATOM 2829 C C . ALA B 1 103 ? 43.53982 61.12259 18.79858 1.000 18.60151 103 ALA B C 1
ATOM 2830 O O . ALA B 1 103 ? 43.59789 60.57244 19.90284 1.000 18.81554 103 ALA B O 1
ATOM 2832 N N . PHE B 1 104 ? 43.19719 62.40885 18.66536 1.000 17.78532 104 PHE B N 1
ATOM 2833 C CA . PHE B 1 104 ? 42.79535 63.24573 19.79049 1.000 18.60742 104 PHE B CA 1
ATOM 2834 C C . PHE B 1 104 ? 41.31965 63.62172 19.78207 1.000 18.98683 104 PHE B C 1
ATOM 2835 O O . PHE B 1 104 ? 40.83675 64.18421 20.76902 1.000 19.75852 104 PHE B O 1
ATOM 2843 N N . ARG B 1 105 ? 40.61992 63.42624 18.67240 1.000 20.79677 105 ARG B N 1
ATOM 2844 C CA . ARG B 1 105 ? 39.21096 63.77818 18.60106 1.000 21.07869 105 ARG B CA 1
ATOM 2845 C C . ARG B 1 105 ? 38.53007 62.81965 17.64702 1.000 20.64359 105 ARG B C 1
ATOM 2846 O O . ARG B 1 105 ? 39.04882 62.56224 16.55881 1.000 20.23843 105 ARG B O 1
ATOM 2854 N N . TYR B 1 106 ? 37.35576 62.32314 18.03258 1.000 18.74725 106 TYR B N 1
ATOM 2855 C CA . TYR B 1 106 ? 36.65025 61.39247 17.15676 1.000 18.44906 106 TYR B CA 1
ATOM 2856 C C . TYR B 1 106 ? 36.10919 62.05164 15.88450 1.000 18.50481 106 TYR B C 1
ATOM 2857 O O . TYR B 1 106 ? 35.91170 61.34786 14.88640 1.000 18.17628 106 TYR B O 1
ATOM 2866 N N . ASP B 1 107 ? 35.90668 63.37498 15.87133 1.000 18.44175 107 ASP B N 1
ATOM 2867 C CA . ASP B 1 107 ? 35.31408 64.00913 14.69164 1.000 19.54649 107 ASP B CA 1
ATOM 2868 C C . ASP B 1 107 ? 36.17108 63.83603 13.43218 1.000 19.16047 107 ASP B C 1
ATOM 2869 O O . ASP B 1 107 ? 35.63942 63.88849 12.31885 1.000 19.70591 107 ASP B O 1
ATOM 2874 N N . THR B 1 108 ? 37.48172 63.64023 13.56823 1.000 18.46791 108 THR B N 1
ATOM 2875 C CA . THR B 1 108 ? 38.34567 63.45270 12.40951 1.000 18.38158 108 THR B CA 1
ATOM 2876 C C . THR B 1 108 ? 38.73792 61.99249 12.15964 1.000 16.76614 108 THR B C 1
ATOM 2877 O O . THR B 1 108 ? 39.51730 61.72844 11.23376 1.000 16.78654 108 THR B O 1
ATOM 2881 N N . ALA B 1 109 ? 38.20793 61.04138 12.93332 1.000 17.78317 109 ALA B N 1
ATOM 2882 C CA . ALA B 1 109 ? 38.44803 59.63281 12.64046 1.000 17.35245 109 ALA B CA 1
ATOM 2883 C C . ALA B 1 109 ? 37.96303 59.30449 11.23409 1.000 17.39871 109 ALA B C 1
ATOM 2884 O O . ALA B 1 109 ? 36.95693 59.84944 10.76144 1.000 17.70424 109 ALA B O 1
ATOM 2886 N N . LEU B 1 110 ? 38.68323 58.39232 10.56552 1.000 17.15539 110 LEU B N 1
ATOM 2887 C CA . LEU B 1 110 ? 38.38858 58.08170 9.16946 1.000 17.48364 110 LEU B CA 1
ATOM 2888 C C . LEU B 1 110 ? 36.96880 57.53940 9.06232 1.000 17.48543 110 LEU B C 1
ATOM 2889 O O . LEU B 1 110 ? 36.62849 56.53135 9.68958 1.000 17.21277 110 LEU B O 1
ATOM 2894 N N . LYS B 1 111 ? 36.13274 58.23196 8.29170 1.000 18.43863 111 LYS B N 1
ATOM 2895 C CA . LYS B 1 111 ? 34.70040 57.97828 8.32207 1.000 18.70380 111 LYS B CA 1
ATOM 2896 C C . LYS B 1 111 ? 34.38872 56.59020 7.78196 1.000 18.68433 111 LYS B C 1
ATOM 2897 O O . LYS B 1 111 ? 34.97773 56.15757 6.78604 1.000 18.76506 111 LYS B O 1
ATOM 2903 N N . ALA B 1 112 ? 33.52871 55.86536 8.49998 1.000 15.95142 112 ALA B N 1
ATOM 2904 C CA . ALA B 1 112 ? 32.95665 54.60004 8.03949 1.000 16.02057 112 ALA B CA 1
ATOM 2905 C C . ALA B 1 112 ? 34.02987 53.61920 7.55648 1.000 15.32112 112 ALA B C 1
ATOM 2906 O O . ALA B 1 112 ? 33.88783 52.95423 6.52701 1.000 15.66252 112 ALA B O 1
ATOM 2908 N N . THR B 1 113 ? 35.09742 53.49653 8.34258 1.000 16.76331 113 THR B N 1
ATOM 2909 C CA . THR B 1 113 ? 36.25500 52.68383 7.98633 1.000 16.56463 113 THR B CA 1
ATOM 2910 C C . THR B 1 113 ? 36.49172 51.61017 9.04486 1.000 15.71326 113 THR B C 1
ATOM 2911 O O . THR B 1 113 ? 36.48872 51.90831 10.24899 1.000 15.19786 113 THR B O 1
ATOM 2915 N N . ASP B 1 114 ? 36.73624 50.36710 8.59683 1.000 16.24850 114 ASP B N 1
ATOM 2916 C CA . ASP B 1 114 ? 37.02438 49.26573 9.51080 1.000 15.64129 114 ASP B CA 1
ATOM 2917 C C . ASP B 1 114 ? 38.31561 48.53071 9.16411 1.000 15.90510 114 ASP B C 1
ATOM 2918 O O . ASP B 1 114 ? 38.60729 47.49056 9.77319 1.000 15.68582 114 ASP B O 1
ATOM 2923 N N . GLY B 1 115 ? 39.07218 49.02372 8.17938 1.000 15.40820 115 GLY B N 1
ATOM 2924 C CA . GLY B 1 115 ? 40.33890 48.45247 7.78763 1.000 16.72228 115 GLY B CA 1
ATOM 2925 C C . GLY B 1 115 ? 41.34075 49.53737 7.48584 1.000 17.63972 115 GLY B C 1
ATOM 2926 O O . GLY B 1 115 ? 41.01270 50.53825 6.82864 1.000 17.69725 115 GLY B O 1
ATOM 2927 N N . LEU B 1 116 ? 42.57496 49.33555 7.95357 1.000 18.15407 116 LEU B N 1
ATOM 2928 C CA . LEU B 1 116 ? 43.65680 50.29175 7.79168 1.000 18.35231 116 LEU B CA 1
ATOM 2929 C C . LEU B 1 116 ? 44.91848 49.56416 7.35445 1.000 18.77076 116 LEU B C 1
ATOM 2930 O O . LEU B 1 116 ? 45.17078 48.45096 7.81154 1.000 18.66698 116 LEU B O 1
ATOM 2935 N N . TYR B 1 117 ? 45.69965 50.17430 6.45985 1.000 18.95808 117 TYR B N 1
ATOM 2936 C CA . TYR B 1 117 ? 47.02680 49.64926 6.14829 1.000 19.22502 117 TYR B CA 1
ATOM 2937 C C . TYR B 1 117 ? 47.93801 50.76516 5.62912 1.000 19.41234 117 TYR B C 1
ATOM 2938 O O . TYR B 1 117 ? 47.46978 51.83001 5.20963 1.000 19.54314 117 TYR B O 1
ATOM 2947 N N . THR B 1 118 ? 49.25334 50.53172 5.68653 1.000 22.12214 118 THR B N 1
ATOM 2948 C CA . THR B 1 118 ? 50.17832 51.58131 5.27561 1.000 22.34367 118 THR B CA 1
ATOM 2949 C C . THR B 1 118 ? 51.53466 50.99726 4.86898 1.000 22.84144 118 THR B C 1
ATOM 2950 O O . THR B 1 118 ? 51.85922 49.84587 5.16248 1.000 22.81010 118 THR B O 1
ATOM 2954 N N . ASP B 1 119 ? 52.30445 51.79861 4.13982 1.000 23.74158 119 ASP B N 1
ATOM 2955 C CA . ASP B 1 119 ? 53.67058 51.45647 3.76534 1.000 25.90280 119 ASP B CA 1
ATOM 2956 C C . ASP B 1 119 ? 54.72031 52.38690 4.35868 1.000 26.91067 119 ASP B C 1
ATOM 2957 O O . ASP B 1 119 ? 55.90542 52.23086 4.05273 1.000 29.03220 119 ASP B O 1
ATOM 2962 N N . ARG B 1 120 ? 54.32334 53.34383 5.16467 1.000 27.14216 120 ARG B N 1
ATOM 2963 C CA . ARG B 1 120 ? 54.97095 54.48738 5.77618 1.000 27.84345 120 ARG B CA 1
ATOM 2964 C C . ARG B 1 120 ? 55.57329 54.15314 7.12800 1.000 27.07608 120 ARG B C 1
ATOM 2965 O O . ARG B 1 120 ? 54.97608 53.42471 7.92464 1.000 25.14928 120 ARG B O 1
ATOM 2973 N N . PRO B 1 121 ? 56.72885 54.71522 7.43375 1.000 27.31532 121 PRO B N 1
ATOM 2974 C CA . PRO B 1 121 ? 57.32506 54.47749 8.74468 1.000 26.79909 121 PRO B CA 1
ATOM 2975 C C . PRO B 1 121 ? 56.72293 55.44150 9.74654 1.000 25.39707 121 PRO B C 1
ATOM 2976 O O . PRO B 1 121 ? 56.23483 56.51453 9.38925 1.000 25.60257 121 PRO B O 1
ATOM 2980 N N . ASN B 1 122 ? 56.69801 55.00791 11.00171 1.000 24.78027 122 ASN B N 1
ATOM 2981 C CA . ASN B 1 122 ? 56.25762 55.84867 12.11019 1.000 23.78481 122 ASN B CA 1
ATOM 2982 C C . ASN B 1 122 ? 54.84538 56.40716 11.87746 1.000 22.93049 122 ASN B C 1
ATOM 2983 O O . ASN B 1 122 ? 54.54995 57.57708 12.15478 1.000 22.94769 122 ASN B O 1
ATOM 2988 N N . LEU B 1 123 ? 53.97130 55.54622 11.34277 1.000 21.96254 123 LEU B N 1
ATOM 2989 C CA . LEU B 1 123 ? 52.55223 55.83176 11.11999 1.000 21.56653 123 LEU B CA 1
ATOM 2990 C C . LEU B 1 123 ? 51.76023 54.66489 11.71778 1.000 20.99200 123 LEU B C 1
ATOM 2991 O O . LEU B 1 123 ? 51.59059 53.61925 11.07906 1.000 21.15784 123 LEU B O 1
ATOM 2996 N N . PHE B 1 124 ? 51.23140 54.84976 12.91900 1.000 20.43584 124 PHE B N 1
ATOM 2997 C CA . PHE B 1 124 ? 50.67095 53.74480 13.68578 1.000 19.96986 124 PHE B CA 1
ATOM 2998 C C . PHE B 1 124 ? 49.15776 53.70557 13.53094 1.000 19.61328 124 PHE B C 1
ATOM 2999 O O . PHE B 1 124 ? 48.47615 54.72319 13.68506 1.000 19.44678 124 PHE B O 1
ATOM 3007 N N . LEU B 1 125 ? 48.65077 52.53953 13.16985 1.000 17.64937 125 LEU B N 1
ATOM 3008 C CA . LEU B 1 125 ? 47.23589 52.34106 12.92749 1.000 17.54320 125 LEU B CA 1
ATOM 3009 C C . LEU B 1 125 ? 46.59059 51.75007 14.16651 1.000 16.95360 125 LEU B C 1
ATOM 3010 O O . LEU B 1 125 ? 47.20697 50.94482 14.86493 1.000 17.00923 125 LEU B O 1
ATOM 3015 N N . ALA B 1 126 ? 45.35659 52.16429 14.45083 1.000 17.56784 126 ALA B N 1
ATOM 3016 C CA . ALA B 1 126 ? 44.68490 51.75595 15.68016 1.000 16.98494 126 ALA B CA 1
ATOM 3017 C C . ALA B 1 126 ? 43.20635 51.48864 15.41141 1.000 16.69117 126 ALA B C 1
ATOM 3018 O O . ALA B 1 126 ? 42.52926 52.29625 14.76776 1.000 16.77355 126 ALA B O 1
ATOM 3020 N N . LEU B 1 127 ? 42.72760 50.32291 15.83960 1.000 17.30411 127 LEU B N 1
ATOM 3021 C CA . LEU B 1 127 ? 41.31770 49.97586 15.74167 1.000 16.90800 127 LEU B CA 1
ATOM 3022 C C . LEU B 1 127 ? 40.83206 49.50499 17.10825 1.000 16.76461 127 LEU B C 1
ATOM 3023 O O . LEU B 1 127 ? 41.55899 48.81454 17.82474 1.000 17.21113 127 LEU B O 1
ATOM 3028 N N . CYS B 1 128 ? 39.60193 49.87320 17.46081 1.000 15.68354 128 CYS B N 1
ATOM 3029 C CA . CYS B 1 128 ? 39.05739 49.64536 18.79518 1.000 15.93678 128 CYS B CA 1
ATOM 3030 C C . CYS B 1 128 ? 38.24458 48.35809 18.86317 1.000 16.12665 128 CYS B C 1
ATOM 3031 O O . CYS B 1 128 ? 37.54048 48.01346 17.91486 1.000 16.03375 128 CYS B O 1
ATOM 3034 N N . PHE B 1 129 ? 38.37603 47.62630 19.97497 1.000 10.34045 129 PHE B N 1
ATOM 3035 C CA . PHE B 1 129 ? 37.79247 46.29255 20.09489 1.000 10.87661 129 PHE B CA 1
ATOM 3036 C C . PHE B 1 129 ? 37.27948 46.04875 21.50871 1.000 11.76011 129 PHE B C 1
ATOM 3037 O O . PHE B 1 129 ? 37.88663 46.50069 22.49848 1.000 11.87902 129 PHE B O 1
ATOM 3045 N N . ALA B 1 130 ? 36.15897 45.31277 21.59645 1.000 15.35063 130 ALA B N 1
ATOM 3046 C CA . ALA B 1 130 ? 35.65272 44.82704 22.88803 1.000 16.58028 130 ALA B CA 1
ATOM 3047 C C . ALA B 1 130 ? 34.79591 43.58289 22.69627 1.000 17.58521 130 ALA B C 1
ATOM 3048 O O . ALA B 1 130 ? 33.69950 43.49385 23.25214 1.000 18.81460 130 ALA B O 1
ATOM 3050 N N . ASP B 1 131 ? 35.25567 42.65910 21.82319 1.000 19.41449 131 ASP B N 1
ATOM 3051 C CA . ASP B 1 131 ? 34.73251 41.31759 21.49756 1.000 19.49609 131 ASP B CA 1
ATOM 3052 C C . ASP B 1 131 ? 35.00897 40.93805 20.05003 1.000 19.38932 131 ASP B C 1
ATOM 3053 O O . ASP B 1 131 ? 35.30176 39.77654 19.74852 1.000 19.36506 131 ASP B O 1
ATOM 3058 N N . CYS B 1 132 ? 34.89343 41.90666 19.14630 1.000 21.27461 132 CYS B N 1
ATOM 3059 C CA . CYS B 1 132 ? 35.05193 41.63078 17.72238 1.000 20.97517 132 CYS B CA 1
ATOM 3060 C C . CYS B 1 132 ? 36.46017 41.13545 17.40468 1.000 20.26558 132 CYS B C 1
ATOM 3061 O O . CYS B 1 132 ? 37.39205 41.26491 18.20118 1.000 19.95490 132 CYS B O 1
ATOM 3064 N N . VAL B 1 133 ? 36.60005 40.54519 16.22290 1.000 20.23847 133 VAL B N 1
ATOM 3065 C CA . VAL B 1 133 ? 37.84617 39.89981 15.81263 1.000 19.83260 133 VAL B CA 1
ATOM 3066 C C . VAL B 1 133 ? 38.82209 40.94647 15.28181 1.000 19.74287 133 VAL B C 1
ATOM 3067 O O . VAL B 1 133 ? 38.48927 41.68773 14.34327 1.000 20.10505 133 VAL B O 1
ATOM 3071 N N . PRO B 1 134 ? 39.99782 41.10563 15.91229 1.000 20.38078 134 PRO B N 1
ATOM 3072 C CA . PRO B 1 134 ? 41.05919 41.93421 15.32579 1.000 20.32476 134 PRO B CA 1
ATOM 3073 C C . PRO B 1 134 ? 41.99892 41.11696 14.45760 1.000 20.22847 134 PRO B C 1
ATOM 3074 O O . PRO B 1 134 ? 42.50180 40.07426 14.89215 1.000 19.95635 134 PRO B O 1
ATOM 3078 N N . VAL B 1 135 ? 42.27206 41.57825 13.24415 1.000 19.37979 135 VAL B N 1
ATOM 3079 C CA . VAL B 1 135 ? 43.18082 40.87599 12.35167 1.000 19.47642 135 VAL B CA 1
ATOM 3080 C C . VAL B 1 135 ? 44.36994 41.77874 12.08185 1.000 19.65618 135 VAL B C 1
ATOM 3081 O O . VAL B 1 135 ? 44.21669 42.99761 11.95682 1.000 20.03471 135 VAL B O 1
ATOM 3085 N N . TYR B 1 136 ? 45.55901 41.18817 12.05949 1.000 20.38151 136 TYR B N 1
ATOM 3086 C CA . TYR B 1 136 ? 46.78566 41.90870 11.76536 1.000 20.69331 136 TYR B CA 1
ATOM 3087 C C . TYR B 1 136 ? 47.40025 41.35297 10.48944 1.000 21.48595 136 TYR B C 1
ATOM 3088 O O . TYR B 1 136 ? 47.26391 40.16300 10.18591 1.000 21.57041 136 TYR B O 1
ATOM 3097 N N . PHE B 1 137 ? 48.10827 42.20962 9.75809 1.000 18.22140 137 PHE B N 1
ATOM 3098 C CA . PHE B 1 137 ? 48.68213 41.82184 8.48283 1.000 19.04255 137 PHE B CA 1
ATOM 3099 C C . PHE B 1 137 ? 50.08869 42.37926 8.37569 1.000 19.34091 137 PHE B C 1
ATOM 3100 O O . PHE B 1 137 ? 50.30700 43.55260 8.67837 1.000 19.18895 137 PHE B O 1
ATOM 3108 N N . TYR B 1 138 ? 51.03901 41.56133 7.92305 1.000 20.39749 138 TYR B N 1
ATOM 3109 C CA . TYR B 1 138 ? 52.39287 42.05304 7.67570 1.000 21.35939 138 TYR B CA 1
ATOM 3110 C C . TYR B 1 138 ? 52.99334 41.37298 6.44982 1.000 23.36769 138 TYR B C 1
ATOM 3111 O O . TYR B 1 138 ? 53.12049 40.14329 6.41799 1.000 23.43246 138 TYR B O 1
ATOM 3120 N N . ASP B 1 139 ? 53.41483 42.18319 5.46382 1.000 19.06592 139 ASP B N 1
ATOM 3121 C CA . ASP B 1 139 ? 54.17300 41.69742 4.31009 1.000 21.61895 139 ASP B CA 1
ATOM 3122 C C . ASP B 1 139 ? 55.63069 42.14045 4.42565 1.000 22.46425 139 ASP B C 1
ATOM 3123 O O . ASP B 1 139 ? 55.93379 43.31256 4.16290 1.000 22.57880 139 ASP B O 1
ATOM 3128 N N . PRO B 1 140 ? 56.57347 41.25420 4.77206 1.000 22.31970 140 PRO B N 1
ATOM 3129 C CA . PRO B 1 140 ? 57.97414 41.69856 4.92032 1.000 22.83420 140 PRO B CA 1
ATOM 3130 C C . PRO B 1 140 ? 58.66386 41.99192 3.58518 1.000 25.44374 140 PRO B C 1
ATOM 3131 O O . PRO B 1 140 ? 59.69144 42.68394 3.56895 1.000 25.03556 140 PRO B O 1
ATOM 3135 N N . VAL B 1 141 ? 58.14385 41.47051 2.47104 1.000 22.35717 141 VAL B N 1
ATOM 3136 C CA . VAL B 1 141 ? 58.70877 41.78937 1.16740 1.000 23.62488 141 VAL B CA 1
ATOM 3137 C C . VAL B 1 141 ? 58.36027 43.22260 0.78013 1.000 22.92767 141 VAL B C 1
ATOM 3138 O O . VAL B 1 141 ? 59.24607 44.04472 0.52549 1.000 22.95953 141 VAL B O 1
ATOM 3142 N N . ARG B 1 142 ? 57.05812 43.55026 0.74984 1.000 24.45660 142 ARG B N 1
ATOM 3143 C CA . ARG B 1 142 ? 56.60946 44.88190 0.34333 1.000 23.41312 142 ARG B CA 1
ATOM 3144 C C . ARG B 1 142 ? 56.64941 45.91726 1.46355 1.000 21.71530 142 ARG B C 1
ATOM 3145 O O . ARG B 1 142 ? 56.45666 47.10547 1.17038 1.000 20.85074 142 ARG B O 1
ATOM 3153 N N . SER B 1 143 ? 56.89903 45.50852 2.71541 1.000 23.80378 143 SER B N 1
ATOM 3154 C CA . SER B 1 143 ? 56.88237 46.39417 3.88818 1.000 21.52710 143 SER B CA 1
ATOM 3155 C C . SER B 1 143 ? 55.51464 47.03716 4.09529 1.000 20.62641 143 SER B C 1
ATOM 3156 O O . SER B 1 143 ? 55.37514 48.25771 4.14763 1.000 19.71663 143 SER B O 1
ATOM 3159 N N . LEU B 1 144 ? 54.50770 46.18584 4.23005 1.000 21.64066 144 LEU B N 1
ATOM 3160 C CA . LEU B 1 144 ? 53.13234 46.60016 4.44947 1.000 20.77257 144 LEU B CA 1
ATOM 3161 C C . LEU B 1 144 ? 52.66992 46.11315 5.81489 1.000 19.09136 144 LEU B C 1
ATOM 3162 O O . LEU B 1 144 ? 52.99308 44.99871 6.23329 1.000 18.87162 144 LEU B O 1
ATOM 3167 N N . VAL B 1 145 ? 51.94659 46.96285 6.52703 1.000 20.45355 145 VAL B N 1
ATOM 3168 C CA . VAL B 1 145 ? 51.30576 46.58863 7.77891 1.000 19.54552 145 VAL B CA 1
ATOM 3169 C C . VAL B 1 145 ? 49.83657 46.95504 7.68034 1.000 19.46552 145 VAL B C 1
ATOM 3170 O O . VAL B 1 145 ? 49.48899 48.01165 7.14068 1.000 19.82030 145 VAL B O 1
ATOM 3174 N N . GLY B 1 146 ? 48.98087 46.10434 8.24196 1.000 19.79833 146 GLY B N 1
ATOM 3175 C CA . GLY B 1 146 ? 47.55440 46.34683 8.21364 1.000 19.73680 146 GLY B CA 1
ATOM 3176 C C . GLY B 1 146 ? 46.85668 45.72848 9.40536 1.000 18.40549 146 GLY B C 1
ATOM 3177 O O . GLY B 1 146 ? 47.37756 44.82452 10.06750 1.000 17.73388 146 GLY B O 1
ATOM 3178 N N . ILE B 1 147 ? 45.66637 46.25606 9.68754 1.000 19.78167 147 ILE B N 1
ATOM 3179 C CA . ILE B 1 147 ? 44.77412 45.70977 10.70081 1.000 18.81002 147 ILE B CA 1
ATOM 3180 C C . ILE B 1 147 ? 43.33788 45.85465 10.21966 1.000 19.40581 147 ILE B C 1
ATOM 3181 O O . ILE B 1 147 ? 42.98529 46.80080 9.50738 1.000 20.29640 147 ILE B O 1
ATOM 3186 N N . ALA B 1 148 ? 42.50126 44.90853 10.62097 1.000 19.48219 148 ALA B N 1
ATOM 3187 C CA . ALA B 1 148 ? 41.09766 44.94573 1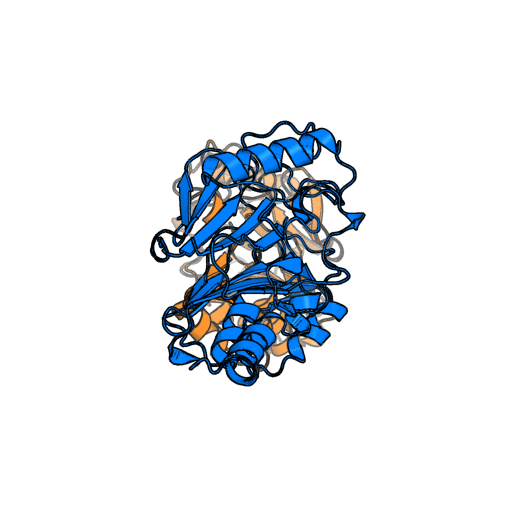0.26454 1.000 19.93818 148 ALA B CA 1
ATOM 3188 C C . ALA B 1 148 ? 40.25667 44.67863 11.50763 1.000 19.35648 148 ALA B C 1
ATOM 3189 O O . ALA B 1 148 ? 40.65726 43.93483 12.40917 1.000 18.67448 148 ALA B O 1
ATOM 3191 N N . HIS B 1 149 ? 39.10021 45.32631 11.55320 1.000 17.70463 149 HIS B N 1
ATOM 3192 C CA . HIS B 1 149 ? 38.11407 45.14971 12.60386 1.000 17.58136 149 HIS B CA 1
ATOM 3193 C C . HIS B 1 149 ? 36.93226 44.39514 11.98629 1.000 17.94723 149 HIS B C 1
ATOM 3194 O O . HIS B 1 149 ? 36.25086 44.90733 11.09003 1.000 18.49491 149 HIS B O 1
ATOM 3201 N N . ALA B 1 150 ? 36.70448 43.17041 12.44898 1.000 19.94077 150 ALA B N 1
ATOM 3202 C CA . ALA B 1 150 ? 35.67470 42.29789 11.88508 1.000 20.18332 150 ALA B CA 1
ATOM 3203 C C . ALA B 1 150 ? 34.81379 41.73900 13.01126 1.000 19.99037 150 ALA B C 1
ATOM 3204 O O . ALA B 1 150 ? 35.22063 40.78753 13.67724 1.000 19.51296 150 ALA B O 1
ATOM 3206 N N . GLY B 1 151 ? 33.64034 42.31918 13.23134 1.000 19.41896 151 GLY B N 1
ATOM 3207 C CA . GLY B 1 151 ? 32.61720 41.66730 14.01715 1.000 19.50621 151 GLY B CA 1
ATOM 3208 C C . GLY B 1 151 ? 31.98651 40.59768 13.15384 1.000 19.78747 151 GLY B C 1
ATOM 3209 O O . GLY B 1 151 ? 32.54532 40.17512 12.13730 1.000 19.81463 151 GLY B O 1
ATOM 3210 N N . TRP B 1 152 ? 30.77442 40.19049 13.52402 1.000 22.02414 152 TRP B N 1
ATOM 3211 C CA . TRP B 1 152 ? 30.11600 39.20927 12.67245 1.000 22.20616 152 TRP B CA 1
ATOM 3212 C C . TRP B 1 152 ? 29.80287 39.80462 11.30094 1.000 22.72944 152 TRP B C 1
ATOM 3213 O O . TRP B 1 152 ? 29.94136 39.11847 10.27771 1.000 22.82035 152 TRP B O 1
ATOM 3224 N N . LYS B 1 153 ? 29.47406 41.09746 11.25731 1.000 21.58958 153 LYS B N 1
ATOM 3225 C CA . LYS B 1 153 ? 29.17154 41.75896 9.98891 1.000 22.15459 153 LYS B CA 1
ATOM 3226 C C . LYS B 1 153 ? 30.41426 41.83844 9.11352 1.000 22.09516 153 LYS B C 1
ATOM 3227 O O . LYS B 1 153 ? 30.38471 41.43247 7.94134 1.000 22.41869 153 LYS B O 1
ATOM 3233 N N . GLY B 1 154 ? 31.51561 42.37608 9.67130 1.000 20.40270 154 GLY B N 1
ATOM 3234 C CA . GLY B 1 154 ? 32.78087 42.41690 8.95024 1.000 20.28204 154 GLY B CA 1
ATOM 3235 C C . GLY B 1 154 ? 33.30131 41.04105 8.56534 1.000 20.11897 154 GLY B C 1
ATOM 3236 O O . GLY B 1 154 ? 34.07515 40.91003 7.60628 1.000 20.26856 154 GLY B O 1
ATOM 3237 N N . THR B 1 155 ? 32.92546 40.00876 9.33678 1.000 21.17822 155 THR B N 1
ATOM 3238 C CA . THR B 1 155 ? 33.26757 38.62890 8.99623 1.000 21.11477 155 THR B CA 1
ATOM 3239 C C . THR B 1 155 ? 32.44234 38.12382 7.81084 1.000 21.87551 155 THR B C 1
ATOM 3240 O O . THR B 1 155 ? 32.98834 37.61468 6.82256 1.000 22.16123 155 THR B O 1
ATOM 3244 N N . ALA B 1 156 ? 31.12277 38.26058 7.88773 1.000 22.13939 156 ALA B N 1
ATOM 3245 C CA . ALA B 1 156 ? 30.29900 37.88006 6.74806 1.000 22.77579 156 ALA B CA 1
ATOM 3246 C C . ALA B 1 156 ? 30.60568 38.74440 5.52608 1.000 23.33062 156 ALA B C 1
ATOM 3247 O O . ALA B 1 156 ? 30.40849 38.29816 4.39183 1.000 23.83657 156 ALA B O 1
ATOM 3249 N N . LEU B 1 157 ? 31.04915 39.98998 5.71536 1.000 22.15385 157 LEU B N 1
ATOM 3250 C CA . LEU B 1 157 ? 31.42325 40.77780 4.54268 1.000 22.59662 157 LEU B CA 1
ATOM 3251 C C . LEU B 1 157 ? 32.78660 40.39971 3.97727 1.000 22.44843 157 LEU B C 1
ATOM 3252 O O . LEU B 1 157 ? 33.09981 40.79929 2.85340 1.000 23.01727 157 LEU B O 1
ATOM 3257 N N . GLY B 1 158 ? 33.60746 39.68692 4.74342 1.000 21.75615 158 GLY B N 1
ATOM 3258 C CA . GLY B 1 158 ? 34.94101 39.28438 4.32317 1.000 21.61614 158 GLY B CA 1
ATOM 3259 C C . GLY B 1 158 ? 35.97393 40.39127 4.29115 1.000 21.03290 158 GLY B C 1
ATOM 3260 O O . GLY B 1 158 ? 36.84884 40.38845 3.41876 1.000 21.30900 158 GLY B O 1
ATOM 3261 N N . ILE B 1 159 ? 35.91939 41.32355 5.24406 1.000 20.29668 159 ILE B N 1
ATOM 3262 C CA . ILE B 1 159 ? 36.89951 42.40735 5.26816 1.000 19.79507 159 ILE B CA 1
ATOM 3263 C C . ILE B 1 159 ? 38.32548 41.87444 5.42327 1.000 19.33975 159 ILE B C 1
ATOM 3264 O O . ILE B 1 159 ? 39.27114 42.48032 4.91780 1.000 19.26736 159 ILE B O 1
ATOM 3269 N N . ALA B 1 160 ? 38.50801 40.73374 6.09145 1.000 19.10933 160 ALA B N 1
ATOM 3270 C CA . ALA B 1 160 ? 39.84953 40.15872 6.22773 1.000 18.79731 160 ALA B CA 1
ATOM 3271 C C . ALA B 1 160 ? 40.38868 39.65806 4.88990 1.000 19.54075 160 ALA B C 1
ATOM 3272 O O . ALA B 1 160 ? 41.59622 39.74810 4.61863 1.000 19.40778 160 ALA B O 1
ATOM 3274 N N . ALA B 1 161 ? 39.52070 39.06160 4.07190 1.000 20.41404 161 ALA B N 1
ATOM 3275 C CA . ALA B 1 161 ? 39.93860 38.62062 2.75347 1.000 21.31014 161 ALA B CA 1
ATOM 3276 C C . ALA B 1 161 ? 40.06506 39.79439 1.80107 1.000 21.62073 161 ALA B C 1
ATOM 3277 O O . ALA B 1 161 ? 40.84778 39.73112 0.84997 1.000 22.13752 161 ALA B O 1
ATOM 3279 N N . SER B 1 162 ? 39.29071 40.85859 2.02268 1.000 21.41313 162 SER B N 1
ATOM 3280 C CA . SER B 1 162 ? 39.41761 42.04251 1.18370 1.000 21.72700 162 SER B CA 1
ATOM 3281 C C . SER B 1 162 ? 40.74751 42.73970 1.41225 1.000 21.06024 162 SER B C 1
ATOM 3282 O O . SER B 1 162 ? 41.26699 43.38338 0.49917 1.000 21.46478 162 SER B O 1
ATOM 3285 N N . MET B 1 163 ? 41.29726 42.66639 2.62422 1.000 20.22798 163 MET B N 1
ATOM 3286 C CA . MET B 1 163 ? 42.62799 43.21715 2.82091 1.000 20.58698 163 MET B CA 1
ATOM 3287 C C . MET B 1 163 ? 43.63256 42.54763 1.88739 1.000 21.35302 163 MET B C 1
ATOM 3288 O O . MET B 1 163 ? 44.38989 43.22657 1.18010 1.000 22.33247 163 MET B O 1
ATOM 3293 N N . VAL B 1 164 ? 43.59230 41.22048 1.80828 1.000 20.44758 164 VAL B N 1
ATOM 3294 C CA . VAL B 1 164 ? 44.56943 40.50129 1.00898 1.000 21.01513 164 VAL B CA 1
ATOM 3295 C C . VAL B 1 164 ? 44.40425 40.83545 -0.46158 1.000 22.05107 164 VAL B C 1
ATOM 3296 O O . VAL B 1 164 ? 45.39351 41.01360 -1.18533 1.000 22.49150 164 VAL B O 1
ATOM 3300 N N . ASP B 1 165 ? 43.15297 40.96205 -0.91401 1.000 23.96487 165 ASP B N 1
ATOM 3301 C CA . ASP B 1 165 ? 42.88286 41.32092 -2.30102 1.000 24.87863 165 ASP B CA 1
ATOM 3302 C C . ASP B 1 165 ? 43.39678 42.72500 -2.63088 1.000 25.42011 165 ASP B C 1
ATOM 3303 O O . ASP B 1 165 ? 43.93393 42.95518 -3.72616 1.000 26.26549 165 ASP B O 1
ATOM 3308 N N . MET B 1 166 ? 43.27956 43.66340 -1.68366 1.000 22.58663 166 MET B N 1
ATOM 3309 C CA . MET B 1 166 ? 43.77996 45.01968 -1.89668 1.000 22.82847 166 MET B CA 1
ATOM 3310 C C . MET B 1 166 ? 45.29397 45.03614 -2.03293 1.000 23.51933 166 MET B C 1
ATOM 3311 O O . MET B 1 166 ? 45.84331 45.74291 -2.88719 1.000 24.12428 166 MET B O 1
ATOM 3316 N N . TRP B 1 167 ? 45.97630 44.22696 -1.22147 1.000 22.67030 167 TRP B N 1
ATOM 3317 C CA . TRP B 1 167 ? 47.43090 44.16250 -1.27206 1.000 23.45953 167 TRP B CA 1
ATOM 3318 C C . TRP B 1 167 ? 47.91008 43.48837 -2.55236 1.000 24.33554 167 TRP B C 1
ATOM 3319 O O . TRP B 1 167 ? 48.92784 43.89445 -3.12403 1.000 25.15685 167 TRP B O 1
ATOM 3330 N N . ILE B 1 168 ? 47.17506 42.48182 -3.03735 1.000 23.22864 168 ILE B N 1
ATOM 3331 C CA . ILE B 1 168 ? 47.60380 41.78796 -4.24889 1.000 24.42001 168 ILE B CA 1
ATOM 3332 C C . ILE B 1 168 ? 47.49321 42.71641 -5.45715 1.000 25.27579 168 ILE B C 1
ATOM 3333 O O . ILE B 1 168 ? 48.45234 42.87726 -6.22469 1.000 25.81686 168 ILE B O 1
ATOM 3338 N N . ARG B 1 169 ? 46.36037 43.40811 -5.59281 1.000 25.41175 169 ARG B N 1
ATOM 3339 C CA . ARG B 1 169 ? 46.09070 44.18224 -6.79913 1.000 26.43669 169 ARG B CA 1
ATOM 3340 C C . ARG B 1 169 ? 46.61255 45.61666 -6.74979 1.000 25.97070 169 ARG B C 1
ATOM 3341 O O . ARG B 1 169 ? 47.06969 46.13479 -7.76978 1.000 26.78302 169 ARG B O 1
ATOM 3344 N N . ARG B 1 170 ? 46.56853 46.26820 -5.59091 1.000 25.06843 170 ARG B N 1
ATOM 3345 C CA . ARG B 1 170 ? 46.96151 47.66614 -5.47079 1.000 24.88433 170 ARG B CA 1
ATOM 3346 C C . ARG B 1 170 ? 48.40738 47.85733 -5.03984 1.000 25.11526 170 ARG B C 1
ATOM 3347 O O . ARG B 1 170 ? 48.97576 48.94454 -5.26890 1.000 25.02542 170 ARG B O 1
ATOM 3355 N N . GLU B 1 171 ? 48.96710 46.86841 -4.32810 1.000 23.81512 171 GLU B N 1
ATOM 3356 C CA . GLU B 1 171 ? 50.30276 46.95232 -3.75314 1.000 23.67153 171 GLU B CA 1
ATOM 3357 C C . GLU B 1 171 ? 51.29270 45.93758 -4.31143 1.000 24.42843 171 GLU B C 1
ATOM 3358 O O . GLU B 1 171 ? 52.46736 45.99064 -3.94166 1.000 24.49006 171 GLU B O 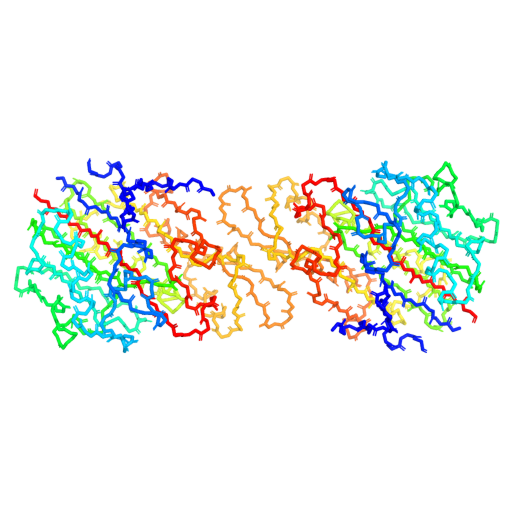1
ATOM 3364 N N . GLY B 1 172 ? 50.86365 45.01132 -5.17081 1.000 24.39731 172 GLY B N 1
ATOM 3365 C CA . GLY B 1 172 ? 51.78634 44.01712 -5.69456 1.000 25.30849 172 GLY B CA 1
ATOM 3366 C C . GLY B 1 172 ? 52.24901 42.95282 -4.70912 1.000 25.50098 172 GLY B C 1
ATOM 3367 O O . GLY B 1 172 ? 53.31577 42.36659 -4.90536 1.000 26.36186 172 GLY B O 1
ATOM 3368 N N . SER B 1 173 ? 51.48464 42.68036 -3.65283 1.000 24.89274 173 SER B N 1
ATOM 3369 C CA . SER B 1 173 ? 51.87388 41.65672 -2.69099 1.000 24.94022 173 SER B CA 1
ATOM 3370 C C . SER B 1 173 ? 51.70133 40.26820 -3.27756 1.000 25.16308 173 SER B C 1
ATOM 3371 O O . SER B 1 173 ? 50.71395 39.99036 -3.96269 1.000 24.84804 173 SER B O 1
ATOM 3374 N N . ASN B 1 174 ? 52.63613 39.38123 -2.95640 1.000 26.26391 174 ASN B N 1
ATOM 3375 C CA . ASN B 1 174 ? 52.43006 37.95187 -3.13621 1.000 26.22817 174 ASN B CA 1
ATOM 3376 C C . ASN B 1 174 ? 51.77191 37.39825 -1.87953 1.000 24.91828 174 ASN B C 1
ATOM 3377 O O . ASN B 1 174 ? 52.35347 37.52195 -0.78778 1.000 24.65489 174 ASN B O 1
ATOM 3382 N N . PRO B 1 175 ? 50.58307 36.78833 -1.96868 1.000 25.62466 175 PRO B N 1
ATOM 3383 C CA . PRO B 1 175 ? 49.91529 36.34523 -0.73311 1.000 24.09482 175 PRO B CA 1
ATOM 3384 C C . PRO B 1 175 ? 50.74121 35.35544 0.06832 1.000 23.99507 175 PRO B C 1
ATOM 3385 O O . PRO B 1 175 ? 50.62785 35.33000 1.30299 1.000 22.69321 175 PRO B O 1
ATOM 3389 N N . ALA B 1 176 ? 51.62969 34.59787 -0.58393 1.000 25.62950 176 ALA B N 1
ATOM 3390 C CA . ALA B 1 176 ? 52.52960 33.70787 0.14717 1.000 25.74014 176 ALA B CA 1
ATOM 3391 C C . ALA B 1 176 ? 53.45922 34.46410 1.10645 1.000 25.72106 176 ALA B C 1
ATOM 3392 O O . ALA B 1 176 ? 53.94496 33.87787 2.08073 1.000 25.18118 176 ALA B O 1
ATOM 3394 N N . ASP B 1 177 ? 53.72262 35.74520 0.85925 1.000 25.11619 177 ASP B N 1
ATOM 3395 C CA . ASP B 1 177 ? 54.59492 36.50811 1.73752 1.000 25.36546 177 ASP B CA 1
ATOM 3396 C C . ASP B 1 177 ? 53.88160 37.06283 2.96772 1.000 23.24195 177 ASP B C 1
ATOM 3397 O O . ASP B 1 177 ? 54.55696 37.55001 3.88485 1.000 22.76488 177 ASP B O 1
ATOM 3402 N N . ILE B 1 178 ? 52.55408 37.03786 3.00586 1.000 24.09327 178 ILE B N 1
ATOM 3403 C CA . ILE B 1 178 ? 51.83791 37.74467 4.06127 1.000 22.25833 178 ILE B CA 1
ATOM 3404 C C . ILE B 1 178 ? 51.78205 36.89613 5.32175 1.000 20.66085 178 ILE B C 1
ATOM 3405 O O . ILE B 1 178 ? 51.53910 35.68084 5.28049 1.000 20.89171 178 ILE B O 1
ATOM 3410 N N . ARG B 1 179 ? 52.02301 37.54738 6.45068 1.000 23.69804 179 ARG B N 1
ATOM 3411 C CA . ARG B 1 179 ? 51.77663 36.98702 7.76591 1.000 21.85016 179 ARG B CA 1
ATOM 3412 C C . ARG B 1 179 ? 50.53586 37.64728 8.34501 1.000 20.41425 179 ARG B C 1
ATOM 3413 O O . ARG B 1 179 ? 50.23046 38.80291 8.04920 1.000 20.66108 179 ARG B O 1
ATOM 3421 N N . ALA B 1 180 ? 49.80679 36.90330 9.15320 1.000 21.71093 180 ALA B N 1
ATOM 3422 C CA . ALA B 1 180 ? 48.58221 37.42602 9.73036 1.000 20.79426 180 ALA B CA 1
ATOM 3423 C C . ALA B 1 180 ? 48.46821 36.90774 11.15145 1.000 19.82805 180 ALA B C 1
ATOM 3424 O O . ALA B 1 180 ? 48.88212 35.78428 11.44871 1.000 19.93908 180 ALA B O 1
ATOM 3426 N N . VAL B 1 181 ? 47.92907 37.72972 12.02937 1.000 20.15906 181 VAL B N 1
ATOM 3427 C CA . VAL B 1 181 ? 47.65647 37.32070 13.39485 1.000 19.51668 181 VAL B CA 1
ATOM 3428 C C . VAL B 1 181 ? 46.20297 37.66624 13.65754 1.000 19.27040 181 VAL B C 1
ATOM 3429 O O . VAL B 1 181 ? 45.73223 38.72947 13.23699 1.000 19.31106 181 VAL B O 1
ATOM 3433 N N . ILE B 1 182 ? 45.47381 36.74675 14.28699 1.000 18.11530 182 ILE B N 1
ATOM 3434 C CA . ILE B 1 182 ? 44.10848 37.00165 14.73118 1.000 17.97452 182 ILE B CA 1
ATOM 3435 C C . ILE B 1 182 ? 44.15968 37.13202 16.24201 1.000 17.61989 182 ILE B C 1
ATOM 3436 O O . ILE B 1 182 ? 44.68580 36.25131 16.92813 1.000 17.62326 182 ILE B O 1
ATOM 3441 N N . GLY B 1 183 ? 43.67379 38.25834 16.75295 1.000 17.68315 183 GLY B N 1
ATOM 3442 C CA . GLY B 1 183 ? 43.86018 38.60471 18.14137 1.000 17.48585 183 GLY B CA 1
ATOM 3443 C C . GLY B 1 183 ? 42.75963 38.15175 19.08107 1.000 17.63815 183 GLY B C 1
ATOM 3444 O O . GLY B 1 183 ? 41.86450 37.37772 18.72875 1.000 17.85912 183 GLY B O 1
ATOM 3445 N N . PRO B 1 184 ? 42.84006 38.62596 20.32328 1.000 17.62837 184 PRO B N 1
ATOM 3446 C CA . PRO B 1 184 ? 41.81771 38.29481 21.32514 1.000 18.09522 184 PRO B CA 1
ATOM 3447 C C . PRO B 1 184 ? 40.45144 38.81645 20.91059 1.000 18.52618 184 PRO B C 1
ATOM 3448 O O . PRO B 1 184 ? 40.23575 40.02407 20.77957 1.000 18.70478 184 PRO B O 1
ATOM 3452 N N . ALA B 1 185 ? 39.50023 37.89693 20.80784 1.000 18.81467 185 ALA B N 1
ATOM 3453 C CA . ALA B 1 185 ? 38.12900 38.22346 20.45789 1.000 19.30158 185 ALA B CA 1
ATOM 3454 C C . ALA B 1 185 ? 37.22046 37.26687 21.21060 1.000 19.72632 185 ALA B C 1
ATOM 3455 O O . ALA B 1 185 ? 37.69317 36.33863 21.88406 1.000 19.68934 185 ALA B O 1
ATOM 3457 N N . ILE B 1 186 ? 35.90671 37.49887 21.10893 1.000 16.98222 186 ILE B N 1
ATOM 3458 C CA . ILE B 1 186 ? 34.95872 36.63968 21.81301 1.000 17.42998 186 ILE B CA 1
ATOM 3459 C C . ILE B 1 186 ? 35.01076 35.24324 21.21495 1.000 17.07029 186 ILE B C 1
ATOM 3460 O O . ILE B 1 186 ? 34.99436 35.06524 19.99034 1.000 16.88288 186 ILE B O 1
ATOM 3465 N N . GLY B 1 187 ? 35.15085 34.24530 22.07647 1.000 18.83764 187 GLY B N 1
ATOM 3466 C CA . GLY B 1 187 ? 35.15066 32.87648 21.61266 1.000 18.67552 187 GLY B CA 1
ATOM 3467 C C . GLY B 1 187 ? 33.73735 32.32266 21.43775 1.000 19.07080 187 GLY B C 1
ATOM 3468 O O . GLY B 1 187 ? 32.73123 32.89800 21.87305 1.000 19.51909 187 GLY B O 1
ATOM 3469 N N . SER B 1 188 ? 33.66201 31.17365 20.76151 1.000 20.20730 188 SER B N 1
ATOM 3470 C CA . SER B 1 188 ? 32.39330 30.45718 20.69706 1.000 20.58309 188 SER B CA 1
ATOM 3471 C C . SER B 1 188 ? 31.92072 30.02939 22.08557 1.000 21.08882 188 SER B C 1
ATOM 3472 O O . SER B 1 188 ? 30.74952 29.69186 22.24950 1.000 21.45914 188 SER B O 1
ATOM 3475 N N . CYS B 1 189 ? 32.80909 30.03027 23.08143 1.000 19.14262 189 CYS B N 1
ATOM 3476 C CA . CYS B 1 189 ? 32.41163 29.71709 24.44969 1.000 19.63591 189 CYS B CA 1
ATOM 3477 C C . CYS B 1 189 ? 31.29277 30.62457 24.94685 1.000 19.92653 189 CYS B C 1
ATOM 3478 O O . CYS B 1 189 ? 30.39491 30.16670 25.66780 1.000 20.44974 189 CYS B O 1
ATOM 3481 N N . CYS B 1 190 ? 31.31055 31.90417 24.55315 1.000 19.60820 190 CYS B N 1
ATOM 3482 C CA . CYS B 1 190 ? 30.41223 32.91179 25.11533 1.000 19.96545 190 CYS B CA 1
ATOM 3483 C C . CYS B 1 190 ? 29.50690 33.59173 24.09659 1.000 19.90063 190 CYS B C 1
ATOM 3484 O O . CYS B 1 190 ? 28.84708 34.58290 24.44475 1.000 20.19361 190 CYS B O 1
ATOM 3487 N N . TYR B 1 191 ? 29.44726 33.11035 22.86023 1.000 23.30257 191 TYR B N 1
ATOM 3488 C CA . TYR B 1 191 ? 28.86694 33.88861 21.76942 1.000 23.43161 191 TYR B CA 1
ATOM 3489 C C . TYR B 1 191 ? 27.78046 33.08256 21.06336 1.000 24.10500 191 TYR B C 1
ATOM 3490 O O . TYR B 1 191 ? 28.08120 32.07624 20.41814 1.000 24.27890 191 TYR B O 1
ATOM 3499 N N . THR B 1 192 ? 26.52759 33.54574 21.13989 1.000 26.34953 192 THR B N 1
ATOM 3500 C CA . THR B 1 192 ? 25.40550 32.86863 20.49736 1.000 26.53758 192 THR B CA 1
ATOM 3501 C C . THR B 1 192 ? 24.77025 33.77197 19.44327 1.000 26.79995 192 THR B C 1
ATOM 3502 O O . THR B 1 192 ? 24.69645 34.99041 19.61765 1.000 26.83461 192 THR B O 1
ATOM 3506 N N . VAL B 1 193 ? 24.30256 33.17529 18.34695 1.000 30.70672 193 VAL B N 1
ATOM 3507 C CA . VAL B 1 193 ? 23.84189 33.90830 17.17865 1.000 30.79315 193 VAL B CA 1
ATOM 3508 C C . VAL B 1 193 ? 22.48060 33.37371 16.76851 1.000 30.83846 193 VAL B C 1
ATOM 3509 O O . VAL B 1 193 ? 22.06823 32.28037 17.15878 1.000 30.85649 193 VAL B O 1
ATOM 3513 N N . ASP B 1 194 ? 21.79311 34.17350 15.95468 1.000 37.80814 194 ASP B N 1
ATOM 3514 C CA . ASP B 1 194 ? 20.53250 33.80814 15.34501 1.000 37.80862 194 ASP B CA 1
ATOM 3515 C C . ASP B 1 194 ? 20.78431 33.15782 13.98948 1.000 37.90952 194 ASP B C 1
ATOM 3516 O O . ASP B 1 194 ? 21.92370 32.97363 13.54681 1.000 38.07047 194 ASP B O 1
ATOM 3521 N N . ASP B 1 195 ? 19.68714 32.80166 13.32233 1.000 36.46198 195 ASP B N 1
ATOM 3522 C CA . ASP B 1 195 ? 19.77354 32.35851 11.93815 1.000 36.85778 195 ASP B CA 1
ATOM 3523 C C . ASP B 1 195 ? 20.23995 33.49994 11.05987 1.000 36.80589 195 ASP B C 1
ATOM 3524 O O . ASP B 1 195 ? 20.99135 33.30098 10.09746 1.000 36.96443 195 ASP B O 1
ATOM 3529 N N . HIS B 1 196 ? 19.79752 34.71248 11.39131 1.000 37.94559 196 HIS B N 1
ATOM 3530 C CA . HIS B 1 196 ? 20.08084 35.86900 10.55913 1.000 38.00443 196 HIS B CA 1
ATOM 3531 C C . HIS B 1 196 ? 21.58291 36.07340 10.40974 1.000 37.13868 196 HIS B C 1
ATOM 3532 O O . HIS B 1 196 ? 22.05291 36.41868 9.32352 1.000 37.33567 196 HIS B O 1
ATOM 3539 N N . VAL B 1 197 ? 22.35741 35.79988 11.46695 1.000 32.23851 197 VAL B N 1
ATOM 3540 C CA . VAL B 1 197 ? 23.81461 35.84429 11.35522 1.000 31.68650 197 VAL B CA 1
ATOM 3541 C C . VAL B 1 197 ? 24.33850 34.62183 10.60004 1.000 32.38503 197 VAL B C 1
ATOM 3542 O O . VAL B 1 197 ? 25.21419 34.73883 9.73332 1.000 32.59237 197 VAL B O 1
ATOM 3546 N N . ILE B 1 198 ? 23.80910 33.43337 10.90138 1.000 31.96701 198 ILE B N 1
ATOM 3547 C CA . ILE B 1 198 ? 24.35830 32.21412 10.30932 1.000 32.57349 198 ILE B CA 1
ATOM 3548 C C . ILE B 1 198 ? 24.11666 32.19153 8.80437 1.000 34.38724 198 ILE B C 1
ATOM 3549 O O . ILE B 1 198 ? 24.97429 31.74916 8.03420 1.000 34.87551 198 ILE B O 1
ATOM 3554 N N . ASP B 1 199 ? 22.96166 32.69568 8.36193 1.000 35.61452 199 ASP B N 1
ATOM 3555 C CA . ASP B 1 199 ? 22.65495 32.74166 6.93635 1.000 37.60605 199 ASP B CA 1
ATOM 3556 C C . ASP B 1 199 ? 23.70335 33.52441 6.15349 1.000 37.38170 199 ASP B C 1
ATOM 3557 O O . ASP B 1 199 ? 24.17048 33.06962 5.09811 1.000 38.64788 199 ASP B O 1
ATOM 3562 N N . LYS B 1 200 ? 24.12228 34.68254 6.67205 1.000 35.92269 200 LYS B N 1
ATOM 3563 C CA . LYS B 1 200 ? 25.07360 35.49617 5.92252 1.000 35.82395 200 LYS B CA 1
ATOM 3564 C C . LYS B 1 200 ? 26.49737 34.96417 6.04267 1.000 34.79887 200 LYS B C 1
ATOM 3565 O O . LYS B 1 200 ? 27.28330 35.07761 5.09892 1.000 35.46035 200 LYS B O 1
ATOM 3571 N N . ILE B 1 201 ? 26.82237 34.28162 7.13817 1.000 33.49603 201 ILE B N 1
ATOM 3572 C CA . ILE B 1 201 ? 28.10140 33.57610 7.19457 1.000 32.97431 201 ILE B CA 1
ATOM 3573 C C . ILE B 1 201 ? 28.17338 32.50746 6.10593 1.000 34.89544 201 ILE B C 1
ATOM 3574 O O . ILE B 1 201 ? 29.12206 32.46255 5.31029 1.000 35.51958 201 ILE B O 1
ATOM 3579 N N . ARG B 1 202 ? 27.14443 31.66131 6.02173 1.000 36.10433 202 ARG B N 1
ATOM 3580 C CA . ARG B 1 202 ? 27.16209 30.57700 5.05132 1.000 38.20744 202 ARG B CA 1
ATOM 3581 C C . ARG B 1 202 ? 27.15172 31.07078 3.60752 1.000 40.03405 202 ARG B C 1
ATOM 3582 O O . ARG B 1 202 ? 27.43439 30.27947 2.69789 1.000 41.95787 202 ARG B O 1
ATOM 3584 N N . ASN B 1 203 ? 26.92923 32.36144 3.37445 1.000 39.63558 203 ASN B N 1
ATOM 3585 C CA . ASN B 1 203 ? 26.96433 32.89684 2.01993 1.000 41.43321 203 ASN B CA 1
ATOM 3586 C C . ASN B 1 203 ? 28.34680 33.40561 1.62935 1.000 40.91369 203 ASN B C 1
ATOM 3587 O O . ASN B 1 203 ? 28.50243 34.00859 0.56306 1.000 42.24115 203 ASN B O 1
ATOM 3589 N N . LEU B 1 204 ? 29.34125 33.18444 2.47864 1.000 39.15177 204 LEU B N 1
ATOM 3590 C CA . LEU B 1 204 ? 30.71220 33.50121 2.14864 1.000 38.83978 204 LEU B CA 1
ATOM 3591 C C . LEU B 1 204 ? 31.26717 32.46979 1.16634 1.000 41.00419 204 LEU B C 1
ATOM 3592 O O . LEU B 1 204 ? 30.82055 31.31709 1.14247 1.000 42.16245 204 LEU B O 1
ATOM 3597 N N . PRO B 1 205 ? 32.26886 32.84668 0.36505 1.000 41.74702 205 PRO B N 1
ATOM 3598 C CA . PRO B 1 205 ? 32.80957 31.90956 -0.62636 1.000 44.18020 205 PRO B CA 1
ATOM 3599 C C . PRO B 1 205 ? 33.49875 30.68995 -0.01098 1.000 44.05044 205 PRO B C 1
ATOM 3600 O O . PRO B 1 205 ? 34.14248 29.92226 -0.73545 1.000 46.09322 205 PRO B O 1
ATOM 3604 N N . LEU B 1 206 ? 33.38776 30.48837 1.30338 1.000 41.92987 206 LEU B N 1
ATOM 3605 C CA . LEU B 1 206 ? 33.97503 29.30531 1.91214 1.000 41.99136 206 LEU B CA 1
ATOM 3606 C C . LEU B 1 206 ? 33.11936 28.07959 1.63080 1.000 43.93643 206 LEU B C 1
ATOM 3607 O O . LEU B 1 206 ? 31.88698 28.15670 1.60235 1.000 44.13643 206 LEU B O 1
ATOM 3612 N N . GLN B 1 207 ? 33.78666 26.95158 1.36308 1.000 45.66831 207 GLN B N 1
ATOM 3613 C CA . GLN B 1 207 ? 33.10196 25.67613 1.16652 1.000 47.71675 207 GLN B CA 1
ATOM 3614 C C . GLN B 1 207 ? 32.98930 24.88123 2.45713 1.000 46.42498 207 GLN B C 1
ATOM 3615 O O . GLN B 1 207 ? 32.09302 24.03961 2.58632 1.000 47.42568 207 GLN B O 1
ATOM 3621 N N . GLN B 1 208 ? 33.90409 25.10616 3.39360 1.000 44.44538 208 GLN B N 1
ATOM 3622 C CA . GLN B 1 208 ? 33.90276 24.46429 4.70088 1.000 43.13122 208 GLN B CA 1
ATOM 3623 C C . GLN B 1 208 ? 33.49740 25.48093 5.78289 1.000 40.16838 208 GLN B C 1
ATOM 3624 O O . GLN B 1 208 ? 34.03012 25.51815 6.89509 1.000 39.07124 208 GLN B O 1
ATOM 3630 N N . GLU B 1 209 ? 32.47646 26.28532 5.47357 1.000 42.14758 209 GLU B N 1
ATOM 3631 C CA . GLU B 1 209 ? 32.07011 27.37581 6.36212 1.000 40.79273 209 GLU B CA 1
ATOM 3632 C C . GLU B 1 209 ? 31.47226 26.86972 7.67888 1.000 40.43907 209 GLU B C 1
ATOM 3633 O O . GLU B 1 209 ? 31.68713 27.47967 8.73626 1.000 39.94943 209 GLU B O 1
ATOM 3639 N N . ASP B 1 210 ? 30.71736 25.76742 7.64847 1.000 37.54902 210 ASP B N 1
ATOM 3640 C CA . ASP B 1 210 ? 29.98724 25.36310 8.85089 1.000 36.57568 210 ASP B CA 1
ATOM 3641 C C . ASP B 1 210 ? 30.86603 24.78875 9.96234 1.000 36.67610 210 ASP B C 1
ATOM 3642 O O . ASP B 1 210 ? 30.34917 24.56321 11.05540 1.000 35.92974 210 ASP B O 1
ATOM 3647 N N . LYS B 1 211 ? 32.16463 24.56532 9.73655 1.000 35.98610 211 LYS B N 1
ATOM 3648 C CA . LYS B 1 211 ? 33.03340 24.05253 10.79240 1.000 35.29414 211 LYS B CA 1
ATOM 3649 C C . LYS B 1 211 ? 33.19202 25.02368 11.95909 1.000 33.01350 211 LYS B C 1
ATOM 3650 O O . LYS B 1 211 ? 33.68526 24.61609 13.01706 1.000 32.96611 211 LYS B O 1
ATOM 3655 N N . ALA B 1 212 ? 32.78674 26.28375 11.80097 1.000 31.80111 212 ALA B N 1
ATOM 3656 C CA . ALA B 1 212 ? 32.96413 27.30512 12.82667 1.000 30.49247 212 ALA B CA 1
ATOM 3657 C C . ALA B 1 212 ? 31.71790 27.52835 13.67932 1.000 29.08228 212 ALA B C 1
ATOM 3658 O O . ALA B 1 212 ? 31.76631 28.35038 14.60240 1.000 28.25079 212 ALA B O 1
ATOM 3660 N N . PHE B 1 213 ? 30.60615 26.82990 13.40452 1.000 30.11814 213 PHE B N 1
ATOM 3661 C CA . PHE B 1 213 ? 29.39643 27.01196 14.19810 1.000 29.61095 213 PHE B CA 1
ATOM 3662 C C . PHE B 1 213 ? 28.66784 25.68831 14.43175 1.000 30.75806 213 PHE B C 1
ATOM 3663 O O . PHE B 1 213 ? 28.79311 24.72375 13.66614 1.000 32.27979 213 PHE B O 1
ATOM 3671 N N . LEU B 1 214 ? 27.89903 25.66314 15.52311 1.000 30.17659 214 LEU B N 1
ATOM 3672 C CA . LEU B 1 214 ? 27.05376 24.53464 15.87913 1.000 31.19609 214 LEU B CA 1
ATOM 3673 C C . LEU B 1 214 ? 25.66089 25.01573 16.27430 1.000 31.09461 214 LEU B C 1
ATOM 3674 O O . LEU B 1 214 ? 25.40179 26.21165 16.45808 1.000 30.17723 214 LEU B O 1
ATOM 3679 N N . THR B 1 215 ? 24.77798 24.05081 16.46240 1.000 32.20466 215 THR B N 1
ATOM 3680 C CA . THR B 1 215 ? 23.38898 24.29900 16.81809 1.000 32.51760 215 THR B CA 1
ATOM 3681 C C . THR B 1 215 ? 23.22787 24.00129 18.30316 1.000 31.89102 215 THR B C 1
ATOM 3682 O O . THR B 1 215 ? 23.38996 22.85524 18.73767 1.000 32.48267 215 THR B O 1
ATOM 3686 N N . ILE B 1 216 ? 22.96126 25.03977 19.08778 1.000 30.86283 216 ILE B N 1
ATOM 3687 C CA . ILE B 1 216 ? 22.60108 24.83530 20.48347 1.000 30.60002 216 ILE B CA 1
ATOM 3688 C C . ILE B 1 216 ? 21.17408 24.33606 20.58558 1.000 31.86258 216 ILE B C 1
ATOM 3689 O O . ILE B 1 216 ? 20.90454 23.24685 21.10278 1.000 32.59570 216 ILE B O 1
ATOM 3694 N N . LYS B 1 217 ? 20.25873 25.11649 20.02662 1.000 32.30804 217 LYS B N 1
ATOM 3695 C CA . LYS B 1 217 ? 18.82389 24.91412 20.06602 1.000 33.61997 217 LYS B CA 1
ATOM 3696 C C . LYS B 1 217 ? 18.27487 25.45004 18.75262 1.000 34.46870 217 LYS B C 1
ATOM 3697 O O . LYS B 1 217 ? 19.00164 26.08195 17.98248 1.000 33.87878 217 LYS B O 1
ATOM 3703 N N . GLU B 1 218 ? 16.98137 25.22361 18.50252 1.000 36.00188 218 GLU B N 1
ATOM 3704 C CA . GLU B 1 218 ? 16.39672 25.71460 17.26257 1.000 37.11439 218 GLU B CA 1
ATOM 3705 C C . GLU B 1 218 ? 16.50335 27.22551 17.21181 1.000 36.29124 218 GLU B C 1
ATOM 3706 O O . GLU B 1 218 ? 15.95618 27.92623 18.06640 1.000 36.12122 218 GLU B O 1
ATOM 3712 N N . GLY B 1 219 ? 17.20568 27.73001 16.20991 1.000 40.71473 219 GLY B N 1
ATOM 3713 C CA . GLY B 1 219 ? 17.31454 29.15751 16.07125 1.000 39.24461 219 GLY B CA 1
ATOM 3714 C C . GLY B 1 219 ? 18.37096 29.82579 16.91592 1.000 36.67686 219 GLY B C 1
ATOM 3715 O O . GLY B 1 219 ? 18.53396 31.04954 16.80614 1.000 35.48948 219 GLY B O 1
ATOM 3716 N N . GLU B 1 220 ? 19.08337 29.09178 17.76997 1.000 35.86407 220 GLU B N 1
ATOM 3717 C CA . GLU B 1 220 ? 20.19401 29.66608 18.52233 1.000 33.50345 220 GLU B CA 1
ATOM 3718 C C . GLU B 1 220 ? 21.45469 28.87259 18.21777 1.000 32.33702 220 GLU B C 1
ATOM 3719 O O . GLU B 1 220 ? 21.44293 27.63712 18.26459 1.000 33.47639 220 GLU B O 1
ATOM 3725 N N . TYR B 1 221 ? 22.53103 29.58276 17.89240 1.000 30.21303 221 TYR B N 1
ATOM 3726 C CA . TYR B 1 221 ? 23.73371 28.95959 17.35650 1.000 29.34629 221 TYR B CA 1
ATOM 3727 C C . TYR B 1 221 ? 24.97062 29.48382 18.07125 1.000 27.99016 221 TYR B C 1
ATOM 3728 O O . TYR B 1 221 ? 25.00256 30.62945 18.53085 1.000 27.85647 221 TYR B O 1
ATOM 3737 N N . ARG B 1 222 ? 25.95517 28.61096 18.22897 1.000 26.21874 222 ARG B N 1
ATOM 3738 C CA . ARG B 1 222 ? 27.25723 29.00040 18.75077 1.000 25.19561 222 ARG B CA 1
ATOM 3739 C C . ARG B 1 222 ? 28.19592 29.31733 17.58583 1.000 24.05731 222 ARG B C 1
ATOM 3740 O O . ARG B 1 222 ? 28.15823 28.63416 16.55510 1.000 24.20418 222 ARG B O 1
ATOM 3748 N N . LEU B 1 223 ? 29.01608 30.36594 17.72919 1.000 24.57646 223 LEU B N 1
ATOM 3749 C CA . LEU B 1 223 ? 29.82060 30.84951 16.60402 1.000 23.69395 223 LEU B CA 1
ATOM 3750 C C . LEU B 1 223 ? 31.22055 31.28909 17.03776 1.000 22.55521 223 LEU B C 1
ATOM 3751 O O . LEU B 1 223 ? 31.36703 32.17459 17.88970 1.000 22.68249 223 LEU B O 1
ATOM 3756 N N . GLU B 1 224 ? 32.24527 30.70954 16.39992 1.000 22.65387 224 GLU B N 1
ATOM 3757 C CA . GLU B 1 224 ? 33.64955 31.03171 16.66814 1.000 21.76607 224 GLU B CA 1
ATOM 3758 C C . GLU B 1 224 ? 34.15677 31.95562 15.56361 1.000 21.10244 224 GLU B C 1
ATOM 3759 O O . GLU B 1 224 ? 34.63511 31.50265 14.51792 1.000 20.83120 224 GLU B O 1
ATOM 3765 N N . LEU B 1 225 ? 34.09851 33.26827 15.81907 1.000 22.07974 225 LEU B N 1
ATOM 3766 C CA . LEU B 1 225 ? 34.39821 34.22629 14.75853 1.000 21.69361 225 LEU B CA 1
ATOM 3767 C C . LEU B 1 225 ? 35.86332 34.19257 14.33550 1.000 20.75300 225 LEU B C 1
ATOM 3768 O O . LEU B 1 225 ? 36.17081 34.54149 13.19035 1.000 20.59764 225 LEU B O 1
ATOM 3773 N N . LYS B 1 226 ? 36.76341 33.75880 15.21633 1.000 20.58803 226 LYS B N 1
ATOM 3774 C CA . LYS B 1 226 ? 38.15937 33.63252 14.82274 1.000 19.96682 226 LYS B CA 1
ATOM 3775 C C . LYS B 1 226 ? 38.32894 32.59765 13.72323 1.000 20.14865 226 LYS B C 1
ATOM 3776 O O . LYS B 1 226 ? 39.19881 32.74492 12.85810 1.000 19.90967 226 LYS B O 1
ATOM 3782 N N . GLU B 1 227 ? 37.51129 31.55030 13.72825 1.000 22.49703 227 GLU B N 1
ATOM 3783 C CA . GLU B 1 227 ? 37.72922 30.47634 12.77256 1.000 22.84696 227 GLU B CA 1
ATOM 3784 C C . GLU B 1 227 ? 37.29676 30.88057 11.37398 1.000 23.08076 227 GLU B C 1
ATOM 3785 O O . GLU B 1 227 ? 37.98496 30.55979 10.39739 1.000 23.21334 227 GLU B O 1
ATOM 3791 N N . VAL B 1 228 ? 36.17682 31.60584 11.25097 1.000 21.52838 228 VAL B N 1
ATOM 3792 C CA . VAL B 1 228 ? 35.74855 32.05907 9.92879 1.000 22.05712 228 VAL B CA 1
ATOM 3793 C C . VAL B 1 228 ? 36.80935 32.96598 9.31491 1.000 21.55987 228 VAL B C 1
ATOM 3794 O O . VAL B 1 228 ? 37.22145 32.78247 8.15856 1.000 21.98908 228 VAL B O 1
ATOM 3798 N N . ASN B 1 229 ? 37.33949 33.89385 10.11353 1.000 22.20145 229 ASN B N 1
ATOM 3799 C CA . ASN B 1 229 ? 38.35872 34.79232 9.59735 1.000 21.75740 229 ASN B CA 1
ATOM 3800 C C . ASN B 1 229 ? 39.63484 34.03693 9.22672 1.000 21.59643 229 ASN B C 1
ATOM 3801 O O . ASN B 1 229 ? 40.17920 34.24039 8.13200 1.000 21.94624 229 ASN B O 1
ATOM 3806 N N . ARG B 1 230 ? 40.08803 33.11281 10.08383 1.000 20.23342 230 ARG B N 1
ATOM 3807 C CA . ARG B 1 230 ? 41.23699 32.28383 9.72092 1.000 20.48983 230 ARG B CA 1
ATOM 3808 C C . ARG B 1 230 ? 40.98959 31.54756 8.40957 1.000 21.31601 230 ARG B C 1
ATOM 3809 O O . ARG B 1 230 ? 41.89273 31.43093 7.57286 1.000 21.71876 230 ARG B O 1
ATOM 3817 N N . GLN B 1 231 ? 39.76898 31.04810 8.20490 1.000 23.02782 231 GLN B N 1
ATOM 3818 C CA . GLN B 1 231 ? 39.46058 30.39788 6.93524 1.000 24.16046 231 GLN B CA 1
ATOM 3819 C C . GLN B 1 231 ? 39.56387 31.38707 5.77793 1.000 24.44417 231 GLN B C 1
ATOM 3820 O O . GLN B 1 231 ? 40.05410 31.03211 4.69849 1.000 25.22104 231 GLN B O 1
ATOM 3826 N N . LEU B 1 232 ? 39.13307 32.64700 6.00143 1.000 22.51231 232 LEU B N 1
ATOM 3827 C CA . LEU B 1 232 ? 39.12528 33.65629 4.93752 1.000 23.14827 232 LEU B CA 1
ATOM 3828 C C . LEU B 1 232 ? 40.53239 34.12218 4.58777 1.000 22.87160 232 LEU B C 1
ATOM 3829 O O . LEU B 1 232 ? 40.78282 34.51875 3.44275 1.000 23.75181 232 LEU B O 1
ATOM 3834 N N . LEU B 1 233 ? 41.45991 34.09537 5.55282 1.000 22.29433 233 LEU B N 1
ATOM 3835 C CA . LEU B 1 233 ? 42.84912 34.38709 5.22110 1.000 22.33185 233 LEU B CA 1
ATOM 3836 C C . LEU B 1 233 ? 43.41448 33.31037 4.29719 1.000 23.33949 233 LEU B C 1
ATOM 3837 O O . LEU B 1 233 ? 44.06497 33.62284 3.28976 1.000 24.15815 233 LEU B O 1
ATOM 3842 N N . VAL B 1 234 ? 43.14389 32.03990 4.60526 1.000 19.96547 234 VAL B N 1
ATOM 3843 C CA . VAL B 1 234 ? 43.63374 30.94122 3.77585 1.000 21.51878 234 VAL B CA 1
ATOM 3844 C C . VAL B 1 234 ? 43.01230 30.99622 2.38960 1.000 22.53572 234 VAL B C 1
ATOM 3845 O O . VAL B 1 234 ? 43.70558 30.85339 1.36977 1.000 23.56774 234 VAL B O 1
ATOM 3849 N N . HIS B 1 235 ? 41.70129 31.23885 2.33462 1.000 22.38814 235 HIS B N 1
ATOM 3850 C CA . HIS B 1 235 ? 41.01729 31.40622 1.06050 1.000 23.39743 235 HIS B CA 1
ATOM 3851 C C . HIS B 1 235 ? 41.63871 32.53374 0.24384 1.000 23.16937 235 HIS B C 1
ATOM 3852 O O . HIS B 1 235 ? 41.84864 32.39523 -0.96717 1.000 24.44678 235 HIS B O 1
ATOM 3859 N N . ALA B 1 236 ? 41.98200 33.64183 0.89913 1.000 23.27125 236 ALA B N 1
ATOM 3860 C CA . ALA B 1 236 ? 42.50926 34.79466 0.18700 1.000 23.79722 236 ALA B CA 1
ATOM 3861 C C . ALA B 1 236 ? 43.91907 34.56801 -0.33305 1.000 24.24331 236 ALA B C 1
ATOM 3862 O O . ALA B 1 236 ? 44.37455 35.33129 -1.19286 1.000 25.12463 236 ALA B O 1
ATOM 3864 N N . GLY B 1 237 ? 44.61696 33.54632 0.15608 1.000 22.64988 237 GLY B N 1
ATOM 3865 C CA . GLY B 1 237 ? 45.95968 33.24252 -0.31112 1.000 23.42875 237 GLY B CA 1
ATOM 3866 C C . GLY B 1 237 ? 47.03819 33.18893 0.75859 1.000 22.80698 237 GLY B C 1
ATOM 3867 O O . GLY B 1 237 ? 48.19524 32.89909 0.42368 1.000 23.72782 237 GLY B O 1
ATOM 3868 N N . ILE B 1 238 ? 46.75324 33.43756 2.02695 1.000 22.44273 238 ILE B N 1
ATOM 3869 C CA . ILE B 1 238 ? 47.78694 33.29186 3.05393 1.000 22.06760 238 ILE B CA 1
ATOM 3870 C C . ILE B 1 238 ? 47.90559 31.81277 3.39441 1.000 22.54103 238 ILE B C 1
ATOM 3871 O O . ILE B 1 238 ? 46.87505 31.14082 3.52243 1.000 22.39908 238 ILE B O 1
ATOM 3876 N N . PRO B 1 239 ? 49.11003 31.24764 3.44779 1.000 22.98100 239 PRO B N 1
ATOM 3877 C CA . PRO B 1 239 ? 49.22728 29.85369 3.88321 1.000 23.94904 239 PRO B CA 1
ATOM 3878 C C . PRO B 1 239 ? 48.97418 29.77125 5.38066 1.000 22.83728 239 PRO B C 1
ATOM 3879 O O . PRO B 1 239 ? 49.39220 30.64259 6.13910 1.000 21.76169 239 PRO B O 1
ATOM 3883 N N . ASN B 1 240 ? 48.24838 28.73672 5.79631 1.000 23.23088 240 ASN B N 1
ATOM 3884 C CA . ASN B 1 240 ? 47.86405 28.59821 7.19657 1.000 22.31576 240 ASN B CA 1
ATOM 3885 C C . ASN B 1 240 ? 49.07535 28.61504 8.12534 1.000 22.26871 240 ASN B C 1
ATOM 3886 O O . ASN B 1 240 ? 48.97750 29.11566 9.25681 1.000 21.14700 240 ASN B O 1
ATOM 3891 N N . GLY B 1 241 ? 50.23353 28.13659 7.65165 1.000 23.60066 241 GLY B N 1
ATOM 3892 C CA . GLY B 1 241 ? 51.42190 28.13729 8.49207 1.000 23.82614 241 GLY B CA 1
ATOM 3893 C C . GLY B 1 241 ? 51.83243 29.51720 8.97393 1.000 22.54119 241 GLY B C 1
ATOM 3894 O O . GLY B 1 241 ? 52.50982 29.63962 9.99392 1.000 22.41342 241 GLY B O 1
ATOM 3895 N N . GLN B 1 242 ? 51.44429 30.56395 8.23690 1.000 21.76515 242 GLN B N 1
ATOM 3896 C CA . GLN B 1 242 ? 51.75968 31.95899 8.51963 1.000 20.73003 242 GLN B CA 1
ATOM 3897 C C . GLN B 1 242 ? 50.64264 32.68441 9.25779 1.000 19.38659 242 GLN B C 1
ATOM 3898 O O . GLN B 1 242 ? 50.67784 33.91851 9.36673 1.000 19.00808 242 GLN B O 1
ATOM 3904 N N . ILE B 1 243 ? 49.68028 31.95283 9.80772 1.000 22.29192 243 ILE B N 1
ATOM 3905 C CA . ILE B 1 243 ? 48.61189 32.54918 10.59396 1.000 21.24341 243 ILE B CA 1
ATOM 3906 C C . ILE B 1 243 ? 48.70036 31.98105 11.99798 1.000 21.42126 243 ILE B C 1
ATOM 3907 O O . ILE B 1 243 ? 48.86039 30.76736 12.16799 1.000 21.80349 243 ILE B O 1
ATOM 3912 N N . GLU B 1 244 ? 48.66766 32.86928 12.99026 1.000 23.35208 244 GLU B N 1
ATOM 3913 C CA . GLU B 1 244 ? 48.63270 32.51674 14.40371 1.000 23.76773 244 GLU B CA 1
ATOM 3914 C C . GLU B 1 244 ? 47.38451 33.12245 15.02493 1.000 22.69680 244 GLU B C 1
ATOM 3915 O O . GLU B 1 244 ? 47.18637 34.34228 14.95816 1.000 22.38163 244 GLU B O 1
ATOM 3921 N N . VAL B 1 245 ? 46.55825 32.28278 15.64061 1.000 19.51532 245 VAL B N 1
ATOM 3922 C CA . VAL B 1 245 ? 45.30510 32.71101 16.25304 1.000 18.81845 245 VAL B CA 1
ATOM 3923 C C . VAL B 1 245 ? 45.46619 32.65874 17.76370 1.000 19.15026 245 VAL B C 1
ATOM 3924 O O . VAL B 1 245 ? 45.69270 31.58277 18.33456 1.000 19.79747 245 VAL B O 1
ATOM 3928 N N . SER B 1 246 ? 45.33274 33.82173 18.40478 1.000 18.87034 246 SER B N 1
ATOM 3929 C CA . SER B 1 246 ? 45.29819 33.91166 19.86042 1.000 19.22642 246 SER B CA 1
ATOM 3930 C C . SER B 1 246 ? 44.06703 33.21577 20.41330 1.000 19.19373 246 SER B C 1
ATOM 3931 O O . SER B 1 246 ? 42.96049 33.37094 19.89285 1.000 18.74798 246 SER B O 1
ATOM 3934 N N . SER B 1 247 ? 44.25815 32.44954 21.48003 1.000 18.71677 247 SER B N 1
ATOM 3935 C CA . SER B 1 247 ? 43.13413 31.75017 22.08993 1.000 18.73647 247 SER B CA 1
ATOM 3936 C C . SER B 1 247 ? 42.33915 32.60115 23.07708 1.000 19.05855 247 SER B C 1
ATOM 3937 O O . SER B 1 247 ? 41.29724 32.13575 23.53876 1.000 19.27670 247 SER B O 1
ATOM 3940 N N . LEU B 1 248 ? 42.75232 33.83422 23.37544 1.000 18.13831 248 LEU B N 1
ATOM 3941 C CA . LEU B 1 248 ? 42.13417 34.57713 24.47149 1.000 18.65250 248 LEU B CA 1
ATOM 3942 C C . LEU B 1 248 ? 40.70769 35.01631 24.12687 1.000 18.45418 248 LEU B C 1
ATOM 3943 O O . LEU B 1 248 ? 40.45802 35.60343 23.06638 1.000 17.89934 248 LEU B O 1
ATOM 3948 N N . CYS B 1 249 ? 39.77375 34.73750 25.03945 1.000 17.47963 249 CYS B N 1
ATOM 3949 C CA . CYS B 1 249 ? 38.38250 35.15505 24.90686 1.000 17.70234 249 CYS B CA 1
ATOM 3950 C C . CYS B 1 249 ? 38.17277 36.41548 25.73456 1.000 18.04269 249 CYS B C 1
ATOM 3951 O O . CYS B 1 249 ? 38.42591 36.41340 26.94290 1.000 18.60005 249 CYS B O 1
ATOM 3954 N N . THR B 1 250 ? 37.70716 37.48473 25.08597 1.000 17.50838 250 THR B N 1
ATOM 3955 C CA . THR B 1 250 ? 37.54266 38.75268 25.78215 1.000 17.69214 250 THR B CA 1
ATOM 3956 C C . THR B 1 250 ? 36.44181 38.67630 26.83713 1.000 18.49675 250 THR B C 1
ATOM 3957 O O . THR B 1 250 ? 36.53660 39.31349 27.89636 1.000 19.05776 250 THR B O 1
ATOM 3961 N N . SER B 1 251 ? 35.38442 37.90944 26.57017 1.000 17.13687 251 SER B N 1
ATOM 3962 C CA . SER B 1 251 ? 34.36400 37.68917 27.59273 1.000 18.04883 251 SER B CA 1
ATOM 3963 C C . SER B 1 251 ? 34.90587 36.86942 28.77634 1.000 18.48351 251 SER B C 1
ATOM 3964 O O . SER B 1 251 ? 34.66710 37.20922 29.94588 1.000 19.11651 251 SER B O 1
ATOM 3967 N N . CYS B 1 252 ? 35.65326 35.79666 28.49641 1.000 18.38660 252 CYS B N 1
ATOM 3968 C CA . CYS B 1 252 ? 36.12312 34.93112 29.57512 1.000 18.92018 252 CYS B CA 1
ATOM 3969 C C . CYS B 1 252 ? 37.13562 35.64444 30.47209 1.000 18.79858 252 CYS B C 1
ATOM 3970 O O . CYS B 1 252 ? 37.12242 35.45715 31.69332 1.000 19.44759 252 CYS B O 1
ATOM 3973 N N . GLU B 1 253 ? 38.03886 36.44062 29.88292 1.000 20.53968 253 GLU B N 1
ATOM 3974 C CA . GLU B 1 253 ? 39.15673 37.04656 30.61585 1.000 20.68195 253 GLU B CA 1
ATOM 3975 C C . GLU B 1 253 ? 38.74471 38.36932 31.26182 1.000 21.45616 253 GLU B C 1
ATOM 3976 O O . GLU B 1 253 ? 39.07667 39.46226 30.78684 1.000 21.53682 253 GLU B O 1
ATOM 3982 N N . ARG B 1 254 ? 38.11474 38.25478 32.44142 1.000 21.33575 254 ARG B N 1
ATOM 3983 C CA . ARG B 1 254 ? 37.53039 39.41987 33.09029 1.000 22.35452 254 ARG B CA 1
ATOM 3984 C C . ARG B 1 254 ? 38.60088 40.32558 33.67371 1.000 22.65657 254 ARG B C 1
ATOM 3985 O O . ARG B 1 254 ? 38.34986 41.51623 33.86831 1.000 23.57641 254 ARG B O 1
ATOM 3993 N N . SER B 1 255 ? 39.77564 39.78561 33.97373 1.000 22.24085 255 SER B N 1
ATOM 3994 C CA . SER B 1 255 ? 40.88024 40.58450 34.47523 1.000 22.40205 255 SER B CA 1
ATOM 3995 C C . SER B 1 255 ? 41.66582 41.25509 33.36289 1.000 21.83860 255 SER B C 1
ATOM 3996 O O . SER B 1 255 ? 42.52278 42.09934 33.65191 1.000 21.97800 255 SER B O 1
ATOM 3999 N N . LEU B 1 256 ? 41.37808 40.92756 32.10639 1.000 22.78950 256 LEU B N 1
ATOM 4000 C CA . LEU B 1 256 ? 42.18695 41.41722 31.00091 1.000 22.12711 256 LEU B CA 1
ATOM 4001 C C . LEU B 1 256 ? 41.45401 42.35382 30.06028 1.000 22.16147 256 LEU B C 1
ATOM 4002 O O . LEU B 1 256 ? 42.00202 43.38922 29.69311 1.000 21.99207 256 LEU B O 1
ATOM 4007 N N . PHE B 1 257 ? 40.22390 42.04512 29.68096 1.000 20.38975 257 PHE B N 1
ATOM 4008 C CA . PHE B 1 257 ? 39.62459 42.68840 28.52757 1.000 20.19996 257 PHE B CA 1
ATOM 4009 C C . PHE B 1 257 ? 38.25311 43.26327 28.85622 1.000 21.49121 257 PHE B C 1
ATOM 4010 O O . PHE B 1 257 ? 37.57693 42.83071 29.79945 1.000 22.18116 257 PHE B O 1
ATOM 4018 N N . PHE B 1 258 ? 37.88254 44.28664 28.08497 1.000 19.54383 258 PHE B N 1
ATOM 4019 C CA . PHE B 1 258 ? 36.49034 44.69373 27.97140 1.000 20.56783 258 PHE B CA 1
ATOM 4020 C C . PHE B 1 258 ? 35.74258 43.66876 27.13414 1.000 19.56472 258 PHE B C 1
ATOM 4021 O O . PHE B 1 258 ? 36.33537 42.96486 26.30886 1.000 18.14347 258 PHE B O 1
ATOM 4029 N N . SER B 1 259 ? 34.44113 43.54064 27.38966 1.000 21.17394 259 SER B N 1
ATOM 4030 C CA . SER B 1 259 ? 33.58787 42.66405 26.58991 1.000 20.38258 259 SER B CA 1
ATOM 4031 C C . SER B 1 259 ? 32.21150 43.28511 26.44744 1.000 21.17507 259 SER B C 1
ATOM 4032 O O . SER B 1 259 ? 31.56049 43.59744 27.44737 1.000 22.24309 259 SER B O 1
ATOM 4035 N N . HIS B 1 260 ? 31.77779 43.46727 25.20518 1.000 21.04349 260 HIS B N 1
ATOM 4036 C CA . HIS B 1 260 ? 30.45290 44.02179 24.96049 1.000 21.72679 260 HIS B CA 1
ATOM 4037 C C . HIS B 1 260 ? 29.35087 43.09179 25.46622 1.000 22.00981 260 HIS B C 1
ATOM 4038 O O . HIS B 1 260 ? 28.35720 43.55529 26.03670 1.000 22.98552 260 HIS B O 1
ATOM 4045 N N . ARG B 1 261 ? 29.49932 41.77809 25.28801 1.000 23.11799 261 ARG B N 1
ATOM 4046 C CA . ARG B 1 261 ? 28.43703 40.89320 25.75633 1.000 23.60759 261 ARG B CA 1
ATOM 4047 C C . ARG B 1 261 ? 28.44941 40.76172 27.27893 1.000 24.44922 261 ARG B C 1
ATOM 4048 O O . ARG B 1 261 ? 27.38890 40.81429 27.91922 1.000 25.43431 261 ARG B O 1
ATOM 4056 N N . ARG B 1 262 ? 29.63686 40.56196 27.87818 1.000 20.84178 262 ARG B N 1
ATOM 4057 C CA . ARG B 1 262 ? 29.70435 40.36459 29.32581 1.000 21.57201 262 ARG B CA 1
ATOM 4058 C C . ARG B 1 262 ? 29.28108 41.61945 30.07864 1.000 22.50051 262 ARG B C 1
ATOM 4059 O O . ARG B 1 262 ? 28.59727 41.52602 31.10045 1.000 23.59967 262 ARG B O 1
ATOM 4067 N N . ASP B 1 263 ? 29.67610 42.80185 29.59424 1.000 21.70682 263 ASP B N 1
ATOM 4068 C CA . ASP B 1 263 ? 29.45400 44.06394 30.30357 1.000 23.12810 263 ASP B CA 1
ATOM 4069 C C . ASP B 1 263 ? 28.11153 44.71823 29.98337 1.000 23.80129 263 ASP B C 1
ATOM 4070 O O . ASP B 1 263 ? 27.85402 45.84677 30.42755 1.000 25.00018 263 ASP B O 1
ATOM 4075 N N . ARG B 1 264 ? 27.25400 44.03602 29.23214 1.000 22.77910 264 ARG B N 1
ATOM 4076 C CA . ARG B 1 264 ? 25.89055 44.49789 29.00298 1.000 23.59725 264 ARG B CA 1
ATOM 4077 C C . ARG B 1 264 ? 25.87266 45.80052 28.22186 1.000 23.61538 264 ARG B C 1
ATOM 4078 O O . ARG B 1 264 ? 25.10585 46.71320 28.52073 1.000 24.97056 264 ARG B O 1
ATOM 4086 N N . GLY B 1 265 ? 26.73916 45.89745 27.22737 1.000 23.50895 265 GLY B N 1
ATOM 4087 C CA . GLY B 1 265 ? 26.61453 46.92943 26.24158 1.000 23.48789 265 GLY B CA 1
ATOM 4088 C C . GLY B 1 265 ? 27.28533 48.22052 26.61027 1.000 24.17835 265 GLY B C 1
ATOM 4089 O O . GLY B 1 265 ? 27.51142 49.04294 25.72185 1.000 23.88929 265 GLY B O 1
ATOM 4090 N N . LYS B 1 266 ? 27.62702 48.42350 27.88742 1.000 22.82833 266 LYS B N 1
ATOM 4091 C CA . LYS B 1 266 ? 28.28273 49.64880 28.35949 1.000 23.18904 266 LYS B CA 1
ATOM 4092 C C . LYS B 1 266 ? 29.65165 49.29494 28.93828 1.000 23.01724 266 LYS B C 1
ATOM 4093 O O . LYS B 1 266 ? 29.74552 48.78794 30.05865 1.000 23.69601 266 LYS B O 1
ATOM 4096 N N . THR B 1 267 ? 30.71038 49.57689 28.18033 1.000 21.87063 267 THR B N 1
ATOM 4097 C CA . THR B 1 267 ? 32.05982 49.17768 28.56561 1.000 21.41035 267 THR B CA 1
ATOM 4098 C C . THR B 1 267 ? 33.06498 49.94864 27.71396 1.000 20.72978 267 THR B C 1
ATOM 4099 O O . THR B 1 267 ? 32.70115 50.64466 26.76024 1.000 20.51967 267 THR B O 1
ATOM 4103 N N . GLY B 1 268 ? 34.34375 49.80367 28.07210 1.000 20.44877 268 GLY B N 1
ATOM 4104 C CA . GLY B 1 268 ? 35.43280 50.41755 27.33907 1.000 19.59738 268 GLY B CA 1
ATOM 4105 C C . GLY B 1 268 ? 35.84219 49.61060 26.11894 1.000 18.37221 268 GLY B C 1
ATOM 4106 O O . GLY B 1 268 ? 35.25415 48.57851 25.78879 1.000 18.14671 268 GLY B O 1
ATOM 4107 N N . ARG B 1 269 ? 36.90482 50.08881 25.45504 1.000 18.90343 269 ARG B N 1
ATOM 4108 C CA . ARG B 1 269 ? 37.43853 49.46668 24.23999 1.000 17.38974 269 ARG B CA 1
ATOM 4109 C C . ARG B 1 269 ? 38.93896 49.27656 24.34924 1.000 16.26714 269 ARG B C 1
ATOM 4110 O O . ARG B 1 269 ? 39.66790 50.22656 24.63726 1.000 16.02833 269 ARG B O 1
ATOM 4118 N N . MET B 1 270 ? 39.39941 48.06949 24.05538 1.000 17.55235 270 MET B N 1
ATOM 4119 C CA . MET B 1 270 ? 40.81322 47.89177 23.80451 1.000 16.23758 270 MET B CA 1
ATOM 4120 C C . MET B 1 270 ? 41.15614 48.38619 22.39944 1.000 14.74386 270 MET B C 1
ATOM 4121 O O . MET B 1 270 ? 40.28700 48.69403 21.56780 1.000 14.53958 270 MET B O 1
ATOM 4126 N N . MET B 1 271 ? 42.43981 48.43836 22.10880 1.000 18.09911 271 MET B N 1
ATOM 4127 C CA . MET B 1 271 ? 42.80016 48.77975 20.74955 1.000 17.07278 271 MET B CA 1
ATOM 4128 C C . MET B 1 271 ? 43.94238 47.89386 20.30684 1.000 16.69861 271 MET B C 1
ATOM 4129 O O . MET B 1 271 ? 44.80260 47.52160 21.11095 1.000 17.25774 271 MET B O 1
ATOM 4134 N N . SER B 1 272 ? 43.89309 47.50547 19.04437 1.000 18.20296 272 SER B N 1
ATOM 4135 C CA . SER B 1 272 ? 45.02678 46.89622 18.38497 1.000 18.17085 272 SER B CA 1
ATOM 4136 C C . SER B 1 272 ? 45.79201 47.99218 17.67124 1.000 18.19349 272 SER B C 1
ATOM 4137 O O . SER B 1 272 ? 45.24581 49.05205 17.34573 1.000 17.92084 272 SER B O 1
ATOM 4140 N N . PHE B 1 273 ? 47.08178 47.76716 17.49972 1.000 17.14390 273 PHE B N 1
ATOM 4141 C CA . PHE B 1 273 ? 47.90035 48.76693 16.85233 1.000 17.71980 273 PHE B CA 1
ATOM 4142 C C . PHE B 1 273 ? 48.99589 48.06593 16.07412 1.000 18.26358 273 PHE B C 1
ATOM 4143 O O . PHE B 1 273 ? 49.50814 47.02424 16.49481 1.000 18.59392 273 PHE B O 1
ATOM 4151 N N . ILE B 1 274 ? 49.38632 48.68346 14.96398 1.000 18.45705 274 ILE B N 1
ATOM 4152 C CA . ILE B 1 274 ? 50.52358 48.22104 14.18685 1.000 19.67733 274 ILE B CA 1
ATOM 4153 C C . ILE B 1 274 ? 51.13596 49.43786 13.50956 1.000 20.27330 274 ILE B C 1
ATOM 4154 O O . ILE B 1 274 ? 50.44072 50.39368 13.15755 1.000 19.54016 274 ILE B O 1
ATOM 4159 N N . GLY B 1 275 ? 52.45109 49.40109 13.35717 1.000 20.18221 275 GLY B N 1
ATOM 4160 C CA . GLY B 1 275 ? 53.18274 50.47111 12.72375 1.000 21.10295 275 GLY B CA 1
ATOM 4161 C C . GLY B 1 275 ? 54.60393 50.02628 12.46556 1.000 22.59450 275 GLY B C 1
ATOM 4162 O O . GLY B 1 275 ? 55.09772 49.07054 13.07500 1.000 22.99109 275 GLY B O 1
ATOM 4163 N N . LEU B 1 276 ? 55.25199 50.73411 11.53870 1.000 23.65616 276 LEU B N 1
ATOM 4164 C CA . LEU B 1 276 ? 56.63929 50.50567 11.14812 1.000 25.45609 276 LEU B CA 1
ATOM 4165 C C . LEU B 1 276 ? 57.48871 51.62940 11.72039 1.000 25.98148 276 LEU B C 1
ATOM 4166 O O . LEU B 1 276 ? 57.12969 52.80368 11.58951 1.000 25.42225 276 LEU B O 1
ATOM 4171 N N . LYS B 1 277 ? 58.62983 51.28200 12.30604 1.000 28.68776 277 LYS B N 1
ATOM 4172 C CA . LYS B 1 277 ? 59.49382 52.29377 12.92353 1.000 29.35893 277 LYS B CA 1
ATOM 4173 C C . LYS B 1 277 ? 60.82471 52.42829 12.19718 1.000 31.18908 277 LYS B C 1
ATOM 4174 O O . LYS B 1 277 ? 61.44935 51.41726 11.87221 1.000 32.17039 277 LYS B O 1
#

Nearest PDB structures (foldseek):
  6dzd-assembly2_B  TM=1.001E+00  e=2.064E-59  Bacillus licheniformis
  6t0y-assembly1_A  TM=9.572E-01  e=7.732E-40  Geobacillus stearothermophilus
  7fbg-assembly1_A  TM=9.629E-01  e=2.301E-39  Bacillus cereus ATCC 14579
  1rv9-assembly1_A  TM=9.320E-01  e=1.585E-25  Neisseria meningitidis
  1rw0-assembly1_B  TM=9.454E-01  e=2.019E-24  Salmonella enterica subsp. enterica serovar Typhi

Radius of gyration: 27.59 Å; Cα contacts (8 Å, |Δi|>4): 1390; chains: 2; bounding box: 61×73×62 Å

Secondary structure (DSSP, 8-state):
---TTEEEETTTEEEETTT--EEEEEE-S-S--PPTTSTTT---SSSS--HHHHHHHHHHHHHHTT--GGGEEEB---SS--EEE--GGGTTTTTS-GGGSBTT--EEEE-SBT-EEEEEESSSEEEEEEETTTTEEEEEEE-HHHHHHTHHHHHHHHHHHTT---GGG-EEEE-SB--GGG-EE-HHHHHHHTTSS-S-GGGGEEEEETTEEEE-HHHHHHHHHHHHT--GGGEEE---BTTT-TTT---TTTTTT----EEEEEEE-/-TTEEEEETTEEEETTT--EEEEEE-S-S--PPTTSTTT---SSS---HHHHHHHHHHHHHHTT--GGGEEEB---SS--EEE--GGGTTTTTS-GGGSBTT--EEEE--BT-EEEEEESSSEEEEEEETTTTEEEEEEE-HHHHHTTHHHHHHHHHHHHH---GGG-EEEE-S---TTS-EE-HHHHHHHHTSS-SSGGGGEEEEETTEEEE-HHHHHHHHHHHHT--GGGEEE----TTT-TTT---TTTTTT----EEEEEEE-

CATH classification: 3.60.140.10

Sequence (536 aa):
NTYNPFRLDAPSMLLIEEWNQVTAGFTTKNGGESEPPFHSLNTGLHVQDHEQHVINNRKKVADILKTDLHDWVFADQTHEDRIHKVTDGDRASGAFRYDTALKATDGLYTDRPNLFLALCFADCVPVYFYDPVRSLVGIAHAGWKGTALGIAASMVDMWIRREGSNPADIRAVIGPAIGSCCYTVDDHVIDKIRNLPLQQEDKAFLTIKEGEYRLELKEVNRQLLVHAGIPNGQIEVSSLCTSCERSLFFSHRRDRGKTGRMMSFIGLKYNPFRLDAPSMLLIEEWNQVTAGFTTKNGGESEPPFHSLNTGLHVQDHEEQHVINNRKKVADILKTDLHDWVFADQTHEDRIHKVTDGDRASGAFRYDTALKATDGLYTDRPNLFLALCFADCVPVYFYDPVRSLVGIAHAGWKGTALGIAASMVDMWIRREGSNPADIRAVIGPAIGSCCYTVDDHVIDKIRNLPLQQEDKAFLTIKEGEYRLELKEVNRQLLVHAGIPNGQIEVSSLCTSCERSLFFSHRRDRGKTGRMMSFIGLK

Solvent-accessible surface area: 21077 Å² total; per-residue (Å²): 120,72,76,112,21,7,90,50,58,82,67,2,2,0,29,4,101,97,29,95,100,1,26,2,0,0,0,0,23,48,30,26,91,3,118,103,64,11,115,7,0,0,0,0,32,78,16,150,24,109,96,84,41,0,13,42,2,5,96,80,0,0,103,86,14,81,28,73,6,105,37,0,0,6,6,30,28,52,68,82,56,73,21,57,84,1,52,69,75,23,74,33,21,1,0,50,159,66,134,78,9,21,176,26,3,0,0,0,4,0,63,76,80,66,0,2,0,0,0,8,2,5,12,28,0,0,1,0,0,34,0,57,87,117,51,2,0,0,0,0,5,0,4,50,100,0,0,21,92,7,0,0,21,36,0,0,64,36,0,55,182,167,34,56,8,79,36,52,35,0,84,1,3,0,0,0,0,4,6,0,31,32,26,25,13,79,61,109,10,0,70,101,0,110,127,11,98,19,113,40,8,64,72,0,14,0,20,39,124,172,25,61,25,22,0,7,4,8,9,1,0,51,19,1,0,59,105,23,32,1,51,66,74,43,13,96,51,0,46,2,8,0,13,67,42,179,90,25,0,4,0,91,105,73,50,96,39,106,2,0,39,0,0,0,0,0,0,18,114,116,113,7,5,103,71,75,27,88,0,2,0,36,5,79,159,27,144,85,4,15,4,0,0,0,0,35,54,36,26,93,2,115,101,74,18,115,4,0,0,0,0,17,76,24,177,14,112,110,90,37,0,13,36,2,4,96,83,0,2,104,66,12,130,24,97,9,107,35,0,0,6,6,25,32,50,65,85,68,142,16,46,68,0,62,70,77,22,63,24,20,1,0,86,145,71,82,68,2,28,136,40,2,0,0,0,2,0,48,90,74,69,0,1,0,0,0,8,2,6,13,27,0,0,0,0,0,42,0,57,101,127,52,3,0,0,0,0,4,0,3,52,98,0,0,18,94,6,0,0,12,41,0,0,82,39,0,66,112,174,18,55,6,81,32,53,35,0,84,1,4,0,0,1,0,3,5,0,26,36,26,32,6,90,60,108,11,14,96,104,0,46,85,15,86,15,178,87,35,57,80,0,27,0,17,28,104,156,26,57,37,19,0,8,3,7,10,0,0,49,15,1,0,61,101,15,30,2,57,81,76,42,14,91,56,0,96,16,10,0,12,69,63,165,91,13,0,4,0,91,111,35,27,201,37,78,3,0,33,0,0,0,0,0,0,17,95

Foldseek 3Di:
DDQPCWDDPPDFWTWRPVCVVKTWTWTWQDDFPWDPPARGLFQDPPQPTDLVRNLVSLVVVCVVVPADLQLEAAAPADQAQAEDEDDPVRGNQCSRHVVRHHYHHFKYKYQDARHKYKYWAAAWKKKWKAQPVLNMIMIGTHHLSNLLNLSLLVVLVCCVPVVVDDLQRMAMEIHAHAALVQDKAFCVSLVSQPPHPDPPSCVAWDDPDHGIIRGGSQVSSLSSSVVSPHPNVRYYYGPHHSLVCVNIGHHCRNVVHRYGIMMIMMGHD/DPCWDCPDQFWTFRNPCVVKTWTWTWLPDFPWDPPARGLFQDPPQPTDLVRNLVSLQVVCVVVPADLQLEAAAPADQAQAADEQDPVRGNQCSRHNVRHHYHHFKYKYQDARRKYKYWDAAWKKKWKAQPVQNMIMIGTHHLSNLLNLNLLVVLVCCVPVVVDQLQRMAMEIEAHAALVQDKDFVVSVVSQVVPPDPPSCVQKDDPDVGIIRGGSQVSSLSSSVVSRYPNVRYYYDPHHSLVCPVTGHHCVNSVNRYGIMMIMMGHD

B-factor: mean 24.13, std 7.12, range [10.09, 64.86]

InterPro domains:
  IPR003730 Multi-copper polyphenol oxidoreductase [PF02578] (35-274)
  IPR003730 Multi-copper polyphenol oxidoreductase [PTHR30616] (21-277)
  IPR003730 Multi-copper polyphenol oxidoreductase [TIGR00726] (41-276)
  IPR003730 Multi-copper polyphenol oxidoreductase [cd16833] (79-275)
  IPR011324 Cytotoxic necrotizing factor-like, catalytic [SSF64438] (28-277)
  IPR038371 Multi-copper polyphenol oxidoreductase superfamily [G3DSA:3.60.140.10] (12-279)

Organism: Bacillus licheniformis (strain ATCC 14580 / DSM 13 / JCM 2505 / CCUG 7422 / NBRC 12200 / NCIMB 9375 / NCTC 10341 / NRRL NRS-1264 / Gibson 46) (NCBI:txid279010)